Protein AF-0000000068825909 (afdb_homodimer)

pLDDT: mean 89.06, std 13.88, range [26.69, 98.94]

Secondary structure (DSSP, 8-state):
---EEE-HHHHHHTTEEEEEEETTTTEEEEEEEE-TTEEE-SSSEEEE-TTTTSPB-S-EEEEEEE--SSTTEEEEEEEEEEEE-PPP-TTS---SEEEEEESBSS----B-SB-TT-EEEEEB-TTPPEEEEEEE-TT--S-BEEEEEEEEEETT-TTPPPTTEEEEE-SSEEEEE-TT--SSPEEE-TTTSSEEP-SPSS-EEEEEEPPPTTEEEEEEEESSTT-EESSS-TTSPP-BPPGGG--SSEEE-SS-B-TTS-B-S-SEE-BS----EEE--SSEEEEEE--S--TT--S--EEEEEEEEEE---SGGGSS--/---EEE-HHHHHHTTEEEEEEETTTTEEEEEEEE-TTEEE-SSSEEEE-TTTTSPB-S-EEEEEEE--SSTTEEEEEEEEEEEE-PPP-TTS---SSEEEEESBSS----B-SB-TT-EEEEEB-TTPPEEEEEEE-TT--S-BEEEEEEEEEETT-TTPPPTTEEEEE-SSEEEEE-TT--SSPEEE-TTTSSEEP-SPSS-EEEEEEPPPTTEEEEEEEESSTT-EESSS-TTSPP-BPPGGG--SSEEE-SS-B-TTS-B-S-SEE-BS----EEE--SSEEEEEE--S--TT--S--EEEEEEEEEE---SGGGSS--

InterPro domains:
  IPR000859 CUB domain [PF00431] (36-130)
  IPR000859 CUB domain [PS01180] (36-151)
  IPR035914 Spermadhesin, CUB domain superfamily [G3DSA:2.60.120.290] (30-148)
  IPR035914 Spermadhesin, CUB domain superfamily [SSF49854] (36-125)
  IPR058698 CUB domain, metazoa [PF26080] (162-310)

Sequence (644 aa):
MMGTCYRRRQCSSIDGISSGSCAKGIGVCCVVHRTCGQSSSYNNTYFTNTNYPNSDTGGTRCTMTIIRCNPDICQARIDFLSLSLAQPDANGFCTTDALQITGGAGTVPAICGENSGQHIYVDFNGNDNIQMAISTAATALMGRNWNFKVTQIGCDCPTRAPSGCLMYYTALSGTVNSFNYGTTLNAINPQTGEPGTKELVFENYGVCISMAPGYCSIEWSQAGPNSFITTGSPSEEPGTYPPDECLSDFVVIPNPYYPNGTAVGGDRFCGTAFPTVITSSKPFVLTVVTNGNETGDQGNIGFSLNYRQLPCTTGLTQMNIGMMGTCYRRRQCSSIDGISSGSCAKGIGVCCVVHRTCGQSSSYNNTYFTNTNYPNSDTGGTRCTMTIIRCNPDICQARIDFLSLSLAQPDANGFCTTDALQITGGAGTVPAICGENSGQHIYVDFNGNDNIQMAISTAATALMGRNWNFKVTQIGCDCPTRAPSGCLMYYTALSGTVNSFNYGTTLNAINPQTGEPGTKELVFENYGVCISMAPGYCSIEWSQAGPNSFITTGSPSEEPGTYPPDECLSDFVVIPNPYYPNGTAVGGDRFCGTAFPTVITSSKPFVLTVVTNGNETGDQGNIGFSLNYRQLPCTTGLTQMNIG

Foldseek 3Di:
DQADWDAPVVLVVQVWDFDDADPVRRTTRTEAEDEFPEEDQGFFYKYWYPPPVWFDQAWDKGKYKYFHVDQQFWKKKKAWQWWAFDFAAQWQECPAKWKAKDQFPDHDDTAHGGAHGFMFMTTHDRRTIIMIIIGHHNVDRDTTITMMTMGTAGPPHPPHDPPQAGAEEEDQKDKDFDGQFDPDFADANPVVRFTGARHHAFDWGKHFYDDDPQFQKKKKAAPDPQQAAFAAELVDDFDKDQQVPPDAWWKFAPFKFAPVLETSPGGTTHHRGDGIIMDRDPDGIIITHHHRGQVNHGRGRGHMMMMHTHGDDPDPVVVRSD/DQADWDAPVVLVVQVWDFDDADPVRRTGRTEAEDEFPEEDQGFFYKYWYPPPVWFDQAWDKGKYKYFHVDQQFWKKKKAWQWWAFDFAAQWQECPAKWKAKDQFPDHDDTAHGGAHGFMFMTTHDRRTIIMIIIGHHNPDRDTTITMMTMGTAGPPHPPHDPPQAGAEEEDQKDKDFDGQFDDDFADQNPVVRFTGARHHAFDWGKHFYDADPQFQKKKKAAPDPQQAAFAAELVDDFDKDQQVPCDAWWKFAPFKFAPVLETSPGGTTHHRGDGIIMDRDPDGIIITHHHRGQVNHGRGRGHMMMMHTHGDDPDPVVVRSD

Nearest PDB structures (foldseek):
  5ckq-assembly1_A-2  TM=3.601E-01  e=1.126E-09  Rattus norvegicus
  2wno-assembly1_A  TM=7.677E-01  e=2.872E-04  Homo sapiens
  7f56-assembly1_E  TM=6.746E-01  e=1.640E-02  Rattus norvegicus
  7sqc-assembly1_1B  TM=2.242E-01  e=4.448E-02  Chlamydomonas reinhardtii
  3mgu-assembly1_A-2  TM=4.214E-01  e=1.758E+00  Saccharomyces cerevisiae

Organism: Brassicogethes aeneus (NCBI:txid1431903)

Structure (mmCIF, N/CA/C/O backbone):
data_AF-0000000068825909-model_v1
#
loop_
_entity.id
_entity.type
_entity.pdbx_description
1 polymer 'CUB domain-containing protein'
#
loop_
_atom_site.group_PDB
_atom_site.id
_atom_site.type_symbol
_atom_site.label_atom_id
_atom_site.label_alt_id
_atom_site.label_comp_id
_atom_site.label_asym_id
_atom_site.label_entity_id
_atom_site.label_seq_id
_atom_site.pdbx_PDB_ins_code
_atom_site.Cartn_x
_atom_site.Cartn_y
_atom_site.Cartn_z
_atom_site.occupancy
_atom_site.B_iso_or_equiv
_atom_site.auth_seq_id
_atom_site.auth_comp_id
_atom_site.auth_asym_id
_atom_site.auth_atom_id
_atom_site.pdbx_PDB_model_num
ATOM 1 N N . MET A 1 1 ? -22.172 22.625 2.027 1 41.56 1 MET A N 1
ATOM 2 C CA . MET A 1 1 ? -21.75 21.781 3.133 1 41.56 1 MET A CA 1
ATOM 3 C C . MET A 1 1 ? -22.484 20.438 3.104 1 41.56 1 MET A C 1
ATOM 5 O O . MET A 1 1 ? -23.688 20.406 2.85 1 41.56 1 MET A O 1
ATOM 9 N N . MET A 1 2 ? -21.891 19.406 2.877 1 48.25 2 MET A N 1
ATOM 10 C CA . MET A 1 2 ? -22.562 18.109 2.812 1 48.25 2 MET A CA 1
ATOM 11 C C . MET A 1 2 ? -22.953 17.641 4.207 1 48.25 2 MET A C 1
ATOM 13 O O . MET A 1 2 ? -22.156 17.688 5.141 1 48.25 2 MET A O 1
ATOM 17 N N . GLY A 1 3 ? -24.359 17.672 4.523 1 57.44 3 GLY A N 1
ATOM 18 C CA . GLY A 1 3 ? -24.891 17.297 5.828 1 57.44 3 GLY A CA 1
ATOM 19 C C . GLY A 1 3 ? -25.531 15.922 5.844 1 57.44 3 GLY A C 1
ATOM 20 O O . GLY A 1 3 ? -25.406 15.164 4.875 1 57.44 3 GLY A O 1
ATOM 21 N N . THR A 1 4 ? -25.781 15.453 6.988 1 63.22 4 THR A N 1
ATOM 22 C CA . THR A 1 4 ? -26.531 14.219 7.219 1 63.22 4 THR A CA 1
ATOM 23 C C . THR A 1 4 ? -28.016 14.5 7.355 1 63.22 4 THR A C 1
ATOM 25 O O . THR A 1 4 ? -28.422 15.523 7.918 1 63.22 4 THR A O 1
ATOM 28 N N . CYS A 1 5 ? -28.828 13.625 6.688 1 63.09 5 CYS A N 1
ATOM 29 C CA . CYS A 1 5 ? -30.266 13.836 6.719 1 63.09 5 CYS A CA 1
ATOM 30 C C . CYS A 1 5 ? -30.844 13.461 8.078 1 63.09 5 CYS A C 1
ATOM 32 O O . CYS A 1 5 ? -30.703 12.32 8.523 1 63.09 5 CYS A O 1
ATOM 34 N N . TYR A 1 6 ? -31.219 14.398 8.867 1 65.62 6 TYR A N 1
ATOM 35 C CA . TYR A 1 6 ? -31.953 14.258 10.125 1 65.62 6 TYR A CA 1
ATOM 36 C C . TYR A 1 6 ? -33.344 14.906 10.023 1 65.62 6 TYR A C 1
ATOM 38 O O . TYR A 1 6 ? -33.594 15.703 9.117 1 65.62 6 TYR A O 1
ATOM 46 N N . ARG A 1 7 ? -34.312 14.445 10.922 1 69.81 7 ARG A N 1
ATOM 47 C CA . ARG A 1 7 ? -35.5 15.273 11.109 1 69.81 7 ARG A CA 1
ATOM 48 C C . ARG A 1 7 ? -35.125 16.641 11.688 1 69.81 7 ARG A C 1
ATOM 50 O O . ARG A 1 7 ? -34.156 16.766 12.406 1 69.81 7 ARG A O 1
ATOM 57 N N . ARG A 1 8 ? -35.781 17.672 11.305 1 62.03 8 ARG A N 1
ATOM 58 C CA . ARG A 1 8 ? -35.469 19.047 11.695 1 62.03 8 ARG A CA 1
ATOM 59 C C . ARG A 1 8 ? -35.281 19.156 13.203 1 62.03 8 ARG A C 1
ATOM 61 O O . ARG A 1 8 ? -34.344 19.797 13.672 1 62.03 8 ARG A O 1
ATOM 68 N N . ARG A 1 9 ? -36.156 18.594 14.016 1 68.12 9 ARG A N 1
ATOM 69 C CA . ARG A 1 9 ? -36.094 18.641 15.477 1 68.12 9 ARG A CA 1
ATOM 70 C C . ARG A 1 9 ? -34.844 17.938 15.977 1 68.12 9 ARG A C 1
ATOM 72 O O . ARG A 1 9 ? -34.188 18.406 16.906 1 68.12 9 ARG A O 1
ATOM 79 N N . GLN A 1 10 ? -34.562 16.828 15.305 1 69.62 10 GLN A N 1
ATOM 80 C CA . GLN A 1 10 ? -33.375 16.078 15.68 1 69.62 10 GLN A CA 1
ATOM 81 C C . GLN A 1 10 ? -32.094 16.859 15.359 1 69.62 10 GLN A C 1
ATOM 83 O O . GLN A 1 10 ? -31.141 16.844 16.125 1 69.62 10 GLN A O 1
ATOM 88 N N . CYS A 1 11 ? -32.188 17.531 14.25 1 69.44 11 CYS A N 1
ATOM 89 C CA . CYS A 1 11 ? -31.047 18.375 13.859 1 69.44 11 CYS A CA 1
ATOM 90 C C . CYS A 1 11 ? -30.828 19.5 14.875 1 69.44 11 CYS A C 1
ATOM 92 O O . CYS A 1 11 ? -29.688 19.734 15.289 1 69.44 11 CYS A O 1
ATOM 94 N N . SER A 1 12 ? -31.875 20.109 15.297 1 69.69 12 SER A N 1
ATOM 95 C CA . SER A 1 12 ? -31.781 21.188 16.266 1 69.69 12 SER A CA 1
ATOM 96 C C . SER A 1 12 ? -31.297 20.672 17.625 1 69.69 12 SER A C 1
ATOM 98 O O . SER A 1 12 ? -30.547 21.359 18.312 1 69.69 12 SER A O 1
ATOM 100 N N . SER A 1 13 ? -31.656 19.516 17.938 1 69.62 13 SER A N 1
ATOM 101 C CA . SER A 1 13 ? -31.328 18.969 19.25 1 69.62 13 SER A CA 1
ATOM 102 C C . SER A 1 13 ? -29.828 18.688 19.375 1 69.62 13 SER A C 1
ATOM 104 O O . SER A 1 13 ? -29.297 18.625 20.484 1 69.62 13 SER A O 1
ATOM 106 N N . ILE A 1 14 ? -29.297 18.625 18.234 1 67.44 14 ILE A N 1
ATOM 107 C CA . ILE A 1 14 ? -27.875 18.312 18.281 1 67.44 14 ILE A CA 1
ATOM 108 C C . ILE A 1 14 ? -27.062 19.531 17.844 1 67.44 14 ILE A C 1
ATOM 110 O O . ILE A 1 14 ? -25.922 19.406 17.406 1 67.44 14 ILE A O 1
ATOM 114 N N . ASP A 1 15 ? -27.75 20.656 17.875 1 62.81 15 ASP A N 1
ATOM 115 C CA . ASP A 1 15 ? -27.172 21.953 17.531 1 62.81 15 ASP A CA 1
ATOM 116 C C . ASP A 1 15 ? -26.703 21.984 16.078 1 62.81 15 ASP A C 1
ATOM 118 O O . ASP A 1 15 ? -25.672 22.578 15.773 1 62.81 15 ASP A O 1
ATOM 122 N N . GLY A 1 16 ? -27.422 21.141 15.281 1 67.38 16 GLY A N 1
ATOM 123 C CA . GLY A 1 16 ? -27.156 21.156 13.852 1 67.38 16 GLY A CA 1
ATOM 124 C C . GLY A 1 16 ? -27.859 22.281 13.117 1 67.38 16 GLY A C 1
ATOM 125 O O . GLY A 1 16 ? -28.812 22.859 13.633 1 67.38 16 GLY A O 1
ATOM 126 N N . ILE A 1 17 ? -27.156 22.719 12.086 1 64.75 17 ILE A N 1
ATOM 127 C CA . ILE A 1 17 ? -27.797 23.703 11.219 1 64.75 17 ILE A CA 1
ATOM 128 C C . ILE A 1 17 ? -28.453 23 10.039 1 64.75 17 ILE A C 1
ATOM 130 O O . ILE A 1 17 ? -27.828 22.203 9.344 1 64.75 17 ILE A O 1
ATOM 134 N N . SER A 1 18 ? -29.75 23.188 9.953 1 63.72 18 SER A N 1
ATOM 135 C CA . SER A 1 18 ? -30.5 22.594 8.859 1 63.72 18 SER A CA 1
ATOM 136 C C . SER A 1 18 ? -30.156 23.25 7.523 1 63.72 18 SER A C 1
ATOM 138 O O . SER A 1 18 ? -30.109 24.484 7.43 1 63.72 18 SER A O 1
ATOM 140 N N . SER A 1 19 ? -29.438 22.438 6.77 1 59.78 19 SER A N 1
ATOM 141 C CA . SER A 1 19 ? -29.203 22.969 5.434 1 59.78 19 SER A CA 1
ATOM 142 C C . SER A 1 19 ? -29.922 22.141 4.367 1 59.78 19 SER A C 1
ATOM 144 O O . SER A 1 19 ? -29.438 21.078 3.973 1 59.78 19 SER A O 1
ATOM 146 N N . GLY A 1 20 ? -31.031 22.672 3.879 1 61.69 20 GLY A N 1
ATOM 147 C CA . GLY A 1 20 ? -31.766 22.047 2.799 1 61.69 20 GLY A CA 1
ATOM 148 C C . GLY A 1 20 ? -32.562 20.844 3.25 1 61.69 20 GLY A C 1
ATOM 149 O O . GLY A 1 20 ? -32.562 20.5 4.434 1 61.69 20 GLY A O 1
ATOM 150 N N . SER A 1 21 ? -33.594 20.391 2.381 1 63.34 21 SER A N 1
ATOM 151 C CA . SER A 1 21 ? -34.438 19.25 2.66 1 63.34 21 SER A CA 1
ATOM 152 C C . SER A 1 21 ? -33.875 17.953 2.109 1 63.34 21 SER A C 1
ATOM 154 O O . SER A 1 21 ? -33.094 17.984 1.136 1 63.34 21 SER A O 1
ATOM 156 N N . CYS A 1 22 ? -33.75 16.969 2.953 1 64 22 CYS A N 1
ATOM 157 C CA . CYS A 1 22 ? -33.375 15.648 2.473 1 64 22 CYS A CA 1
ATOM 158 C C . CYS A 1 22 ? -34.438 14.625 2.793 1 64 22 CYS A C 1
ATOM 160 O O . CYS A 1 22 ? -35.406 14.938 3.479 1 64 22 CYS A O 1
ATOM 162 N N . ALA A 1 23 ? -34.375 13.352 2.252 1 59.53 23 ALA A N 1
ATOM 163 C CA . ALA A 1 23 ? -35.344 12.266 2.424 1 59.53 23 ALA A CA 1
ATOM 164 C C . ALA A 1 23 ? -36.75 12.695 1.956 1 59.53 23 ALA A C 1
ATOM 166 O O . ALA A 1 23 ? -37.719 12.516 2.676 1 59.53 23 ALA A O 1
ATOM 167 N N . LYS A 1 24 ? -36.812 13.227 0.886 1 65.19 24 LYS A N 1
ATOM 168 C CA . LYS A 1 24 ? -38.062 13.602 0.212 1 65.19 24 LYS A CA 1
ATOM 169 C C . LYS A 1 24 ? -38.812 14.641 1.021 1 65.19 24 LYS A C 1
ATOM 171 O O . LYS A 1 24 ? -40.062 14.547 1.152 1 65.19 24 LYS A O 1
ATOM 176 N N . GLY A 1 25 ? -38 15.414 1.701 1 63.59 25 GLY A N 1
ATOM 177 C CA . GLY A 1 25 ? -38.625 16.547 2.381 1 63.59 25 GLY A CA 1
ATOM 178 C C . GLY A 1 25 ? -38.906 16.281 3.85 1 63.59 25 GLY A C 1
ATOM 179 O O . GLY A 1 25 ? -39.312 17.172 4.582 1 63.59 25 GLY A O 1
ATOM 180 N N . ILE A 1 26 ? -38.719 15 4.199 1 65.81 26 ILE A N 1
ATOM 181 C CA . ILE A 1 26 ? -39.031 14.656 5.582 1 65.81 26 ILE A CA 1
ATOM 182 C C . ILE A 1 26 ? -37.844 15 6.473 1 65.81 26 ILE A C 1
ATOM 184 O O . ILE A 1 26 ? -38 15.281 7.664 1 65.81 26 ILE A O 1
ATOM 188 N N . GLY A 1 27 ? -36.719 14.969 5.793 1 64 27 GLY A N 1
ATOM 189 C CA . GLY A 1 27 ? -35.531 15.273 6.574 1 64 27 GLY A CA 1
ATOM 190 C C . GLY A 1 27 ? -34.781 16.5 6.086 1 64 27 GLY A C 1
ATOM 191 O O . GLY A 1 27 ? -35.219 17.141 5.117 1 64 27 GLY A O 1
ATOM 192 N N . VAL A 1 28 ? -34 17.141 7.027 1 64.25 28 VAL A N 1
ATOM 193 C CA . VAL A 1 28 ? -33.125 18.234 6.66 1 64.25 28 VAL A CA 1
ATOM 194 C C . VAL A 1 28 ? -31.672 17.75 6.676 1 64.25 28 VAL A C 1
ATOM 196 O O . VAL A 1 28 ? -31.312 16.844 7.43 1 64.25 28 VAL A O 1
ATOM 199 N N . CYS A 1 29 ? -30.891 18.328 5.715 1 64.19 29 CYS A N 1
ATOM 200 C CA . CYS A 1 29 ? -29.438 18.125 5.77 1 64.19 29 CYS A CA 1
ATOM 201 C C . CYS A 1 29 ? -28.844 18.828 6.977 1 64.19 29 CYS A C 1
ATOM 203 O O . CYS A 1 29 ? -28.906 20.062 7.078 1 64.19 29 CYS A O 1
ATOM 205 N N . CYS A 1 30 ? -28.531 18.156 8.055 1 71.38 30 CYS A N 1
ATOM 206 C CA . CYS A 1 30 ? -28.047 18.688 9.32 1 71.38 30 CYS A CA 1
ATOM 207 C C . CYS A 1 30 ? -26.516 18.75 9.344 1 71.38 30 CYS A C 1
ATOM 209 O O . CYS A 1 30 ? -25.859 17.734 9.109 1 71.38 30 CYS A O 1
ATOM 211 N N . VAL A 1 31 ? -26.047 20.062 9.453 1 75.62 31 VAL A N 1
ATOM 212 C CA . VAL A 1 31 ? -24.609 20.297 9.57 1 75.62 31 VAL A CA 1
ATOM 213 C C . VAL A 1 31 ? -24.234 20.516 11.039 1 75.62 31 VAL A C 1
ATOM 215 O O . VAL A 1 31 ? -24.828 21.391 11.703 1 75.62 31 VAL A O 1
ATOM 218 N N . VAL A 1 32 ? -23.359 19.734 11.664 1 85.44 32 VAL A N 1
ATOM 219 C CA . VAL A 1 32 ? -22.922 19.859 13.047 1 85.44 32 VAL A CA 1
ATOM 220 C C . VAL A 1 32 ? -21.625 20.672 13.117 1 85.44 32 VAL A C 1
ATOM 222 O O . VAL A 1 32 ? -20.672 20.391 12.391 1 85.44 32 VAL A O 1
ATOM 225 N N . HIS A 1 33 ? -21.625 21.703 13.969 1 88.94 33 HIS A N 1
ATOM 226 C CA . HIS A 1 33 ? -20.453 22.562 14.172 1 88.94 33 HIS A CA 1
ATOM 227 C C . HIS A 1 33 ? -19.938 22.453 15.602 1 88.94 33 HIS A C 1
ATOM 229 O O . HIS A 1 33 ? -20.719 22.391 16.547 1 88.94 33 HIS A O 1
ATOM 235 N N . ARG A 1 34 ? -18.609 22.266 15.68 1 92.81 34 ARG A N 1
ATOM 236 C CA . ARG A 1 34 ? -17.953 22.266 16.984 1 92.81 34 ARG A CA 1
ATOM 237 C C . ARG A 1 34 ? -16.766 23.219 17 1 92.81 34 ARG A C 1
ATOM 239 O O . ARG A 1 34 ? -16.203 23.531 15.953 1 92.81 34 ARG A O 1
ATOM 246 N N . THR A 1 35 ? -16.438 23.641 18.156 1 92.38 35 THR A N 1
ATOM 247 C CA . THR A 1 35 ? -15.266 24.5 18.375 1 92.38 35 THR A CA 1
ATOM 248 C C . THR A 1 35 ? -14.477 24.016 19.594 1 92.38 35 THR A C 1
ATOM 250 O O . THR A 1 35 ? -14.625 22.875 20.031 1 92.38 35 THR A O 1
ATOM 253 N N . CYS A 1 36 ? -13.648 24.906 20.156 1 93.31 36 CYS A N 1
ATOM 254 C CA . CYS A 1 36 ? -12.648 24.516 21.141 1 93.31 36 CYS A CA 1
ATOM 255 C C . CYS A 1 36 ? -13.305 23.891 22.375 1 93.31 36 CYS A C 1
ATOM 257 O O . CYS A 1 36 ? -14.242 24.469 22.938 1 93.31 36 CYS A O 1
ATOM 259 N N . GLY A 1 37 ? -12.75 22.688 22.688 1 95.12 37 GLY A N 1
ATOM 260 C CA . GLY A 1 37 ? -13.148 22.047 23.938 1 95.12 37 GLY A CA 1
ATOM 261 C C . GLY A 1 37 ? -14.344 21.125 23.766 1 95.12 37 GLY A C 1
ATOM 262 O O . GLY A 1 37 ? -14.758 20.469 24.719 1 95.12 37 GLY A O 1
ATOM 263 N N . GLN A 1 38 ? -14.836 21 22.562 1 94.62 38 GLN A N 1
ATOM 264 C CA . GLN A 1 38 ? -16.078 20.25 22.359 1 94.62 38 GLN A CA 1
ATOM 265 C C . GLN A 1 38 ? -15.789 18.859 21.797 1 94.62 38 GLN A C 1
ATOM 267 O O . GLN A 1 38 ? -14.641 18.531 21.5 1 94.62 38 GLN A O 1
ATOM 272 N N . SER A 1 39 ? -16.797 18.031 21.844 1 96.25 39 SER A N 1
ATOM 273 C CA . SER A 1 39 ? -16.766 16.688 21.266 1 96.25 39 SER A CA 1
ATOM 274 C C . SER A 1 39 ? -17.906 16.469 20.281 1 96.25 39 SER A C 1
ATOM 276 O O . SER A 1 39 ? -18.906 17.203 20.312 1 96.25 39 SER A O 1
ATOM 278 N N . SER A 1 40 ? -17.734 15.562 19.391 1 94 40 SER A N 1
ATOM 279 C CA . SER A 1 40 ? -18.797 15.25 18.453 1 94 40 SER A CA 1
ATOM 280 C C . SER A 1 40 ? -18.875 13.75 18.172 1 94 40 SER A C 1
ATOM 282 O O . SER A 1 40 ? -17.844 13.109 17.922 1 94 40 SER A O 1
ATOM 284 N N . SER A 1 41 ? -20.047 13.156 18.203 1 92 41 SER A N 1
ATOM 285 C CA . SER A 1 41 ? -20.312 11.781 17.781 1 92 41 SER A CA 1
ATOM 286 C C . SER A 1 41 ? -21.172 11.758 16.516 1 92 41 SER A C 1
ATOM 288 O O . SER A 1 41 ? -21.844 10.766 16.25 1 92 41 SER A O 1
ATOM 290 N N . TYR A 1 42 ? -21.188 12.875 15.867 1 85.81 42 TYR A N 1
ATOM 291 C CA . TYR A 1 42 ? -22.016 12.992 14.672 1 85.81 42 TYR A CA 1
ATOM 292 C C . TYR A 1 42 ? -21.156 13.047 13.414 1 85.81 42 TYR A C 1
ATOM 294 O O . TYR A 1 42 ? -20.078 13.656 13.422 1 85.81 42 TYR A O 1
ATOM 302 N N . ASN A 1 43 ? -21.688 12.422 12.344 1 85.06 43 ASN A N 1
ATOM 303 C CA . ASN A 1 43 ? -20.969 12.461 11.07 1 85.06 43 ASN A CA 1
ATOM 304 C C . ASN A 1 43 ? -21.031 13.844 10.438 1 85.06 43 ASN A C 1
ATOM 306 O O . ASN A 1 43 ? -21.938 14.625 10.719 1 85.06 43 ASN A O 1
ATOM 310 N N . ASN A 1 44 ? -20.016 14.172 9.656 1 87.31 44 ASN A N 1
ATOM 311 C CA . ASN A 1 44 ? -19.906 15.43 8.938 1 87.31 44 ASN A CA 1
ATOM 312 C C . ASN A 1 44 ? -19.875 16.625 9.883 1 87.31 44 ASN A C 1
ATOM 314 O O . ASN A 1 44 ? -20.672 17.562 9.734 1 87.31 44 ASN A O 1
ATOM 318 N N . THR A 1 45 ? -19.141 16.547 10.898 1 92.5 45 THR A N 1
ATOM 319 C CA . THR A 1 45 ? -18.953 17.609 11.883 1 92.5 45 THR A CA 1
ATOM 320 C C . THR A 1 45 ? -17.891 18.609 11.414 1 92.5 45 THR A C 1
ATOM 322 O O . THR A 1 45 ? -16.812 18.203 10.961 1 92.5 45 THR A O 1
ATOM 325 N N . TYR A 1 46 ? -18.234 19.891 11.508 1 93.5 46 TYR A N 1
ATOM 326 C CA . TYR A 1 46 ? -17.25 20.938 11.227 1 93.5 46 TYR A CA 1
ATOM 327 C C . TYR A 1 46 ? -16.578 21.406 12.5 1 93.5 46 TYR A C 1
ATOM 329 O O . TYR A 1 46 ? -17.234 21.656 13.508 1 93.5 46 TYR A O 1
ATOM 337 N N . PHE A 1 47 ? -15.258 21.453 12.555 1 96.69 47 PHE A N 1
ATOM 338 C CA . PHE A 1 47 ? -14.453 21.938 13.672 1 96.69 47 PHE A CA 1
ATOM 339 C C . PHE A 1 47 ? -13.711 23.219 13.281 1 96.69 47 PHE A C 1
ATOM 341 O O . PHE A 1 47 ? -12.844 23.188 12.406 1 96.69 47 PHE A O 1
ATOM 348 N N . THR A 1 48 ? -14.016 24.297 13.938 1 95 48 THR A N 1
ATOM 349 C CA . THR A 1 48 ? -13.445 25.594 13.578 1 95 48 THR A CA 1
ATOM 350 C C . THR A 1 48 ? -12.828 26.266 14.797 1 95 48 THR A C 1
ATOM 352 O O . THR A 1 48 ? -13.078 25.859 15.938 1 95 48 THR A O 1
ATOM 355 N N . ASN A 1 49 ? -11.969 27.25 14.453 1 93.38 49 ASN A N 1
ATOM 356 C CA . ASN A 1 49 ? -11.578 28.125 15.555 1 93.38 49 ASN A CA 1
ATOM 357 C C . ASN A 1 49 ? -12.773 28.891 16.109 1 93.38 49 ASN A C 1
ATOM 359 O O . ASN A 1 49 ? -13.789 29.047 15.438 1 93.38 49 ASN A O 1
ATOM 363 N N . THR A 1 50 ? -12.656 29.422 17.297 1 87.25 50 THR A N 1
ATOM 364 C CA . THR A 1 50 ? -13.766 29.984 18.062 1 87.25 50 THR A CA 1
ATOM 365 C C . THR A 1 50 ? -14.398 31.141 17.312 1 87.25 50 THR A C 1
ATOM 367 O O . THR A 1 50 ? -15.625 31.266 17.25 1 87.25 50 THR A O 1
ATOM 370 N N . ASN A 1 51 ? -13.711 32 16.641 1 84.44 51 ASN A N 1
ATOM 371 C CA . ASN A 1 51 ? -14.234 33.219 15.984 1 84.44 51 ASN A CA 1
ATOM 372 C C . ASN A 1 51 ? -14.32 33.031 14.477 1 84.44 51 ASN A C 1
ATOM 374 O O . ASN A 1 51 ? -14.32 34 13.727 1 84.44 51 ASN A O 1
ATOM 378 N N . TYR A 1 52 ? -14.359 31.906 14.062 1 86.81 52 TYR A N 1
ATOM 379 C CA . TYR A 1 52 ? -14.406 31.656 12.625 1 86.81 52 TYR A CA 1
ATOM 380 C C . TYR A 1 52 ? -15.609 32.344 11.992 1 86.81 52 TYR A C 1
ATOM 382 O O . TYR A 1 52 ? -16.703 32.344 12.555 1 86.81 52 TYR A O 1
ATOM 390 N N . PRO A 1 53 ? -15.484 32.938 10.914 1 89.12 53 PRO A N 1
ATOM 391 C CA . PRO A 1 53 ? -14.375 32.875 9.961 1 89.12 53 PRO A CA 1
ATOM 392 C C . PRO A 1 53 ? -13.266 33.875 10.289 1 89.12 53 PRO A C 1
ATOM 394 O O . PRO A 1 53 ? -12.258 33.938 9.586 1 89.12 53 PRO A O 1
ATOM 397 N N . ASN A 1 54 ? -13.461 34.594 11.414 1 87.94 54 ASN A N 1
ATOM 398 C CA . ASN A 1 54 ? -12.391 35.469 11.812 1 87.94 54 ASN A CA 1
ATOM 399 C C . ASN A 1 54 ? -11.18 34.719 12.336 1 87.94 54 ASN A C 1
ATOM 401 O O . ASN A 1 54 ? -11.32 33.625 12.914 1 87.94 54 ASN A O 1
ATOM 405 N N . SER A 1 55 ? -10.062 35.312 12.172 1 88 55 SER A N 1
ATOM 406 C CA . SER A 1 55 ? -8.828 34.656 12.594 1 88 55 SER A CA 1
ATOM 407 C C . SER A 1 55 ? -8.672 34.688 14.109 1 88 55 SER A C 1
ATOM 409 O O . SER A 1 55 ? -9.273 35.531 14.789 1 88 55 SER A O 1
ATOM 411 N N . ASP A 1 56 ? -7.98 33.719 14.578 1 84.94 56 ASP A N 1
ATOM 412 C CA . ASP A 1 56 ? -7.594 33.656 15.984 1 84.94 56 ASP A CA 1
ATOM 413 C C . ASP A 1 56 ? -6.168 34.188 16.188 1 84.94 56 ASP A C 1
ATOM 415 O O . ASP A 1 56 ? -5.266 33.844 15.422 1 84.94 56 ASP A O 1
ATOM 419 N N . THR A 1 57 ? -5.977 35.062 17.109 1 78.19 57 THR A N 1
ATOM 420 C CA . THR A 1 57 ? -4.656 35.656 17.328 1 78.19 57 THR A CA 1
ATOM 421 C C . THR A 1 57 ? -4.09 35.219 18.688 1 78.19 57 THR A C 1
ATOM 423 O O . THR A 1 57 ? -2.941 35.531 19 1 78.19 57 THR A O 1
ATOM 426 N N . GLY A 1 58 ? -4.777 34.562 19.469 1 77.62 58 GLY A N 1
ATOM 427 C CA . GLY A 1 58 ? -4.324 34.25 20.812 1 77.62 58 GLY A CA 1
ATOM 428 C C . GLY A 1 58 ? -3.637 32.906 20.938 1 77.62 58 GLY A C 1
ATOM 429 O O . GLY A 1 58 ? -3.555 32.156 19.969 1 77.62 58 GLY A O 1
ATOM 430 N N . GLY A 1 59 ? -2.842 32.812 22 1 75.19 59 GLY A N 1
ATOM 431 C CA . GLY A 1 59 ? -2.301 31.516 22.406 1 75.19 59 GLY A CA 1
ATOM 432 C C . GLY A 1 59 ? -3.336 30.609 23.031 1 75.19 59 GLY A C 1
ATOM 433 O O . GLY A 1 59 ? -4.012 30.984 23.984 1 75.19 59 GLY A O 1
ATOM 434 N N . THR A 1 60 ? -3.602 29.5 22.375 1 82.69 60 THR A N 1
ATOM 435 C CA . THR A 1 60 ? -4.645 28.625 22.891 1 82.69 60 THR A CA 1
ATOM 436 C C . THR A 1 60 ? -4.352 27.172 22.531 1 82.69 60 THR A C 1
ATOM 438 O O . THR A 1 60 ? -3.457 26.891 21.719 1 82.69 60 THR A O 1
ATOM 441 N N . ARG A 1 61 ? -4.867 26.312 23.312 1 91.88 61 ARG A N 1
ATOM 442 C CA . ARG A 1 61 ? -5 24.906 22.922 1 91.88 61 ARG A CA 1
ATOM 443 C C . ARG A 1 61 ? -6.457 24.562 22.625 1 91.88 61 ARG A C 1
ATOM 445 O O . ARG A 1 61 ? -7.27 24.453 23.547 1 91.88 61 ARG A O 1
ATOM 452 N N . CYS A 1 62 ? -6.758 24.516 21.422 1 94.69 62 CYS A N 1
ATOM 453 C CA . CYS A 1 62 ? -8.102 24.234 20.953 1 94.69 62 CYS A CA 1
ATOM 454 C C . CYS A 1 62 ? -8.258 22.766 20.594 1 94.69 62 CYS A C 1
ATOM 456 O O . CYS A 1 62 ? -7.602 22.266 19.688 1 94.69 62 CYS A O 1
ATOM 458 N N . THR A 1 63 ? -9.117 22.062 21.328 1 97.06 63 THR A N 1
ATOM 459 C CA . THR A 1 63 ? -9.234 20.625 21.141 1 97.06 63 THR A CA 1
ATOM 460 C C . THR A 1 63 ? -10.656 20.25 20.719 1 97.06 63 THR A C 1
ATOM 462 O O . THR A 1 63 ? -11.617 20.938 21.078 1 97.06 63 THR A O 1
ATOM 465 N N . MET A 1 64 ? -10.797 19.297 19.984 1 97.38 64 MET A N 1
ATOM 466 C CA . MET A 1 64 ? -12.062 18.641 19.656 1 97.38 64 MET A CA 1
ATOM 467 C C . MET A 1 64 ? -11.914 17.125 19.672 1 97.38 64 MET A C 1
ATOM 469 O O . MET A 1 64 ? -10.953 16.578 19.141 1 97.38 64 MET A O 1
ATOM 473 N N . THR A 1 65 ? -12.836 16.453 20.328 1 98.31 65 THR A N 1
ATOM 474 C CA . THR A 1 65 ? -12.812 14.992 20.438 1 98.31 65 THR A CA 1
ATOM 475 C C . THR A 1 65 ? -13.805 14.367 19.453 1 98.31 65 THR A C 1
ATOM 477 O O . THR A 1 65 ? -14.977 14.734 19.422 1 98.31 65 THR A O 1
ATOM 480 N N . ILE A 1 66 ? -13.375 13.484 18.625 1 97.62 66 ILE A N 1
ATOM 481 C CA . ILE A 1 66 ? -14.203 12.727 17.703 1 97.62 66 ILE A CA 1
ATOM 482 C C . ILE A 1 66 ? -14.609 11.406 18.344 1 97.62 66 ILE A C 1
ATOM 484 O O . ILE A 1 66 ? -13.766 10.539 18.594 1 97.62 66 ILE A O 1
ATOM 488 N N . ILE A 1 67 ? -15.836 11.281 18.562 1 96.62 67 ILE A N 1
ATOM 489 C CA . ILE A 1 67 ? -16.422 10.062 19.109 1 96.62 67 ILE A CA 1
ATOM 490 C C . ILE A 1 67 ? -17.141 9.297 17.984 1 96.62 67 ILE A C 1
ATOM 492 O O . ILE A 1 67 ? -17.906 9.883 17.219 1 96.62 67 ILE A O 1
ATOM 496 N N . ARG A 1 68 ? -16.906 7.996 17.906 1 93.44 68 ARG A N 1
ATOM 497 C CA . ARG A 1 68 ? -17.578 7.199 16.891 1 93.44 68 ARG A CA 1
ATOM 498 C C . ARG A 1 68 ? -19.094 7.383 16.969 1 93.44 68 ARG A C 1
ATOM 500 O O . ARG A 1 68 ? -19.672 7.309 18.047 1 93.44 68 ARG A O 1
ATOM 507 N N . CYS A 1 69 ? -19.719 7.492 15.836 1 87.44 69 CYS A N 1
ATOM 508 C CA . CYS A 1 69 ? -21.172 7.641 15.812 1 87.44 69 CYS A CA 1
ATOM 509 C C . CYS A 1 69 ? -21.859 6.324 16.141 1 87.44 69 CYS A C 1
ATOM 511 O O . CYS A 1 69 ? -22.938 6.32 16.734 1 87.44 69 CYS A O 1
ATOM 513 N N . ASN A 1 70 ? -21.25 5.273 15.742 1 87.31 70 ASN A N 1
ATOM 514 C CA . ASN A 1 70 ? -21.734 3.924 16.031 1 87.31 70 ASN A CA 1
ATOM 515 C C . ASN A 1 70 ? -20.625 2.891 15.875 1 87.31 70 ASN A C 1
ATOM 517 O O . ASN A 1 70 ? -19.531 3.211 15.383 1 87.31 70 ASN A O 1
ATOM 521 N N . PRO A 1 71 ? -20.875 1.707 16.266 1 89.12 71 PRO A N 1
ATOM 522 C CA . PRO A 1 71 ? -19.812 0.697 16.297 1 89.12 71 PRO A CA 1
ATOM 523 C C . PRO A 1 71 ? -19.359 0.271 14.906 1 89.12 71 PRO A C 1
ATOM 525 O O . PRO A 1 71 ? -18.312 -0.382 14.766 1 89.12 71 PRO A O 1
ATOM 528 N N . ASP A 1 72 ? -20.062 0.617 13.805 1 89.38 72 ASP A N 1
ATOM 529 C CA . ASP A 1 72 ? -19.734 0.178 12.453 1 89.38 72 ASP A CA 1
ATOM 530 C C . ASP A 1 72 ? -18.797 1.171 11.773 1 89.38 72 ASP A C 1
ATOM 532 O O . ASP A 1 72 ? -18.391 0.966 10.625 1 89.38 72 ASP A O 1
ATOM 536 N N . ILE A 1 73 ? -18.469 2.242 12.516 1 92.06 73 ILE A N 1
ATOM 537 C CA . ILE A 1 73 ? -17.516 3.23 12.008 1 92.06 73 ILE A CA 1
ATOM 538 C C . ILE A 1 73 ? -16.094 2.746 12.234 1 92.06 73 ILE A C 1
ATOM 540 O O . ILE A 1 73 ? -15.75 2.299 13.336 1 92.06 73 ILE A O 1
ATOM 544 N N . CYS A 1 74 ? -15.25 2.875 11.242 1 94.06 74 CYS A N 1
ATOM 545 C CA . CYS A 1 74 ? -13.891 2.354 11.391 1 94.06 74 CYS A CA 1
ATOM 546 C C . CYS A 1 74 ? -12.859 3.438 11.109 1 94.06 74 CYS A C 1
ATOM 548 O O . CYS A 1 74 ? -11.68 3.281 11.445 1 94.06 74 CYS A O 1
ATOM 550 N N . GLN A 1 75 ? -13.289 4.594 10.508 1 96.5 75 GLN A N 1
ATOM 551 C CA . GLN A 1 75 ? -12.297 5.555 10.031 1 96.5 75 GLN A CA 1
ATOM 552 C C . GLN A 1 75 ? -12.859 6.973 10.039 1 96.5 75 GLN A C 1
ATOM 554 O O . GLN A 1 75 ? -14.07 7.168 9.883 1 96.5 75 GLN A O 1
ATOM 559 N N . ALA A 1 76 ? -12.055 7.957 10.297 1 97.12 76 ALA A N 1
ATOM 560 C CA . ALA A 1 76 ? -12.391 9.367 10.141 1 97.12 76 ALA A CA 1
ATOM 561 C C . ALA A 1 76 ? -11.594 10 9 1 97.12 76 ALA A C 1
ATOM 563 O O . ALA A 1 76 ? -10.367 9.836 8.93 1 97.12 76 ALA A O 1
ATOM 564 N N . ARG A 1 77 ? -12.273 10.594 8.094 1 97.62 77 ARG A N 1
ATOM 565 C CA . ARG A 1 77 ? -11.625 11.492 7.141 1 97.62 77 ARG A CA 1
ATOM 566 C C . ARG A 1 77 ? -11.68 12.938 7.621 1 97.62 77 ARG A C 1
ATOM 568 O O . ARG A 1 77 ? -12.742 13.414 8.023 1 97.62 77 ARG A O 1
ATOM 575 N N . ILE A 1 78 ? -10.625 13.578 7.664 1 98.56 78 ILE A N 1
ATOM 576 C CA . ILE A 1 78 ? -10.547 14.977 8.07 1 98.56 78 ILE A CA 1
ATOM 577 C C . ILE A 1 78 ? -10.094 15.828 6.891 1 98.56 78 ILE A C 1
ATOM 579 O O . ILE A 1 78 ? -8.953 15.727 6.441 1 98.56 78 ILE A O 1
ATOM 583 N N . ASP A 1 79 ? -10.992 16.625 6.398 1 98.44 79 ASP A N 1
ATOM 584 C CA . ASP A 1 79 ? -10.68 17.578 5.332 1 98.44 79 ASP A CA 1
ATOM 585 C C . ASP A 1 79 ? -10.258 18.922 5.902 1 98.44 79 ASP A C 1
ATOM 587 O O . ASP A 1 79 ? -10.977 19.516 6.707 1 98.44 79 ASP A O 1
ATOM 591 N N . PHE A 1 80 ? -9.102 19.359 5.508 1 98.69 80 PHE A N 1
ATOM 592 C CA . PHE A 1 80 ? -8.633 20.688 5.883 1 98.69 80 PHE A CA 1
ATOM 593 C C . PHE A 1 80 ? -9.219 21.75 4.953 1 98.69 80 PHE A C 1
ATOM 595 O O . PHE A 1 80 ? -8.523 22.25 4.066 1 98.69 80 PHE A O 1
ATOM 602 N N . LEU A 1 81 ? -10.43 22.141 5.211 1 97.69 81 LEU A N 1
ATOM 603 C CA . LEU A 1 81 ? -11.047 23.141 4.359 1 97.69 81 LEU A CA 1
ATOM 604 C C . LEU A 1 81 ? -10.266 24.453 4.414 1 97.69 81 LEU A C 1
ATOM 606 O O . LEU A 1 81 ? -10.055 25.094 3.387 1 97.69 81 LEU A O 1
ATOM 610 N N . SER A 1 82 ? -9.914 24.812 5.617 1 96.94 82 SER A N 1
ATOM 611 C CA . SER A 1 82 ? -8.969 25.891 5.895 1 96.94 82 SER A CA 1
ATOM 612 C C . SER A 1 82 ? -8.016 25.516 7.016 1 96.94 82 SER A C 1
ATOM 614 O O . SER A 1 82 ? -8.43 24.953 8.031 1 96.94 82 SER A O 1
ATOM 616 N N . LEU A 1 83 ? -6.781 25.75 6.777 1 97.25 83 LEU A N 1
ATOM 617 C CA . LEU A 1 83 ? -5.793 25.547 7.828 1 97.25 83 LEU A CA 1
ATOM 618 C C . LEU A 1 83 ? -4.574 26.438 7.613 1 97.25 83 LEU A C 1
ATOM 620 O O . LEU A 1 83 ? -3.738 26.156 6.75 1 97.25 83 LEU A O 1
ATOM 624 N N . SER A 1 84 ? -4.531 27.438 8.328 1 95 84 SER A N 1
ATOM 625 C CA . SER A 1 84 ? -3.424 28.391 8.32 1 95 84 SER A CA 1
ATOM 626 C C . SER A 1 84 ? -2.863 28.594 9.727 1 95 84 SER A C 1
ATOM 628 O O . SER A 1 84 ? -3.521 29.203 10.578 1 95 84 SER A O 1
ATOM 630 N N . LEU A 1 85 ? -1.733 28.062 9.977 1 95.12 85 LEU A N 1
ATOM 631 C CA . LEU A 1 85 ? -1.006 28.156 11.234 1 95.12 85 LEU A CA 1
ATOM 632 C C . LEU A 1 85 ? 0.372 28.781 11.016 1 95.12 85 LEU A C 1
ATOM 634 O O . LEU A 1 85 ? 0.777 29.016 9.875 1 95.12 85 LEU A O 1
ATOM 638 N N . ALA A 1 86 ? 1.026 29.047 12.117 1 93.25 86 ALA A N 1
ATOM 639 C CA . ALA A 1 86 ? 2.395 29.531 12.008 1 93.25 86 ALA A CA 1
ATOM 640 C C . ALA A 1 86 ? 3.293 28.531 11.305 1 93.25 86 ALA A C 1
ATOM 642 O O . ALA A 1 86 ? 3.137 27.312 11.484 1 93.25 86 ALA A O 1
ATOM 643 N N . GLN A 1 87 ? 4.223 29.078 10.539 1 93.31 87 GLN A N 1
ATOM 644 C CA . GLN A 1 87 ? 5.203 28.25 9.844 1 93.31 87 GLN A CA 1
ATOM 645 C C . GLN A 1 87 ? 6.113 27.516 10.828 1 93.31 87 GLN A C 1
ATOM 647 O O . GLN A 1 87 ? 6.246 27.938 11.984 1 93.31 87 GLN A O 1
ATOM 652 N N . PRO A 1 88 ? 6.664 26.359 10.406 1 93.56 88 PRO A N 1
ATOM 653 C CA . PRO A 1 88 ? 7.637 25.688 11.281 1 93.56 88 PRO A CA 1
ATOM 654 C C . PRO A 1 88 ? 8.875 26.547 11.531 1 93.56 88 PRO A C 1
ATOM 656 O O . PRO A 1 88 ? 9.094 27.547 10.844 1 93.56 88 PRO A O 1
ATOM 659 N N . ASP A 1 89 ? 9.617 26.156 12.562 1 89.88 89 ASP A N 1
ATOM 660 C CA . ASP A 1 89 ? 10.883 26.844 12.789 1 89.88 89 ASP A CA 1
ATOM 661 C C . ASP A 1 89 ? 11.898 26.484 11.703 1 89.88 89 ASP A C 1
ATOM 663 O O . ASP A 1 89 ? 11.578 25.797 10.742 1 89.88 89 ASP A O 1
ATOM 667 N N . ALA A 1 90 ? 13.102 26.906 11.812 1 84.56 90 ALA A N 1
ATOM 668 C CA . ALA A 1 90 ? 14.117 26.781 10.766 1 84.56 90 ALA A CA 1
ATOM 669 C C . ALA A 1 90 ? 14.469 25.328 10.508 1 84.56 90 ALA A C 1
ATOM 671 O O . ALA A 1 90 ? 14.961 24.984 9.438 1 84.56 90 ALA A O 1
ATOM 672 N N . ASN A 1 91 ? 14.188 24.453 11.422 1 85 91 ASN A N 1
ATOM 673 C CA . ASN A 1 91 ? 14.508 23.031 11.281 1 85 91 ASN A CA 1
ATOM 674 C C . ASN A 1 91 ? 13.289 22.219 10.859 1 85 91 ASN A C 1
ATOM 676 O O . ASN A 1 91 ? 13.375 21 10.711 1 85 91 ASN A O 1
ATOM 680 N N . GLY A 1 92 ? 12.164 22.891 10.711 1 92.31 92 GLY A N 1
ATOM 681 C CA . GLY A 1 92 ? 10.977 22.203 10.219 1 92.31 92 GLY A CA 1
ATOM 682 C C . GLY A 1 92 ? 10.047 21.75 11.328 1 92.31 92 GLY A C 1
ATOM 683 O O . GLY A 1 92 ? 9.055 21.062 11.078 1 92.31 92 GLY A O 1
ATOM 684 N N . PHE A 1 93 ? 10.344 22.172 12.648 1 93.19 93 PHE A N 1
ATOM 685 C CA . PHE A 1 93 ? 9.523 21.781 13.789 1 93.19 93 PHE A CA 1
ATOM 686 C C . PHE A 1 93 ? 8.328 22.719 13.945 1 93.19 93 PHE A C 1
ATOM 688 O O . PHE A 1 93 ? 8.461 23.922 13.805 1 93.19 93 PHE A O 1
ATOM 695 N N . CYS A 1 94 ? 7.203 22.125 14.219 1 94.56 94 CYS A N 1
ATOM 696 C CA . CYS A 1 94 ? 6.012 22.906 14.539 1 94.56 94 CYS A CA 1
ATOM 697 C C . CYS A 1 94 ? 6.051 23.391 15.977 1 94.56 94 CYS A C 1
ATOM 699 O O . CYS A 1 94 ? 5.258 22.953 16.812 1 94.56 94 CYS A O 1
ATOM 701 N N . THR A 1 95 ? 6.852 24.406 16.25 1 92 95 THR A N 1
ATOM 702 C CA . THR A 1 95 ? 7.125 24.828 17.625 1 92 95 THR A CA 1
ATOM 703 C C . THR A 1 95 ? 6.141 25.906 18.062 1 92 95 THR A C 1
ATOM 705 O O . THR A 1 95 ? 5.832 26.031 19.25 1 92 95 THR A O 1
ATOM 708 N N . THR A 1 96 ? 5.699 26.734 17.141 1 92.81 96 THR A N 1
ATOM 709 C CA . THR A 1 96 ? 4.812 27.859 17.453 1 92.81 96 THR A CA 1
ATOM 710 C C . THR A 1 96 ? 3.352 27.406 17.406 1 92.81 96 THR A C 1
ATOM 712 O O . THR A 1 96 ? 2.598 27.641 18.359 1 92.81 96 THR A O 1
ATOM 715 N N . ASP A 1 97 ? 2.971 26.891 16.297 1 95.69 97 ASP A N 1
ATOM 716 C CA . ASP A 1 97 ? 1.641 26.328 16.109 1 95.69 97 ASP A CA 1
ATOM 717 C C . ASP A 1 97 ? 1.729 24.859 15.656 1 95.69 97 ASP A C 1
ATOM 719 O O . ASP A 1 97 ? 2.668 24.484 14.961 1 95.69 97 ASP A O 1
ATOM 723 N N . ALA A 1 98 ? 0.757 24.078 16.094 1 97.44 98 ALA A N 1
ATOM 724 C CA . ALA A 1 98 ? 0.775 22.672 15.68 1 97.44 98 ALA A CA 1
ATOM 725 C C . ALA A 1 98 ? -0.625 22.062 15.727 1 97.44 98 ALA A C 1
ATOM 727 O O . ALA A 1 98 ? -1.382 22.312 16.672 1 97.44 98 ALA A O 1
ATOM 728 N N . LEU A 1 99 ? -0.965 21.406 14.711 1 98.25 99 LEU A N 1
ATOM 729 C CA . LEU A 1 99 ? -2.074 20.453 14.742 1 98.25 99 LEU A CA 1
ATOM 730 C C . LEU A 1 99 ? -1.587 19.047 15.102 1 98.25 99 LEU A C 1
ATOM 732 O O . LEU A 1 99 ? -0.698 18.516 14.445 1 98.25 99 LEU A O 1
ATOM 736 N N . GLN A 1 100 ? -2.131 18.5 16.172 1 98 100 GLN A N 1
ATOM 737 C CA . GLN A 1 100 ? -1.854 17.125 16.594 1 98 100 GLN A CA 1
ATOM 738 C C . GLN A 1 100 ? -3.125 16.281 16.594 1 98 100 GLN A C 1
ATOM 740 O O . GLN A 1 100 ? -4.156 16.703 17.125 1 98 100 GLN A O 1
ATOM 745 N N . ILE A 1 101 ? -3.066 15.195 15.992 1 98.12 101 ILE A N 1
ATOM 746 C CA . ILE A 1 101 ? -4.16 14.227 16 1 98.12 101 ILE A CA 1
ATOM 747 C C . ILE A 1 101 ? -3.703 12.938 16.672 1 98.12 101 ILE A C 1
ATOM 749 O O . ILE A 1 101 ? -2.719 12.328 16.25 1 98.12 101 ILE A O 1
ATOM 753 N N . THR A 1 102 ? -4.383 12.539 17.719 1 96.88 102 THR A N 1
ATOM 754 C CA . THR A 1 102 ? -3.988 11.383 18.516 1 96.88 102 THR A CA 1
ATOM 755 C C . THR A 1 102 ? -5.184 10.469 18.781 1 96.88 102 THR A C 1
ATOM 757 O O . THR A 1 102 ? -6.324 10.828 18.469 1 96.88 102 THR A O 1
ATOM 760 N N . GLY A 1 103 ? -4.871 9.297 19.281 1 96.56 103 GLY A N 1
ATOM 761 C CA . GLY A 1 103 ? -5.91 8.367 19.688 1 96.56 103 GLY A CA 1
ATOM 762 C C . GLY A 1 103 ? -6.293 7.395 18.578 1 96.56 103 GLY A C 1
ATOM 763 O O . GLY A 1 103 ? -6.961 6.391 18.844 1 96.56 103 GLY A O 1
ATOM 764 N N . GLY A 1 104 ? -5.953 7.719 17.344 1 96.94 104 GLY A N 1
ATOM 765 C CA . GLY A 1 104 ? -6.238 6.828 16.234 1 96.94 104 GLY A CA 1
ATOM 766 C C . GLY A 1 104 ? -5.371 5.582 16.219 1 96.94 104 GLY A C 1
ATOM 767 O O . GLY A 1 104 ? -4.539 5.398 17.109 1 96.94 104 GLY A O 1
ATOM 768 N N . ALA A 1 105 ? -5.633 4.723 15.219 1 95.75 105 ALA A N 1
ATOM 769 C CA . ALA A 1 105 ? -4.953 3.436 15.094 1 95.75 105 ALA A CA 1
ATOM 770 C C . ALA A 1 105 ? -3.477 3.623 14.758 1 95.75 105 ALA A C 1
ATOM 772 O O . ALA A 1 105 ? -2.643 2.785 15.109 1 95.75 105 ALA A O 1
ATOM 773 N N . GLY A 1 106 ? -3.184 4.672 14.055 1 93.44 106 GLY A N 1
ATOM 774 C CA . GLY A 1 106 ? -1.816 4.961 13.648 1 93.44 106 GLY A CA 1
ATOM 775 C C . GLY A 1 106 ? -1.349 6.34 14.07 1 93.44 106 GLY A C 1
ATOM 776 O O . GLY A 1 106 ? -2.082 7.074 14.742 1 93.44 106 GLY A O 1
ATOM 777 N N . THR A 1 107 ? -0.121 6.629 13.695 1 92.62 107 THR A N 1
ATOM 778 C CA . THR A 1 107 ? 0.464 7.918 14.047 1 92.62 107 THR A CA 1
ATOM 779 C C . THR A 1 107 ? 0.217 8.945 12.953 1 92.62 107 THR A C 1
ATOM 781 O O . THR A 1 107 ? 0.293 8.625 11.766 1 92.62 107 THR A O 1
ATOM 784 N N . VAL A 1 108 ? -0.135 10.109 13.32 1 96.44 108 VAL A N 1
ATOM 785 C CA . VAL A 1 108 ? -0.239 11.266 12.438 1 96.44 108 VAL A CA 1
ATOM 786 C C . VAL A 1 108 ? 0.843 12.281 12.781 1 96.44 108 VAL A C 1
ATOM 788 O O . VAL A 1 108 ? 0.984 12.68 13.938 1 96.44 108 VAL A O 1
ATOM 791 N N . PRO A 1 109 ? 1.646 12.656 11.836 1 97 109 PRO A N 1
ATOM 792 C CA . PRO A 1 109 ? 2.682 13.641 12.164 1 97 109 PRO A CA 1
ATOM 793 C C . PRO A 1 109 ? 2.105 14.992 12.57 1 97 109 PRO A C 1
ATOM 795 O O . PRO A 1 109 ? 0.959 15.305 12.242 1 97 109 PRO A O 1
ATOM 798 N N . ALA A 1 110 ? 2.941 15.727 13.32 1 97.81 110 ALA A N 1
ATOM 799 C CA . ALA A 1 110 ? 2.562 17.109 13.625 1 97.81 110 ALA A CA 1
ATOM 800 C C . ALA A 1 110 ? 2.51 17.953 12.352 1 97.81 110 ALA A C 1
ATOM 802 O O . ALA A 1 110 ? 3.389 17.844 11.492 1 97.81 110 ALA A O 1
ATOM 803 N N . ILE A 1 111 ? 1.471 18.734 12.219 1 98.5 111 ILE A N 1
ATOM 804 C CA . ILE A 1 111 ? 1.278 19.547 11.016 1 98.5 111 ILE A CA 1
ATOM 805 C C . ILE A 1 111 ? 1.19 21.016 11.398 1 98.5 111 ILE A C 1
ATOM 807 O O . ILE A 1 111 ? 0.541 21.375 12.383 1 98.5 111 ILE A O 1
ATOM 811 N N . CYS A 1 112 ? 1.847 21.875 10.742 1 96.94 112 CYS A N 1
ATOM 812 C CA . CYS A 1 112 ? 1.729 23.312 10.906 1 96.94 112 CYS A CA 1
ATOM 813 C C . CYS A 1 112 ? 1.86 24.031 9.562 1 96.94 112 CYS A C 1
ATOM 815 O O . CYS A 1 112 ? 1.957 23.375 8.516 1 96.94 112 CYS A O 1
ATOM 817 N N . GLY A 1 113 ? 1.691 25.25 9.562 1 95.75 113 GLY A N 1
ATOM 818 C CA . GLY A 1 113 ? 1.795 26.031 8.344 1 95.75 113 GLY A CA 1
ATOM 819 C C . GLY A 1 113 ? 0.509 26.062 7.539 1 95.75 113 GLY A C 1
ATOM 820 O O . GLY A 1 113 ? -0.584 26.109 8.109 1 95.75 113 GLY A O 1
ATOM 821 N N . GLU A 1 114 ? 0.679 26.172 6.199 1 96.5 114 GLU A N 1
ATOM 822 C CA . GLU A 1 114 ? -0.457 26.281 5.289 1 96.5 114 GLU A CA 1
ATOM 823 C C . GLU A 1 114 ? -0.837 24.922 4.707 1 96.5 114 GLU A C 1
ATOM 825 O O . GLU A 1 114 ? -0.037 24.297 4.008 1 96.5 114 GLU A O 1
ATOM 830 N N . ASN A 1 115 ? -2.08 24.484 4.945 1 98.19 115 ASN A N 1
ATOM 831 C CA . ASN A 1 115 ? -2.467 23.156 4.512 1 98.19 115 ASN A CA 1
ATOM 832 C C . ASN A 1 115 ? -3.908 23.125 4.012 1 98.19 115 ASN A C 1
ATOM 834 O O . ASN A 1 115 ? -4.516 22.047 3.932 1 98.19 115 ASN A O 1
ATOM 838 N N . SER A 1 116 ? -4.453 24.344 3.756 1 97.69 116 SER A N 1
ATOM 839 C CA . SER A 1 116 ? -5.82 24.391 3.246 1 97.69 116 SER A CA 1
ATOM 840 C C . SER A 1 116 ? -5.984 23.516 2.01 1 97.69 116 SER A C 1
ATOM 842 O O . SER A 1 116 ? -5.152 23.562 1.099 1 97.69 116 SER A O 1
ATOM 844 N N . GLY A 1 117 ? -7.016 22.688 2.023 1 97.69 117 GLY A N 1
ATOM 845 C CA . GLY A 1 117 ? -7.316 21.844 0.879 1 97.69 117 GLY A CA 1
ATOM 846 C C . GLY A 1 117 ? -6.777 20.438 1.027 1 97.69 117 GLY A C 1
ATOM 847 O O . GLY A 1 117 ? -7.102 19.547 0.228 1 97.69 117 GLY A O 1
ATOM 848 N N . GLN A 1 118 ? -5.996 20.172 2.016 1 98.44 118 GLN A N 1
ATOM 849 C CA . GLN A 1 118 ? -5.469 18.828 2.248 1 98.44 118 GLN A CA 1
ATOM 850 C C . GLN A 1 118 ? -6.469 17.969 3.016 1 98.44 118 GLN A C 1
ATOM 852 O O . GLN A 1 118 ? -7.523 18.453 3.424 1 98.44 118 GLN A O 1
ATOM 857 N N . HIS A 1 119 ? -6.188 16.688 3.182 1 98.62 119 HIS A N 1
ATOM 858 C CA . HIS A 1 119 ? -7.004 15.766 3.973 1 98.62 119 HIS A CA 1
ATOM 859 C C . HIS A 1 119 ? -6.148 14.68 4.613 1 98.62 119 HIS A C 1
ATOM 861 O O . HIS A 1 119 ? -4.996 14.477 4.223 1 98.62 119 HIS A O 1
ATOM 867 N N . ILE A 1 120 ? -6.664 14.023 5.586 1 98.69 120 ILE A N 1
ATOM 868 C CA . ILE A 1 120 ? -6.055 12.82 6.133 1 98.69 120 ILE A CA 1
ATOM 869 C C . ILE A 1 120 ? -7.141 11.805 6.48 1 98.69 120 ILE A C 1
ATOM 871 O O . ILE A 1 120 ? -8.305 12.164 6.641 1 98.69 120 ILE A O 1
ATOM 875 N N . TYR A 1 121 ? -6.754 10.578 6.477 1 98.5 121 TYR A N 1
ATOM 876 C CA . TYR A 1 121 ? -7.555 9.461 6.965 1 98.5 121 TYR A CA 1
ATOM 877 C C . TYR A 1 121 ? -6.961 8.883 8.242 1 98.5 121 TYR A C 1
ATOM 879 O O . TYR A 1 121 ? -5.754 8.648 8.32 1 98.5 121 TYR A O 1
ATOM 887 N N . VAL A 1 122 ? -7.809 8.672 9.258 1 98.31 122 VAL A N 1
ATOM 888 C CA . VAL A 1 122 ? -7.363 8.141 10.539 1 98.31 122 VAL A CA 1
ATOM 889 C C . VAL A 1 122 ? -8.297 7.016 10.984 1 98.31 122 VAL A C 1
ATOM 891 O O . VAL A 1 122 ? -9.477 7.25 11.258 1 98.31 122 VAL A O 1
ATOM 894 N N . ASP A 1 123 ? -7.781 5.781 11.07 1 97.56 123 ASP A N 1
ATOM 895 C CA . ASP A 1 123 ? -8.562 4.668 11.602 1 97.56 123 ASP A CA 1
ATOM 896 C C . ASP A 1 123 ? -8.766 4.812 13.109 1 97.56 123 ASP A C 1
ATOM 898 O O . ASP A 1 123 ? -7.859 5.23 13.828 1 97.56 123 ASP A O 1
ATOM 902 N N . PHE A 1 124 ? -9.977 4.457 13.531 1 97.12 124 PHE A N 1
ATOM 903 C CA . PHE A 1 124 ? -10.195 4.352 14.969 1 97.12 124 PHE A CA 1
ATOM 904 C C . PHE A 1 124 ? -9.422 3.174 15.547 1 97.12 124 PHE A C 1
ATOM 906 O O . PHE A 1 124 ? -9.211 2.166 14.867 1 97.12 124 PHE A O 1
ATOM 913 N N . ASN A 1 125 ? -8.969 3.305 16.734 1 96.62 125 ASN A N 1
ATOM 914 C CA . ASN A 1 125 ? -8.336 2.23 17.484 1 96.62 125 ASN A CA 1
ATOM 915 C C . ASN A 1 125 ? -9.32 1.58 18.453 1 96.62 125 ASN A C 1
ATOM 917 O O . ASN A 1 125 ? -9.367 1.939 19.641 1 96.62 125 ASN A O 1
ATOM 921 N N . GLY A 1 126 ? -9.992 0.554 17.922 1 92.62 126 GLY A N 1
ATOM 922 C CA . GLY A 1 126 ? -11.086 0.038 18.734 1 92.62 126 GLY A CA 1
ATOM 923 C C . GLY A 1 126 ? -12.117 1.093 19.094 1 92.62 126 GLY A C 1
ATOM 924 O O . GLY A 1 126 ? -12.633 1.777 18.203 1 92.62 126 GLY A O 1
ATOM 925 N N . ASN A 1 127 ? -12.312 1.278 20.422 1 92.38 127 ASN A N 1
ATOM 926 C CA . ASN A 1 127 ? -13.328 2.223 20.875 1 92.38 127 ASN A CA 1
ATOM 927 C C . ASN A 1 127 ? -12.703 3.527 21.359 1 92.38 127 ASN A C 1
ATOM 929 O O . ASN A 1 127 ? -13.391 4.375 21.938 1 92.38 127 ASN A O 1
ATOM 933 N N . ASP A 1 128 ? -11.422 3.703 21.156 1 95.88 128 ASP A N 1
ATOM 934 C CA . ASP A 1 128 ? -10.766 4.945 21.562 1 95.88 128 ASP A CA 1
ATOM 935 C C . ASP A 1 128 ? -11.266 6.125 20.734 1 95.88 128 ASP A C 1
ATOM 937 O O . ASP A 1 128 ? -11.602 5.965 19.562 1 95.88 128 ASP A O 1
ATOM 941 N N . ASN A 1 129 ? -11.336 7.254 21.344 1 97.94 129 ASN A N 1
ATOM 942 C CA . ASN A 1 129 ? -11.664 8.484 20.625 1 97.94 129 ASN A CA 1
ATOM 943 C C . ASN A 1 129 ? -10.453 9.047 19.891 1 97.94 129 ASN A C 1
ATOM 945 O O . ASN A 1 129 ? -9.312 8.789 20.281 1 97.94 129 ASN A O 1
ATOM 949 N N . ILE A 1 130 ? -10.703 9.711 18.844 1 98.19 130 ILE A N 1
ATOM 950 C CA . ILE A 1 130 ? -9.672 10.484 18.172 1 98.19 130 ILE A CA 1
ATOM 951 C C . ILE A 1 130 ? -9.719 11.938 18.656 1 98.19 130 ILE A C 1
ATOM 953 O O . ILE A 1 130 ? -10.797 12.523 18.781 1 98.19 130 ILE A O 1
ATOM 957 N N . GLN A 1 131 ? -8.555 12.477 18.969 1 98.25 131 GLN A N 1
ATOM 958 C CA . GLN A 1 131 ? -8.453 13.852 19.469 1 98.25 131 GLN A CA 1
ATOM 959 C C . GLN A 1 131 ? -7.707 14.734 18.469 1 98.25 131 GLN A C 1
ATOM 961 O O . GLN A 1 131 ? -6.605 14.391 18.031 1 98.25 131 GLN A O 1
ATOM 966 N N . MET A 1 132 ? -8.305 15.789 18.109 1 98.31 132 MET A N 1
ATOM 967 C CA . MET A 1 132 ? -7.637 16.859 17.375 1 98.31 132 MET A CA 1
ATOM 968 C C . MET A 1 132 ? -7.254 18 18.297 1 98.31 132 MET A C 1
ATOM 970 O O . MET A 1 132 ? -8.086 18.5 19.047 1 98.31 132 MET A O 1
ATOM 974 N N . ALA A 1 133 ? -6.055 18.391 18.297 1 98 133 ALA A N 1
ATOM 975 C CA . ALA A 1 133 ? -5.578 19.484 19.141 1 98 133 ALA A CA 1
ATOM 976 C C . ALA A 1 133 ? -4.777 20.5 18.328 1 98 133 ALA A C 1
ATOM 978 O O . ALA A 1 133 ? -3.809 20.125 17.656 1 98 133 ALA A O 1
ATOM 979 N N . ILE A 1 134 ? -5.203 21.703 18.344 1 96.75 134 ILE A N 1
ATOM 980 C CA . ILE A 1 134 ? -4.438 22.797 17.75 1 96.75 134 ILE A CA 1
ATOM 981 C C . ILE A 1 134 ? -3.838 23.656 18.859 1 96.75 134 ILE A C 1
ATOM 983 O O . ILE A 1 134 ? -4.566 24.234 19.672 1 96.75 134 ILE A O 1
ATOM 987 N N . SER A 1 135 ? -2.566 23.688 18.906 1 95.94 135 SER A N 1
ATOM 988 C CA . SER A 1 135 ? -1.849 24.547 19.828 1 95.94 135 SER A CA 1
ATOM 989 C C . SER A 1 135 ? -1.285 25.781 19.125 1 95.94 135 SER A C 1
ATOM 991 O O . SER A 1 135 ? -0.655 25.656 18.078 1 95.94 135 SER A O 1
ATOM 993 N N . THR A 1 136 ? -1.562 26.922 19.672 1 93.69 136 THR A N 1
ATOM 994 C CA . THR A 1 136 ? -1.043 28.172 19.125 1 93.69 136 THR A CA 1
ATOM 995 C C . THR A 1 136 ? -0.307 28.953 20.203 1 93.69 136 THR A C 1
ATOM 997 O O . THR A 1 136 ? -0.694 28.938 21.375 1 93.69 136 THR A O 1
ATOM 1000 N N . ALA A 1 137 ? 0.724 29.609 19.797 1 89.88 137 ALA A N 1
ATOM 1001 C CA . ALA A 1 137 ? 1.465 30.453 20.734 1 89.88 137 ALA A CA 1
ATOM 1002 C C . ALA A 1 137 ? 0.982 31.891 20.672 1 89.88 137 ALA A C 1
ATOM 1004 O O . ALA A 1 137 ? 0.745 32.438 19.594 1 89.88 137 ALA A O 1
ATOM 1005 N N . ALA A 1 138 ? 0.893 32.594 21.797 1 79.38 138 ALA A N 1
ATOM 1006 C CA . ALA A 1 138 ? 0.418 33.969 21.906 1 79.38 138 ALA A CA 1
ATOM 1007 C C . ALA A 1 138 ? 1.426 34.938 21.312 1 79.38 138 ALA A C 1
ATOM 1009 O O . ALA A 1 138 ? 1.063 36.031 20.906 1 79.38 138 ALA A O 1
ATOM 1010 N N . THR A 1 139 ? 2.562 34.531 21.266 1 74.44 139 THR A N 1
ATOM 1011 C CA . THR A 1 139 ? 3.627 35.438 20.875 1 74.44 139 THR A CA 1
ATOM 1012 C C . THR A 1 139 ? 3.611 35.656 19.359 1 74.44 139 THR A C 1
ATOM 1014 O O . THR A 1 139 ? 4.207 36.625 18.859 1 74.44 139 THR A O 1
ATOM 1017 N N . ALA A 1 140 ? 2.918 34.781 18.688 1 71.88 140 ALA A N 1
ATOM 1018 C CA . ALA A 1 140 ? 2.908 34.938 17.234 1 71.88 140 ALA A CA 1
ATOM 1019 C C . ALA A 1 140 ? 1.86 35.969 16.781 1 71.88 140 ALA A C 1
ATOM 1021 O O . ALA A 1 140 ? 0.719 35.938 17.25 1 71.88 140 ALA A O 1
ATOM 1022 N N . LEU A 1 141 ? 2.324 36.969 16.141 1 74.38 141 LEU A N 1
ATOM 1023 C CA . LEU A 1 141 ? 1.448 38.031 15.68 1 74.38 141 LEU A CA 1
ATOM 1024 C C . LEU A 1 141 ? 0.831 37.688 14.328 1 74.38 141 LEU A C 1
ATOM 1026 O O . LEU A 1 141 ? 1.083 38.375 13.336 1 74.38 141 LEU A O 1
ATOM 1030 N N . MET A 1 142 ? 0.209 36.656 14.242 1 82.38 142 MET A N 1
ATOM 1031 C CA . MET A 1 142 ? -0.457 36.281 12.992 1 82.38 142 MET A CA 1
ATOM 1032 C C . MET A 1 142 ? -1.864 35.781 13.25 1 82.38 142 MET A C 1
ATOM 1034 O O . MET A 1 142 ? -2.146 35.25 14.328 1 82.38 142 MET A O 1
ATOM 1038 N N . GLY A 1 143 ? -2.693 36.031 12.344 1 87.88 143 GLY A N 1
ATOM 1039 C CA . GLY A 1 143 ? -4.02 35.438 12.383 1 87.88 143 GLY A CA 1
ATOM 1040 C C . GLY A 1 143 ? -4.039 34 11.945 1 87.88 143 GLY A C 1
ATOM 1041 O O . GLY A 1 143 ? -3.447 33.625 10.922 1 87.88 143 GLY A O 1
ATOM 1042 N N . ARG A 1 144 ? -4.504 33.188 12.836 1 92 144 ARG A N 1
ATOM 1043 C CA . ARG A 1 144 ? -4.672 31.781 12.531 1 92 144 ARG A CA 1
ATOM 1044 C C . ARG A 1 144 ? -6.113 31.469 12.125 1 92 144 ARG A C 1
ATOM 1046 O O . ARG A 1 144 ? -7.047 32.125 12.609 1 92 144 ARG A O 1
ATOM 1053 N N . ASN A 1 145 ? -6.23 30.531 11.281 1 93.62 145 ASN A N 1
ATOM 1054 C CA . ASN A 1 145 ? -7.547 30.094 10.828 1 93.62 145 ASN A CA 1
ATOM 1055 C C . ASN A 1 145 ? -7.578 28.594 10.539 1 93.62 145 ASN A C 1
ATOM 1057 O O . ASN A 1 145 ? -6.66 28.062 9.914 1 93.62 145 ASN A O 1
ATOM 1061 N N . TRP A 1 146 ? -8.672 27.953 11.102 1 96.38 146 TRP A N 1
ATOM 1062 C CA . TRP A 1 146 ? -8.852 26.562 10.703 1 96.38 146 TRP A CA 1
ATOM 1063 C C . TRP A 1 146 ? -10.336 26.219 10.602 1 96.38 146 TRP A C 1
ATOM 1065 O O . TRP A 1 146 ? -11.164 26.781 11.32 1 96.38 146 TRP A O 1
ATOM 1075 N N . ASN A 1 147 ? -10.641 25.484 9.719 1 96.75 147 ASN A N 1
ATOM 1076 C CA . ASN A 1 147 ? -11.938 24.875 9.422 1 96.75 147 ASN A CA 1
ATOM 1077 C C . ASN A 1 147 ? -11.781 23.453 8.875 1 96.75 147 ASN A C 1
ATOM 1079 O O . ASN A 1 147 ? -11.312 23.266 7.754 1 96.75 147 ASN A O 1
ATOM 1083 N N . PHE A 1 148 ? -12.133 22.469 9.719 1 98 148 PHE A N 1
ATOM 1084 C CA . PHE A 1 148 ? -12.039 21.062 9.344 1 98 148 PHE A CA 1
ATOM 1085 C C . PHE A 1 148 ? -13.43 20.484 9.125 1 98 148 PHE A C 1
ATOM 1087 O O . PHE A 1 148 ? -14.383 20.844 9.82 1 98 148 PHE A O 1
ATOM 1094 N N . LYS A 1 149 ? -13.547 19.656 8.242 1 96.25 149 LYS A N 1
ATOM 1095 C CA . LYS A 1 149 ? -14.711 18.781 8.125 1 96.25 149 LYS A CA 1
ATOM 1096 C C . LYS A 1 149 ? -14.359 17.344 8.469 1 96.25 149 LYS A C 1
ATOM 1098 O O . LYS A 1 149 ? -13.5 16.734 7.82 1 96.25 149 LYS A O 1
ATOM 1103 N N . VAL A 1 150 ? -15 16.766 9.477 1 96.62 150 VAL A N 1
ATOM 1104 C CA . VAL A 1 150 ? -14.766 15.398 9.922 1 96.62 150 VAL A CA 1
ATOM 1105 C C . VAL A 1 150 ? -15.883 14.484 9.422 1 96.62 150 VAL A C 1
ATOM 1107 O O . VAL A 1 150 ? -17.047 14.664 9.789 1 96.62 150 VAL A O 1
ATOM 1110 N N . THR A 1 151 ? -15.516 13.586 8.602 1 93.06 151 THR A N 1
ATOM 1111 C CA . THR A 1 151 ? -16.438 12.562 8.102 1 93.06 151 THR A CA 1
ATOM 1112 C C . THR A 1 151 ? -16.094 11.195 8.688 1 93.06 151 THR A C 1
ATOM 1114 O O . THR A 1 151 ? -14.93 10.781 8.68 1 93.06 151 THR A O 1
ATOM 1117 N N . GLN A 1 152 ? -17.078 10.531 9.25 1 92.88 152 GLN A N 1
ATOM 1118 C CA . GLN A 1 152 ? -16.875 9.195 9.789 1 92.88 152 GLN A CA 1
ATOM 1119 C C . GLN A 1 152 ? -17.266 8.125 8.773 1 92.88 152 GLN A C 1
ATOM 1121 O O . GLN A 1 152 ? -18.359 8.18 8.203 1 92.88 152 GLN A O 1
ATOM 1126 N N . ILE A 1 153 ? -16.391 7.184 8.539 1 92.69 153 ILE A N 1
ATOM 1127 C CA . ILE A 1 153 ? -16.516 6.215 7.457 1 92.69 153 ILE A CA 1
ATOM 1128 C C . ILE A 1 153 ? -16.734 4.82 8.039 1 92.69 153 ILE A C 1
ATOM 1130 O O . ILE A 1 153 ? -15.969 4.371 8.898 1 92.69 153 ILE A O 1
ATOM 1134 N N . GLY A 1 154 ? -17.781 4.164 7.551 1 90.56 154 GLY A N 1
ATOM 1135 C CA . GLY A 1 154 ? -18.078 2.809 7.992 1 90.56 154 GLY A CA 1
ATOM 1136 C C . GLY A 1 154 ? -17.031 1.797 7.559 1 90.56 154 GLY A C 1
ATOM 1137 O O . GLY A 1 154 ? -16.328 2.012 6.57 1 90.56 154 GLY A O 1
ATOM 1138 N N . CYS A 1 155 ? -17 0.64 8.25 1 88.31 155 CYS A N 1
ATOM 1139 C CA . CYS A 1 155 ? -16.062 -0.426 7.961 1 88.31 155 CYS A CA 1
ATOM 1140 C C . CYS A 1 155 ? -16.297 -1.018 6.578 1 88.31 155 CYS A C 1
ATOM 1142 O O . CYS A 1 155 ? -15.375 -1.499 5.926 1 88.31 155 CYS A O 1
ATOM 1144 N N . ASP A 1 156 ? -17.484 -0.942 6.137 1 85.5 156 ASP A N 1
ATOM 1145 C CA . ASP A 1 156 ? -17.859 -1.57 4.875 1 85.5 156 ASP A CA 1
ATOM 1146 C C . ASP A 1 156 ? -18.047 -0.526 3.773 1 85.5 156 ASP A C 1
ATOM 1148 O O . ASP A 1 156 ? -18.578 -0.831 2.701 1 85.5 156 ASP A O 1
ATOM 1152 N N . CYS A 1 157 ? -17.594 0.682 4.078 1 86.44 157 CYS A N 1
ATOM 1153 C CA . CYS A 1 157 ? -17.75 1.748 3.094 1 86.44 157 CYS A CA 1
ATOM 1154 C C . CYS A 1 157 ? -16.703 1.628 1.987 1 86.44 157 CYS A C 1
ATOM 1156 O O . CYS A 1 157 ? -15.516 1.536 2.264 1 86.44 157 CYS A O 1
ATOM 1158 N N . PRO A 1 158 ? -17.094 1.654 0.717 1 79.88 158 PRO A N 1
ATOM 1159 C CA . PRO A 1 158 ? -16.156 1.502 -0.397 1 79.88 158 PRO A CA 1
ATOM 1160 C C . PRO A 1 158 ? -15.164 2.666 -0.502 1 79.88 158 PRO A C 1
ATOM 1162 O O . PRO A 1 158 ? -14.141 2.549 -1.172 1 79.88 158 PRO A O 1
ATOM 1165 N N . THR A 1 159 ? -15.477 3.76 0.162 1 83.62 159 THR A N 1
ATOM 1166 C CA . THR A 1 159 ? -14.602 4.926 0.055 1 83.62 159 THR A CA 1
ATOM 1167 C C . THR A 1 159 ? -13.602 4.957 1.202 1 83.62 159 THR A C 1
ATOM 1169 O O . THR A 1 159 ? -12.836 5.914 1.338 1 83.62 159 THR A O 1
ATOM 1172 N N . ARG A 1 160 ? -13.695 3.955 2.062 1 92.75 160 ARG A N 1
ATOM 1173 C CA . ARG A 1 160 ? -12.703 3.852 3.131 1 92.75 160 ARG A CA 1
ATOM 1174 C C . ARG A 1 160 ? -11.297 3.697 2.561 1 92.75 160 ARG A C 1
ATOM 1176 O O . ARG A 1 160 ? -11.086 2.934 1.616 1 92.75 160 ARG A O 1
ATOM 1183 N N . ALA A 1 161 ? -10.359 4.488 3.033 1 97 161 ALA A N 1
ATOM 1184 C CA . ALA A 1 161 ? -8.969 4.312 2.645 1 97 161 ALA A CA 1
ATOM 1185 C C . ALA A 1 161 ? -8.383 3.033 3.244 1 97 161 ALA A C 1
ATOM 1187 O O . ALA A 1 161 ? -8.727 2.656 4.367 1 97 161 ALA A O 1
ATOM 1188 N N . PRO A 1 162 ? -7.504 2.355 2.484 1 96.38 162 PRO A N 1
ATOM 1189 C CA . PRO A 1 162 ? -6.809 1.237 3.123 1 96.38 162 PRO A CA 1
ATOM 1190 C C . PRO A 1 162 ? -6.074 1.65 4.398 1 96.38 162 PRO A C 1
ATOM 1192 O O . PRO A 1 162 ? -5.5 2.74 4.457 1 96.38 162 PRO A O 1
ATOM 1195 N N . SER A 1 163 ? -6.145 0.778 5.41 1 96.12 163 SER A N 1
ATOM 1196 C CA . SER A 1 163 ? -5.453 1.071 6.66 1 96.12 163 SER A CA 1
ATOM 1197 C C . SER A 1 163 ? -3.982 1.395 6.422 1 96.12 163 SER A C 1
ATOM 1199 O O . SER A 1 163 ? -3.303 0.694 5.668 1 96.12 163 SER A O 1
ATOM 1201 N N . GLY A 1 164 ? -3.551 2.445 7.023 1 96.81 164 GLY A N 1
ATOM 1202 C CA . GLY A 1 164 ? -2.162 2.852 6.887 1 96.81 164 GLY A CA 1
ATOM 1203 C C . GLY A 1 164 ? -1.971 4 5.91 1 96.81 164 GLY A C 1
ATOM 1204 O O . GLY A 1 164 ? -0.924 4.652 5.91 1 96.81 164 GLY A O 1
ATOM 1205 N N . CYS A 1 165 ? -2.939 4.223 5.023 1 98.12 165 CYS A N 1
ATOM 1206 C CA . CYS A 1 165 ? -2.869 5.352 4.102 1 98.12 165 CYS A CA 1
ATOM 1207 C C . CYS A 1 165 ? -3.289 6.645 4.797 1 98.12 165 CYS A C 1
ATOM 1209 O O . CYS A 1 165 ? -4.457 6.812 5.148 1 98.12 165 CYS A O 1
ATOM 1211 N N . LEU A 1 166 ? -2.367 7.543 4.977 1 98.62 166 LEU A N 1
ATOM 1212 C CA . LEU A 1 166 ? -2.721 8.812 5.602 1 98.62 166 LEU A CA 1
ATOM 1213 C C . LEU A 1 166 ? -3.482 9.703 4.625 1 98.62 166 LEU A C 1
ATOM 1215 O O . LEU A 1 166 ? -4.418 10.406 5.023 1 98.62 166 LEU A O 1
ATOM 1219 N N . MET A 1 167 ? -3.016 9.773 3.41 1 98.62 167 MET A N 1
ATOM 1220 C CA . MET A 1 167 ? -3.734 10.406 2.309 1 98.62 167 MET A CA 1
ATOM 1221 C C . MET A 1 167 ? -4.176 9.375 1.281 1 98.62 167 MET A C 1
ATOM 1223 O O . MET A 1 167 ? -3.486 8.375 1.062 1 98.62 167 MET A O 1
ATOM 1227 N N . TYR A 1 168 ? -5.336 9.609 0.733 1 98.62 168 TYR A N 1
ATOM 1228 C CA . TYR A 1 168 ? -5.895 8.641 -0.206 1 98.62 168 TYR A CA 1
ATOM 1229 C C . TYR A 1 168 ? -6.664 9.344 -1.319 1 98.62 168 TYR A C 1
ATOM 1231 O O . TYR A 1 168 ? -7.512 10.195 -1.054 1 98.62 168 TYR A O 1
ATOM 1239 N N . TYR A 1 169 ? -6.277 8.992 -2.564 1 98.44 169 TYR A N 1
ATOM 1240 C CA . TYR A 1 169 ? -6.895 9.555 -3.762 1 98.44 169 TYR A CA 1
ATOM 1241 C C . TYR A 1 169 ? -7.496 8.461 -4.633 1 98.44 169 TYR A C 1
ATOM 1243 O O . TYR A 1 169 ? -6.961 7.352 -4.707 1 98.44 169 TYR A O 1
ATOM 1251 N N . THR A 1 170 ? -8.594 8.742 -5.328 1 97 170 THR A N 1
ATOM 1252 C CA . THR A 1 170 ? -9.273 7.695 -6.086 1 97 170 THR A CA 1
ATOM 1253 C C . THR A 1 170 ? -9.438 8.109 -7.547 1 97 170 THR A C 1
ATOM 1255 O O . THR A 1 170 ? -9.891 7.316 -8.375 1 97 170 THR A O 1
ATOM 1258 N N . ALA A 1 171 ? -9.023 9.406 -7.859 1 97.56 171 ALA A N 1
ATOM 1259 C CA . ALA A 1 171 ? -9.148 9.875 -9.234 1 97.56 171 ALA A CA 1
ATOM 1260 C C . ALA A 1 171 ? -8.062 9.273 -10.125 1 97.56 171 ALA A C 1
ATOM 1262 O O . ALA A 1 171 ? -7.039 8.805 -9.625 1 97.56 171 ALA A O 1
ATOM 1263 N N . LEU A 1 172 ? -8.219 9.305 -11.43 1 98.19 172 LEU A N 1
ATOM 1264 C CA . LEU A 1 172 ? -7.262 8.781 -12.398 1 98.19 172 LEU A CA 1
ATOM 1265 C C . LEU A 1 172 ? -6.012 9.656 -12.445 1 98.19 172 LEU A C 1
ATOM 1267 O O . LEU A 1 172 ? -4.926 9.18 -12.781 1 98.19 172 LEU A O 1
ATOM 1271 N N . SER A 1 173 ? -6.219 10.922 -12.195 1 98.75 173 SER A N 1
ATOM 1272 C CA . SER A 1 173 ? -5.109 11.867 -12.125 1 98.75 173 SER A CA 1
ATOM 1273 C C . SER A 1 173 ? -5.371 12.953 -11.086 1 98.75 173 SER A C 1
ATOM 1275 O O . SER A 1 173 ? -6.512 13.141 -10.656 1 98.75 173 SER A O 1
ATOM 1277 N N . GLY A 1 174 ? -4.363 13.57 -10.633 1 98.56 174 GLY A N 1
ATOM 1278 C CA . GLY A 1 174 ? -4.473 14.633 -9.648 1 98.56 174 GLY A CA 1
ATOM 1279 C C . GLY A 1 174 ? -3.127 15.172 -9.195 1 98.56 174 GLY A C 1
ATOM 1280 O O . GLY A 1 174 ? -2.098 14.867 -9.805 1 98.56 174 GLY A O 1
ATOM 1281 N N . THR A 1 175 ? -3.145 16.062 -8.258 1 98.69 175 THR A N 1
ATOM 1282 C CA . THR A 1 175 ? -1.952 16.688 -7.68 1 98.69 175 THR A CA 1
ATOM 1283 C C . THR A 1 175 ? -1.885 16.422 -6.18 1 98.69 175 THR A C 1
ATOM 1285 O O . THR A 1 175 ? -2.893 16.531 -5.477 1 98.69 175 THR A O 1
ATOM 1288 N N . VAL A 1 176 ? -0.764 15.984 -5.727 1 98.62 176 VAL A N 1
ATOM 1289 C CA . VAL A 1 176 ? -0.521 15.719 -4.312 1 98.62 176 VAL A CA 1
ATOM 1290 C C . VAL A 1 176 ? 0.535 16.688 -3.775 1 98.62 176 VAL A C 1
ATOM 1292 O O . VAL A 1 176 ? 1.557 16.922 -4.426 1 98.62 176 VAL A O 1
ATOM 1295 N N . ASN A 1 177 ? 0.291 17.25 -2.637 1 98.56 177 ASN A N 1
ATOM 1296 C CA . ASN A 1 177 ? 1.237 18.141 -1.977 1 98.56 177 ASN A CA 1
ATOM 1297 C C . ASN A 1 177 ? 1.698 17.578 -0.635 1 98.56 177 ASN A C 1
ATOM 1299 O O . ASN A 1 177 ? 0.907 16.984 0.097 1 98.56 177 ASN A O 1
ATOM 1303 N N . SER A 1 178 ? 2.955 17.766 -0.373 1 98.62 178 SER A N 1
ATOM 1304 C CA . SER A 1 178 ? 3.379 17.531 1.004 1 98.62 178 SER A CA 1
ATOM 1305 C C . SER A 1 178 ? 2.709 18.516 1.964 1 98.62 178 SER A C 1
ATOM 1307 O O . SER A 1 178 ? 2.193 19.547 1.543 1 98.62 178 SER A O 1
ATOM 1309 N N . PHE A 1 179 ? 2.613 18.188 3.215 1 98.56 179 PHE A N 1
ATOM 1310 C CA . PHE A 1 179 ? 2.102 19.141 4.191 1 98.56 179 PHE A CA 1
ATOM 1311 C C . PHE A 1 179 ? 2.939 20.406 4.199 1 98.56 179 PHE A C 1
ATOM 1313 O O . PHE A 1 179 ? 4.172 20.344 4.16 1 98.56 179 PHE A O 1
ATOM 1320 N N . ASN A 1 180 ? 2.27 21.531 4.16 1 97.69 180 ASN A N 1
ATOM 1321 C CA . ASN A 1 180 ? 2.826 22.875 4.234 1 97.69 180 ASN A CA 1
ATOM 1322 C C . ASN A 1 180 ? 3.623 23.219 2.98 1 97.69 180 ASN A C 1
ATOM 1324 O O . ASN A 1 180 ? 4.504 24.094 3.02 1 97.69 180 ASN A O 1
ATOM 1328 N N . TYR A 1 181 ? 3.391 22.484 1.956 1 97.31 181 TYR A N 1
ATOM 1329 C CA . TYR A 1 181 ? 3.986 22.891 0.687 1 97.31 181 TYR A CA 1
ATOM 1330 C C . TYR A 1 181 ? 3.584 24.312 0.316 1 97.31 181 TYR A C 1
ATOM 1332 O O . TYR A 1 181 ? 2.434 24.703 0.519 1 97.31 181 TYR A O 1
ATOM 1340 N N . GLY A 1 182 ? 4.543 25.031 -0.231 1 91.38 182 GLY A N 1
ATOM 1341 C CA . GLY A 1 182 ? 4.305 26.359 -0.771 1 91.38 182 GLY A CA 1
ATOM 1342 C C . GLY A 1 182 ? 5.5 26.922 -1.507 1 91.38 182 GLY A C 1
ATOM 1343 O O . GLY A 1 182 ? 6.645 26.594 -1.194 1 91.38 182 GLY A O 1
ATOM 1344 N N . THR A 1 183 ? 5.238 27.781 -2.424 1 80.56 183 THR A N 1
ATOM 1345 C CA . THR A 1 183 ? 6.309 28.266 -3.291 1 80.56 183 THR A CA 1
ATOM 1346 C C . THR A 1 183 ? 6.965 29.516 -2.697 1 80.56 183 THR A C 1
ATOM 1348 O O . THR A 1 183 ? 7.992 29.969 -3.193 1 80.56 183 THR A O 1
ATOM 1351 N N . THR A 1 184 ? 6.363 30.047 -1.617 1 77.38 184 THR A N 1
ATOM 1352 C CA . THR A 1 184 ? 6.984 31.203 -0.982 1 77.38 184 THR A CA 1
ATOM 1353 C C . THR A 1 184 ? 7.953 30.766 0.11 1 77.38 184 THR A C 1
ATOM 1355 O O . THR A 1 184 ? 7.684 29.812 0.845 1 77.38 184 THR A O 1
ATOM 1358 N N . LEU A 1 185 ? 9.078 31.375 0.141 1 73.94 185 LEU A N 1
ATOM 1359 C CA . LEU A 1 185 ? 10.086 31.047 1.141 1 73.94 185 LEU A CA 1
ATOM 1360 C C . LEU A 1 185 ? 9.602 31.391 2.543 1 73.94 185 LEU A C 1
ATOM 1362 O O . LEU A 1 185 ? 8.891 32.375 2.727 1 73.94 185 LEU A O 1
ATOM 1366 N N . ASN A 1 186 ? 9.945 30.531 3.447 1 81.38 186 ASN A N 1
ATOM 1367 C CA . ASN A 1 186 ? 9.672 30.828 4.852 1 81.38 186 ASN A CA 1
ATOM 1368 C C . ASN A 1 186 ? 10.586 31.922 5.387 1 81.38 186 ASN A C 1
ATOM 1370 O O . ASN A 1 186 ? 11.539 32.312 4.715 1 81.38 186 ASN A O 1
ATOM 1374 N N . ALA A 1 187 ? 10.195 32.438 6.543 1 74.31 187 ALA A N 1
ATOM 1375 C CA . ALA A 1 187 ? 10.969 33.531 7.16 1 74.31 187 ALA A CA 1
ATOM 1376 C C . ALA A 1 187 ? 12.422 33.094 7.352 1 74.31 187 ALA A C 1
ATOM 1378 O O . ALA A 1 187 ? 12.719 31.922 7.543 1 74.31 187 ALA A O 1
ATOM 1379 N N . ILE A 1 188 ? 13.25 34.094 7.312 1 76.06 188 ILE A N 1
ATOM 1380 C CA . ILE A 1 188 ? 14.695 33.906 7.43 1 76.06 188 ILE A CA 1
ATOM 1381 C C . ILE A 1 188 ? 15.031 33.375 8.82 1 76.06 188 ILE A C 1
ATOM 1383 O O . ILE A 1 188 ? 14.484 33.844 9.82 1 76.06 188 ILE A O 1
ATOM 1387 N N . ASN A 1 189 ? 15.836 32.281 8.844 1 73.69 189 ASN A N 1
ATOM 1388 C CA . ASN A 1 189 ? 16.406 31.812 10.102 1 73.69 189 ASN A CA 1
ATOM 1389 C C . ASN A 1 189 ? 17.375 32.812 10.695 1 73.69 189 ASN A C 1
ATOM 1391 O O . ASN A 1 189 ? 18.438 33.094 10.117 1 73.69 189 ASN A O 1
ATOM 1395 N N . PRO A 1 190 ? 17 33.375 11.773 1 73.88 190 PRO A N 1
ATOM 1396 C CA . PRO A 1 190 ? 17.875 34.438 12.312 1 73.88 190 PRO A CA 1
ATOM 1397 C C . PRO A 1 190 ? 19.25 33.906 12.695 1 73.88 190 PRO A C 1
ATOM 1399 O O . PRO A 1 190 ? 20.203 34.688 12.758 1 73.88 190 PRO A O 1
ATOM 1402 N N . GLN A 1 191 ? 19.328 32.594 12.977 1 72.5 191 GLN A N 1
ATOM 1403 C CA . GLN A 1 191 ? 20.594 32.031 13.375 1 72.5 191 GLN A CA 1
ATOM 1404 C C . GLN A 1 191 ? 21.531 31.875 12.188 1 72.5 191 GLN A C 1
ATOM 1406 O O . GLN A 1 191 ? 22.75 32.094 12.312 1 72.5 191 GLN A O 1
ATOM 1411 N N . THR A 1 192 ? 21.047 31.531 11.078 1 73.38 192 THR A N 1
ATOM 1412 C CA . THR A 1 192 ? 21.891 31.234 9.93 1 73.38 192 THR A CA 1
ATOM 1413 C C . THR A 1 192 ? 21.797 32.344 8.875 1 73.38 192 THR A C 1
ATOM 1415 O O . THR A 1 192 ? 22.656 32.438 7.996 1 73.38 192 THR A O 1
ATOM 1418 N N . GLY A 1 193 ? 20.797 33.188 8.969 1 77.69 193 GLY A N 1
ATOM 1419 C CA . GLY A 1 193 ? 20.547 34.219 7.953 1 77.69 193 GLY A CA 1
ATOM 1420 C C . GLY A 1 193 ? 19.984 33.625 6.672 1 77.69 193 GLY A C 1
ATOM 1421 O O . GLY A 1 193 ? 19.844 34.344 5.672 1 77.69 193 GLY A O 1
ATOM 1422 N N . GLU A 1 194 ? 19.672 32.375 6.707 1 76 194 GLU A N 1
ATOM 1423 C CA . GLU A 1 194 ? 19.156 31.688 5.527 1 76 194 GLU A CA 1
ATOM 1424 C C . GLU A 1 194 ? 17.656 31.484 5.625 1 76 194 GLU A C 1
ATOM 1426 O O . GLU A 1 194 ? 17.094 31.5 6.719 1 76 194 GLU A O 1
ATOM 1431 N N . PRO A 1 195 ? 17.031 31.406 4.34 1 80.5 195 PRO A N 1
ATOM 1432 C CA . PRO A 1 195 ? 15.594 31.141 4.391 1 80.5 195 PRO A CA 1
ATOM 1433 C C . PRO A 1 195 ? 15.25 29.906 5.219 1 80.5 195 PRO A C 1
ATOM 1435 O O . PRO A 1 195 ? 15.969 28.906 5.172 1 80.5 195 PRO A O 1
ATOM 1438 N N . GLY A 1 196 ? 14.203 30.016 5.945 1 86 196 GLY A N 1
ATOM 1439 C CA . GLY A 1 196 ? 13.711 28.875 6.699 1 86 196 GLY A CA 1
ATOM 1440 C C . GLY A 1 196 ? 13.039 27.828 5.828 1 86 196 GLY A C 1
ATOM 1441 O O . GLY A 1 196 ? 12.719 28.094 4.668 1 86 196 GLY A O 1
ATOM 1442 N N . THR A 1 197 ? 12.906 26.719 6.348 1 92 197 THR A N 1
ATOM 1443 C CA . THR A 1 197 ? 12.305 25.609 5.602 1 92 197 THR A CA 1
ATOM 1444 C C . THR A 1 197 ? 10.797 25.578 5.793 1 92 197 THR A C 1
ATOM 1446 O O . THR A 1 197 ? 10.289 26.031 6.824 1 92 197 THR A O 1
ATOM 1449 N N . LYS A 1 198 ? 10.055 25.172 4.742 1 94 198 LYS A N 1
ATOM 1450 C CA . LYS A 1 198 ? 8.633 24.844 4.852 1 94 198 LYS A CA 1
ATOM 1451 C C . LYS A 1 198 ? 8.422 23.359 5.102 1 94 198 LYS A C 1
ATOM 1453 O O . LYS A 1 198 ? 7.352 22.938 5.559 1 94 198 LYS A O 1
ATOM 1458 N N . GLU A 1 199 ? 9.375 22.562 4.773 1 94.94 199 GLU A N 1
ATOM 1459 C CA . GLU A 1 199 ? 9.297 21.109 4.945 1 94.94 199 GLU A CA 1
ATOM 1460 C C . GLU A 1 199 ? 9.219 20.734 6.422 1 94.94 199 GLU A C 1
ATOM 1462 O O . GLU A 1 199 ? 10 21.234 7.238 1 94.94 199 GLU A O 1
ATOM 1467 N N . LEU A 1 200 ? 8.227 19.938 6.746 1 96.44 200 LEU A N 1
ATOM 1468 C CA . LEU A 1 200 ? 8.055 19.5 8.133 1 96.44 200 LEU A CA 1
ATOM 1469 C C . LEU A 1 200 ? 8.953 18.297 8.438 1 96.44 200 LEU A C 1
ATOM 1471 O O . LEU A 1 200 ? 9.273 17.516 7.551 1 96.44 200 LEU A O 1
ATOM 1475 N N . VAL A 1 201 ? 9.367 18.188 9.688 1 95.25 201 VAL A N 1
ATOM 1476 C CA . VAL A 1 201 ? 10.266 17.109 10.102 1 95.25 201 VAL A CA 1
ATOM 1477 C C . VAL A 1 201 ? 9.453 15.914 10.594 1 95.25 201 VAL A C 1
ATOM 1479 O O . VAL A 1 201 ? 8.266 16.047 10.906 1 95.25 201 VAL A O 1
ATOM 1482 N N . PHE A 1 202 ? 10.062 14.719 10.609 1 95.56 202 PHE A N 1
ATOM 1483 C CA . PHE A 1 202 ? 9.555 13.461 11.148 1 95.56 202 PHE A CA 1
ATOM 1484 C C . PHE A 1 202 ? 8.289 13.023 10.414 1 95.56 202 PHE A C 1
ATOM 1486 O O . PHE A 1 202 ? 7.352 12.523 11.031 1 95.56 202 PHE A O 1
ATOM 1493 N N . GLU A 1 203 ? 8.32 13.352 9.148 1 97.12 203 GLU A N 1
ATOM 1494 C CA . GLU A 1 203 ? 7.246 12.805 8.32 1 97.12 203 GLU A CA 1
ATOM 1495 C C . GLU A 1 203 ? 7.555 11.375 7.898 1 97.12 203 GLU A C 1
ATOM 1497 O O . GLU A 1 203 ? 8.703 11.039 7.605 1 97.12 203 GLU A O 1
ATOM 1502 N N . ASN A 1 204 ? 6.668 10.516 7.949 1 97.81 204 ASN A N 1
ATOM 1503 C CA . ASN A 1 204 ? 6.664 9.156 7.422 1 97.81 204 ASN A CA 1
ATOM 1504 C C . ASN A 1 204 ? 5.242 8.656 7.172 1 97.81 204 ASN A C 1
ATOM 1506 O O . ASN A 1 204 ? 4.609 8.086 8.062 1 97.81 204 ASN A O 1
ATOM 1510 N N . TYR A 1 205 ? 4.77 8.914 6.008 1 98.31 205 TYR A N 1
ATOM 1511 C CA . TYR A 1 205 ? 3.383 8.578 5.703 1 98.31 205 TYR A CA 1
ATOM 1512 C C . TYR A 1 205 ? 3.223 8.203 4.238 1 98.31 205 TYR A C 1
ATOM 1514 O O . TYR A 1 205 ? 4.07 8.539 3.406 1 98.31 205 TYR A O 1
ATOM 1522 N N . GLY A 1 206 ? 2.148 7.473 3.998 1 98.5 206 GLY A N 1
ATOM 1523 C CA . GLY A 1 206 ? 1.857 7.062 2.633 1 98.5 206 GLY A CA 1
ATOM 1524 C C . GLY A 1 206 ? 0.756 7.879 1.986 1 98.5 206 GLY A C 1
ATOM 1525 O O . GLY A 1 206 ? -0.273 8.148 2.609 1 98.5 206 GLY A O 1
ATOM 1526 N N . VAL A 1 207 ? 1.013 8.344 0.801 1 98.88 207 VAL A N 1
ATOM 1527 C CA . VAL A 1 207 ? 0.008 8.859 -0.121 1 98.88 207 VAL A CA 1
ATOM 1528 C C . VAL A 1 207 ? -0.435 7.758 -1.078 1 98.88 207 VAL A C 1
ATOM 1530 O O . VAL A 1 207 ? 0.299 7.398 -2.002 1 98.88 207 VAL A O 1
ATOM 1533 N N . CYS A 1 208 ? -1.611 7.273 -0.844 1 98.88 208 CYS A N 1
ATOM 1534 C CA . CYS A 1 208 ? -2.092 6.121 -1.6 1 98.88 208 CYS A CA 1
ATOM 1535 C C . CYS A 1 208 ? -3.035 6.555 -2.715 1 98.88 208 CYS A C 1
ATOM 1537 O O . CYS A 1 208 ? -3.875 7.434 -2.516 1 98.88 208 CYS A O 1
ATOM 1539 N N . ILE A 1 209 ? -2.844 5.992 -3.871 1 98.75 209 ILE A N 1
ATOM 1540 C CA . ILE A 1 209 ? -3.762 6.176 -4.988 1 98.75 209 ILE A CA 1
ATOM 1541 C C . ILE A 1 209 ? -4.48 4.863 -5.289 1 98.75 209 ILE A C 1
ATOM 1543 O O . ILE A 1 209 ? -3.842 3.84 -5.539 1 98.75 209 ILE A O 1
ATOM 1547 N N . SER A 1 210 ? -5.781 4.918 -5.203 1 97.5 210 SER A N 1
ATOM 1548 C CA . SER A 1 210 ? -6.566 3.73 -5.527 1 97.5 210 SER A CA 1
ATOM 1549 C C . SER A 1 210 ? -6.363 3.307 -6.977 1 97.5 210 SER A C 1
ATOM 1551 O O . SER A 1 210 ? -6.586 4.098 -7.898 1 97.5 210 SER A O 1
ATOM 1553 N N . MET A 1 211 ? -5.961 2.113 -7.137 1 97.31 211 MET A N 1
ATOM 1554 C CA . MET A 1 211 ? -5.805 1.606 -8.5 1 97.31 211 MET A CA 1
ATOM 1555 C C . MET A 1 211 ? -7.16 1.455 -9.18 1 97.31 211 MET A C 1
ATOM 1557 O O . MET A 1 211 ? -8 0.673 -8.734 1 97.31 211 MET A O 1
ATOM 1561 N N . ALA A 1 212 ? -7.344 2.17 -10.227 1 96 212 ALA A N 1
ATOM 1562 C CA . ALA A 1 212 ? -8.57 2.035 -11.008 1 96 212 ALA A CA 1
ATOM 1563 C C . ALA A 1 212 ? -8.547 0.758 -11.844 1 96 212 ALA A C 1
ATOM 1565 O O . ALA A 1 212 ? -7.5 0.373 -12.375 1 96 212 ALA A O 1
ATOM 1566 N N . PRO A 1 213 ? -9.766 0.079 -11.945 1 94.62 213 PRO A N 1
ATOM 1567 C CA . PRO A 1 213 ? -9.789 -1.118 -12.789 1 94.62 213 PRO A CA 1
ATOM 1568 C C . PRO A 1 213 ? -9.281 -0.852 -14.211 1 94.62 213 PRO A C 1
ATOM 1570 O O . PRO A 1 213 ? -9.727 0.094 -14.859 1 94.62 213 PRO A O 1
ATOM 1573 N N . GLY A 1 214 ? -8.367 -1.661 -14.633 1 94.69 214 GLY A N 1
ATOM 1574 C CA . GLY A 1 214 ? -7.84 -1.532 -15.984 1 94.69 214 GLY A CA 1
ATOM 1575 C C . GLY A 1 214 ? -6.641 -0.61 -16.078 1 94.69 214 GLY A C 1
ATOM 1576 O O . GLY A 1 214 ? -6.129 -0.355 -17.172 1 94.69 214 GLY A O 1
ATOM 1577 N N . TYR A 1 215 ? -6.246 -0.052 -15.008 1 96.31 215 TYR A N 1
ATOM 1578 C CA . TYR A 1 215 ? -5.047 0.776 -14.953 1 96.31 215 TYR A CA 1
ATOM 1579 C C . TYR A 1 215 ? -3.939 0.079 -14.172 1 96.31 215 TYR A C 1
ATOM 1581 O O . TYR A 1 215 ? -4.129 -0.288 -13.008 1 96.31 215 TYR A O 1
ATOM 1589 N N . CYS A 1 216 ? -2.727 -0.123 -14.766 1 96.44 216 CYS A N 1
ATOM 1590 C CA . CYS A 1 216 ? -1.759 -1.053 -14.195 1 96.44 216 CYS A CA 1
ATOM 1591 C C . CYS A 1 216 ? -0.444 -0.348 -13.883 1 96.44 216 CYS A C 1
ATOM 1593 O O . CYS A 1 216 ? 0.52 -0.984 -13.453 1 96.44 216 CYS A O 1
ATOM 1595 N N . SER A 1 217 ? -0.326 0.933 -14.133 1 98.06 217 SER A N 1
ATOM 1596 C CA . SER A 1 217 ? 0.843 1.727 -13.773 1 98.06 217 SER A CA 1
ATOM 1597 C C . SER A 1 217 ? 0.451 3.156 -13.414 1 98.06 217 SER A C 1
ATOM 1599 O O . SER A 1 217 ? -0.692 3.564 -13.633 1 98.06 217 SER A O 1
ATOM 1601 N N . ILE A 1 218 ? 1.36 3.906 -12.828 1 98.69 218 ILE A N 1
ATOM 1602 C CA . ILE A 1 218 ? 1.117 5.293 -12.438 1 98.69 218 ILE A CA 1
ATOM 1603 C C . ILE A 1 218 ? 2.352 6.137 -12.742 1 98.69 218 ILE A C 1
ATOM 1605 O O . ILE A 1 218 ? 3.484 5.691 -12.539 1 98.69 218 ILE A O 1
ATOM 1609 N N . GLU A 1 219 ? 2.146 7.262 -13.328 1 98.88 219 GLU A N 1
ATOM 1610 C CA . GLU A 1 219 ? 3.184 8.25 -13.609 1 98.88 219 GLU A CA 1
ATOM 1611 C C . GLU A 1 219 ? 3.184 9.359 -12.562 1 98.88 219 GLU A C 1
ATOM 1613 O O . GLU A 1 219 ? 2.127 9.891 -12.211 1 98.88 219 GLU A O 1
ATOM 1618 N N . TRP A 1 220 ? 4.293 9.656 -12 1 98.94 220 TRP A N 1
ATOM 1619 C CA . TRP A 1 220 ? 4.516 10.805 -11.125 1 98.94 220 TRP A CA 1
ATOM 1620 C C . TRP A 1 220 ? 5.363 11.867 -11.828 1 98.94 220 TRP A C 1
ATOM 1622 O O . TRP A 1 220 ? 6.336 11.539 -12.508 1 98.94 220 TRP A O 1
ATOM 1632 N N . SER A 1 221 ? 5.035 13.07 -11.688 1 98.81 221 SER A N 1
ATOM 1633 C CA . SER A 1 221 ? 5.789 14.18 -12.266 1 98.81 221 SER A CA 1
ATOM 1634 C C . SER A 1 221 ? 5.645 15.445 -11.43 1 98.81 221 SER A C 1
ATOM 1636 O O . SER A 1 221 ? 4.734 15.555 -10.609 1 98.81 221 SER A O 1
ATOM 1638 N N . GLN A 1 222 ? 6.562 16.375 -11.625 1 97.31 222 GLN A N 1
ATOM 1639 C CA . GLN A 1 222 ? 6.457 17.656 -10.953 1 97.31 222 GLN A CA 1
ATOM 1640 C C . GLN A 1 222 ? 5.223 18.422 -11.414 1 97.31 222 GLN A C 1
ATOM 1642 O O . GLN A 1 222 ? 4.887 18.406 -12.602 1 97.31 222 GLN A O 1
ATOM 1647 N N . ALA A 1 223 ? 4.523 19.047 -10.453 1 97.06 223 ALA A N 1
ATOM 1648 C CA . ALA A 1 223 ? 3.33 19.812 -10.797 1 97.06 223 ALA A CA 1
ATOM 1649 C C . ALA A 1 223 ? 3.701 21.125 -11.508 1 97.06 223 ALA A C 1
ATOM 1651 O O . ALA A 1 223 ? 2.898 21.672 -12.258 1 97.06 223 ALA A O 1
ATOM 1652 N N . GLY A 1 224 ? 4.797 21.719 -11.273 1 93.19 224 GLY A N 1
ATOM 1653 C CA . GLY A 1 224 ? 5.336 22.922 -11.883 1 93.19 224 GLY A CA 1
ATOM 1654 C C . GLY A 1 224 ? 6.836 23.062 -11.719 1 93.19 224 GLY A C 1
ATOM 1655 O O . GLY A 1 224 ? 7.473 22.219 -11.086 1 93.19 224 GLY A O 1
ATOM 1656 N N . PRO A 1 225 ? 7.297 24.125 -12.328 1 88.81 225 PRO A N 1
ATOM 1657 C CA . PRO A 1 225 ? 8.727 24.359 -12.117 1 88.81 225 PRO A CA 1
ATOM 1658 C C . PRO A 1 225 ? 9.07 24.594 -10.648 1 88.81 225 PRO A C 1
ATOM 1660 O O . PRO A 1 225 ? 8.297 25.234 -9.922 1 88.81 225 PRO A O 1
ATOM 1663 N N . ASN A 1 226 ? 10.031 24.078 -10.055 1 88.69 226 ASN A N 1
ATOM 1664 C CA . ASN A 1 226 ? 10.523 24.266 -8.695 1 88.69 226 ASN A CA 1
ATOM 1665 C C . ASN A 1 226 ? 9.531 23.766 -7.656 1 88.69 226 ASN A C 1
ATOM 1667 O O . ASN A 1 226 ? 9.344 24.391 -6.609 1 88.69 226 ASN A O 1
ATOM 1671 N N . SER A 1 227 ? 8.766 22.797 -8.016 1 95 227 SER A N 1
ATOM 1672 C CA . SER A 1 227 ? 7.746 22.312 -7.09 1 95 227 SER A CA 1
ATOM 1673 C C . SER A 1 227 ? 8.242 21.109 -6.301 1 95 227 SER A C 1
ATOM 1675 O O . SER A 1 227 ? 7.441 20.359 -5.73 1 95 227 SER A O 1
ATOM 1677 N N . PHE A 1 228 ? 9.531 20.906 -6.367 1 96.56 228 PHE A N 1
ATOM 1678 C CA . PHE A 1 228 ? 10.133 19.812 -5.609 1 96.56 228 PHE A CA 1
ATOM 1679 C C . PHE A 1 228 ? 11.484 20.234 -5.043 1 96.56 228 PHE A C 1
ATOM 1681 O O . PHE A 1 228 ? 12.469 20.328 -5.781 1 96.56 228 PHE A O 1
ATOM 1688 N N . ILE A 1 229 ? 11.547 20.469 -3.768 1 94.81 229 ILE A N 1
ATOM 1689 C CA . ILE A 1 229 ? 12.781 20.719 -3.043 1 94.81 229 ILE A CA 1
ATOM 1690 C C . ILE A 1 229 ? 12.742 20.031 -1.682 1 94.81 229 ILE A C 1
ATOM 1692 O O . ILE A 1 229 ? 12.141 20.547 -0.736 1 94.81 229 ILE A O 1
ATOM 1696 N N . THR A 1 230 ? 13.312 18.891 -1.598 1 95.44 230 THR A N 1
ATOM 1697 C CA . THR A 1 230 ? 13.281 18.094 -0.368 1 95.44 230 THR A CA 1
ATOM 1698 C C . THR A 1 230 ? 14.664 18.047 0.273 1 95.44 230 THR A C 1
ATOM 1700 O O . THR A 1 230 ? 14.781 17.906 1.493 1 95.44 230 THR A O 1
ATOM 1703 N N . THR A 1 231 ? 15.641 18.062 -0.514 1 93.62 231 THR A N 1
ATOM 1704 C CA . THR A 1 231 ? 17.031 18.062 -0.076 1 93.62 231 THR A CA 1
ATOM 1705 C C . THR A 1 231 ? 17.844 19.078 -0.871 1 93.62 231 THR A C 1
ATOM 1707 O O . THR A 1 231 ? 17.625 19.25 -2.072 1 93.62 231 THR A O 1
ATOM 1710 N N . GLY A 1 232 ? 18.797 19.719 -0.207 1 90.62 232 GLY A N 1
ATOM 1711 C CA . GLY A 1 232 ? 19.578 20.766 -0.84 1 90.62 232 GLY A CA 1
ATOM 1712 C C . GLY A 1 232 ? 19.016 22.156 -0.606 1 90.62 232 GLY A C 1
ATOM 1713 O O . GLY A 1 232 ? 18.656 22.5 0.519 1 90.62 232 GLY A O 1
ATOM 1714 N N . SER A 1 233 ? 19.141 22.969 -1.667 1 87.5 233 SER A N 1
ATOM 1715 C CA . SER A 1 233 ? 18.719 24.359 -1.538 1 87.5 233 SER A CA 1
ATOM 1716 C C . SER A 1 233 ? 18.109 24.875 -2.838 1 87.5 233 SER A C 1
ATOM 1718 O O . SER A 1 233 ? 18.531 24.5 -3.926 1 87.5 233 SER A O 1
ATOM 1720 N N . PRO A 1 234 ? 17.109 25.781 -2.625 1 85.12 234 PRO A N 1
ATOM 1721 C CA . PRO A 1 234 ? 16.5 26.359 -3.824 1 85.12 234 PRO A CA 1
ATOM 1722 C C . PRO A 1 234 ? 17.516 27.109 -4.688 1 85.12 234 PRO A C 1
ATOM 1724 O O . PRO A 1 234 ? 17.25 27.375 -5.867 1 85.12 234 PRO A O 1
ATOM 1727 N N . SER A 1 235 ? 18.594 27.469 -4.129 1 83.81 235 SER A N 1
ATOM 1728 C CA . SER A 1 235 ? 19.594 28.25 -4.859 1 83.81 235 SER A CA 1
ATOM 1729 C C . SER A 1 235 ? 20.438 27.359 -5.77 1 83.81 235 SER A C 1
ATOM 1731 O O . SER A 1 235 ? 21.141 27.859 -6.648 1 83.81 235 SER A O 1
ATOM 1733 N N . GLU A 1 236 ? 20.344 26.094 -5.574 1 87.94 236 GLU A N 1
ATOM 1734 C CA . GLU A 1 236 ? 21.094 25.156 -6.414 1 87.94 236 GLU A CA 1
ATOM 1735 C C . GLU A 1 236 ? 20.422 24.984 -7.777 1 87.94 236 GLU A C 1
ATOM 1737 O O . GLU A 1 236 ? 19.219 25.25 -7.926 1 87.94 236 GLU A O 1
ATOM 1742 N N . GLU A 1 237 ? 21.25 24.609 -8.766 1 91.81 237 GLU A N 1
ATOM 1743 C CA . GLU A 1 237 ? 20.656 24.203 -10.031 1 91.81 237 GLU A CA 1
ATOM 1744 C C . GLU A 1 237 ? 19.672 23.047 -9.82 1 91.81 237 GLU A C 1
ATOM 1746 O O . GLU A 1 237 ? 19.953 22.109 -9.07 1 91.81 237 GLU A O 1
ATOM 1751 N N . PRO A 1 238 ? 18.547 23.219 -10.414 1 93.56 238 PRO A N 1
ATOM 1752 C CA . PRO A 1 238 ? 17.562 22.156 -10.25 1 93.56 238 PRO A CA 1
ATOM 1753 C C . PRO A 1 238 ? 18.094 20.797 -10.672 1 93.56 238 PRO A C 1
ATOM 1755 O O . PRO A 1 238 ? 18.75 20.672 -11.711 1 93.56 238 PRO A O 1
ATOM 1758 N N . GLY A 1 239 ? 17.891 19.734 -9.828 1 95.25 239 GLY A N 1
ATOM 1759 C CA . GLY A 1 239 ? 18.359 18.406 -10.141 1 95.25 239 GLY A CA 1
ATOM 1760 C C . GLY A 1 239 ? 17.891 17.359 -9.141 1 95.25 239 GLY A C 1
ATOM 1761 O O . GLY A 1 239 ? 17.672 17.672 -7.965 1 95.25 239 GLY A O 1
ATOM 1762 N N . THR A 1 240 ? 17.75 16.141 -9.641 1 96 240 THR A N 1
ATOM 1763 C CA . THR A 1 240 ? 17.453 14.969 -8.805 1 96 240 THR A CA 1
ATOM 1764 C C . THR A 1 240 ? 18.734 14.312 -8.328 1 96 240 THR A C 1
ATOM 1766 O O . THR A 1 240 ? 19.656 14.078 -9.109 1 96 240 THR A O 1
ATOM 1769 N N . TYR A 1 241 ? 18.828 14.109 -7.027 1 96.5 241 TYR A N 1
ATOM 1770 C CA . TYR A 1 241 ? 20 13.414 -6.496 1 96.5 241 TYR A CA 1
ATOM 1771 C C . TYR A 1 241 ? 19.922 11.922 -6.77 1 96.5 241 TYR A C 1
ATOM 1773 O O . TYR A 1 241 ? 18.828 11.367 -6.938 1 96.5 241 TYR A O 1
ATOM 1781 N N . PRO A 1 242 ? 21.156 11.289 -6.824 1 96.38 242 PRO A N 1
ATOM 1782 C CA . PRO A 1 242 ? 21.125 9.828 -6.918 1 96.38 242 PRO A CA 1
ATOM 1783 C C . PRO A 1 242 ? 20.375 9.172 -5.766 1 96.38 242 PRO A C 1
ATOM 1785 O O . PRO A 1 242 ? 20.453 9.641 -4.625 1 96.38 242 PRO A O 1
ATOM 1788 N N . PRO A 1 243 ? 19.656 8.117 -6.059 1 96.62 243 PRO A N 1
ATOM 1789 C CA . PRO A 1 243 ? 18.828 7.484 -5.035 1 96.62 243 PRO A CA 1
ATOM 1790 C C . PRO A 1 243 ? 19.594 7.133 -3.77 1 96.62 243 PRO A C 1
ATOM 1792 O O . PRO A 1 243 ? 19.062 7.23 -2.662 1 96.62 243 PRO A O 1
ATOM 1795 N N . ASP A 1 244 ? 20.859 6.719 -3.871 1 95.44 244 ASP A N 1
ATOM 1796 C CA . ASP A 1 244 ? 21.641 6.27 -2.723 1 95.44 244 ASP A CA 1
ATOM 1797 C C . ASP A 1 244 ? 22.125 7.453 -1.88 1 95.44 244 ASP A C 1
ATOM 1799 O O . ASP A 1 244 ? 22.672 7.266 -0.791 1 95.44 244 ASP A O 1
ATOM 1803 N N . GLU A 1 245 ? 21.844 8.68 -2.354 1 96 245 GLU A N 1
ATOM 1804 C CA . GLU A 1 245 ? 22.188 9.883 -1.597 1 96 245 GLU A CA 1
ATOM 1805 C C . GLU A 1 245 ? 20.969 10.438 -0.861 1 96 245 GLU A C 1
ATOM 1807 O O . GLU A 1 245 ? 21.094 11.406 -0.101 1 96 245 GLU A O 1
ATOM 1812 N N . CYS A 1 246 ? 19.828 9.867 -1.116 1 96.94 246 CYS A N 1
ATOM 1813 C CA . CYS A 1 246 ? 18.609 10.305 -0.462 1 96.94 246 CYS A CA 1
ATOM 1814 C C . CYS A 1 246 ? 18.453 9.656 0.908 1 96.94 246 CYS A C 1
ATOM 1816 O O . CYS A 1 246 ? 17.688 8.711 1.071 1 96.94 246 CYS A O 1
ATOM 1818 N N . LEU A 1 247 ? 19.078 10.25 1.905 1 95.62 247 LEU A N 1
ATOM 1819 C CA . LEU A 1 247 ? 19.188 9.586 3.201 1 95.62 247 LEU A CA 1
ATOM 1820 C C . LEU A 1 247 ? 18.391 10.336 4.262 1 95.62 247 LEU A C 1
ATOM 1822 O O . LEU A 1 247 ? 18.141 9.805 5.344 1 95.62 247 LEU A O 1
ATOM 1826 N N . SER A 1 248 ? 17.938 11.578 4 1 94.44 248 SER A N 1
ATOM 1827 C CA . SER A 1 248 ? 17.297 12.398 5.027 1 94.44 248 SER A CA 1
ATOM 1828 C C . SER A 1 248 ? 15.844 12.695 4.676 1 94.44 248 SER A C 1
ATOM 1830 O O . SER A 1 248 ? 14.93 12.133 5.285 1 94.44 248 SER A O 1
ATOM 1832 N N . ASP A 1 249 ? 15.648 13.477 3.611 1 96.94 249 ASP A N 1
ATOM 1833 C CA . ASP A 1 249 ? 14.312 13.859 3.152 1 96.94 249 ASP A CA 1
ATOM 1834 C C . ASP A 1 249 ? 14.078 13.391 1.717 1 96.94 249 ASP A C 1
ATOM 1836 O O . ASP A 1 249 ? 14.781 13.82 0.797 1 96.94 249 ASP A O 1
ATOM 1840 N N . PHE A 1 250 ? 13.133 12.477 1.542 1 98.19 250 PHE A N 1
ATOM 1841 C CA . PHE A 1 250 ? 12.93 11.867 0.232 1 98.19 250 PHE A CA 1
ATOM 1842 C C . PHE A 1 250 ? 11.531 11.273 0.118 1 98.19 250 PHE A C 1
ATOM 1844 O O . PHE A 1 250 ? 10.805 11.203 1.109 1 98.19 250 PHE A O 1
ATOM 1851 N N . VAL A 1 251 ? 11.133 10.977 -1.082 1 98.81 251 VAL A N 1
ATOM 1852 C CA . VAL A 1 251 ? 9.953 10.164 -1.323 1 98.81 251 VAL A CA 1
ATOM 1853 C C . VAL A 1 251 ? 10.367 8.805 -1.896 1 98.81 251 VAL A C 1
ATOM 1855 O O . VAL A 1 251 ? 11.43 8.688 -2.504 1 98.81 251 VAL A O 1
ATOM 1858 N N . VAL A 1 252 ? 9.594 7.797 -1.624 1 98.94 252 VAL A N 1
ATOM 1859 C CA . VAL A 1 252 ? 9.883 6.449 -2.098 1 98.94 252 VAL A CA 1
ATOM 1860 C C . VAL A 1 252 ? 8.805 6.008 -3.084 1 98.94 252 VAL A C 1
ATOM 1862 O O . VAL A 1 252 ? 7.609 6.094 -2.789 1 98.94 252 VAL A O 1
ATOM 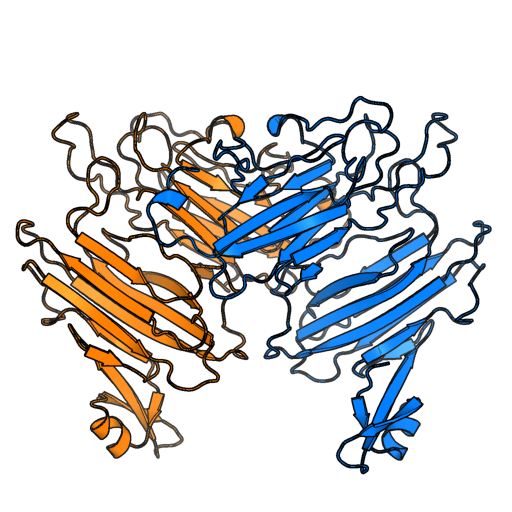1865 N N . ILE A 1 253 ? 9.148 5.578 -4.25 1 98.88 253 ILE A N 1
ATOM 1866 C CA . ILE A 1 253 ? 8.328 4.934 -5.273 1 98.88 253 ILE A CA 1
ATOM 1867 C C . ILE A 1 253 ? 8.953 3.596 -5.664 1 98.88 253 ILE A C 1
ATOM 1869 O O . ILE A 1 253 ? 10.062 3.553 -6.195 1 98.88 253 ILE A O 1
ATOM 1873 N N . PRO A 1 254 ? 8.25 2.508 -5.434 1 98.75 254 PRO A N 1
ATOM 1874 C CA . PRO A 1 254 ? 8.875 1.204 -5.688 1 98.75 254 PRO A CA 1
ATOM 1875 C C . PRO A 1 254 ? 9.086 0.929 -7.172 1 98.75 254 PRO A C 1
ATOM 1877 O O . PRO A 1 254 ? 8.156 1.081 -7.973 1 98.75 254 PRO A O 1
ATOM 1880 N N . ASN A 1 255 ? 10.281 0.59 -7.523 1 98.56 255 ASN A N 1
ATOM 1881 C CA . ASN A 1 255 ? 10.68 0.082 -8.828 1 98.56 255 ASN A CA 1
ATOM 1882 C C . ASN A 1 255 ? 10.258 1.025 -9.953 1 98.56 255 ASN A C 1
ATOM 1884 O O . ASN A 1 255 ? 9.586 0.609 -10.898 1 98.56 255 ASN A O 1
ATOM 1888 N N . PRO A 1 256 ? 10.672 2.248 -9.906 1 98.62 256 PRO A N 1
ATOM 1889 C CA . PRO A 1 256 ? 10.305 3.24 -10.914 1 98.62 256 PRO A CA 1
ATOM 1890 C C . PRO A 1 256 ? 11.133 3.115 -12.195 1 98.62 256 PRO A C 1
ATOM 1892 O O . PRO A 1 256 ? 12.289 2.688 -12.148 1 98.62 256 PRO A O 1
ATOM 1895 N N . TYR A 1 257 ? 10.594 3.535 -13.273 1 98.31 257 TYR A N 1
ATOM 1896 C CA . TYR A 1 257 ? 11.219 3.643 -14.586 1 98.31 257 TYR A CA 1
ATOM 1897 C C . TYR A 1 257 ? 11.039 5.043 -15.164 1 98.31 257 TYR A C 1
ATOM 1899 O O . TYR A 1 257 ? 10.047 5.715 -14.883 1 98.31 257 TYR A O 1
ATOM 1907 N N . TYR A 1 258 ? 12.031 5.445 -15.883 1 98.19 258 TYR A N 1
ATOM 1908 C CA . TYR A 1 258 ? 11.828 6.652 -16.688 1 98.19 258 TYR A CA 1
ATOM 1909 C C . TYR A 1 258 ? 10.891 6.383 -17.844 1 98.19 258 TYR A C 1
ATOM 1911 O O . TYR A 1 258 ? 10.727 5.238 -18.281 1 98.19 258 TYR A O 1
ATOM 1919 N N . PRO A 1 259 ? 10.273 7.438 -18.359 1 97.12 259 PRO A N 1
ATOM 1920 C CA . PRO A 1 259 ? 9.312 7.25 -19.453 1 97.12 259 PRO A CA 1
ATOM 1921 C C . PRO A 1 259 ? 9.93 6.547 -20.672 1 97.12 259 PRO A C 1
ATOM 1923 O O . PRO A 1 259 ? 9.211 5.879 -21.422 1 97.12 259 PRO A O 1
ATOM 1926 N N . ASN A 1 260 ? 11.25 6.648 -20.828 1 96.81 260 ASN A N 1
ATOM 1927 C CA . ASN A 1 260 ? 11.906 6.027 -21.969 1 96.81 260 ASN A CA 1
ATOM 1928 C C . ASN A 1 260 ? 12.141 4.535 -21.734 1 96.81 260 ASN A C 1
ATOM 1930 O O . ASN A 1 260 ? 12.734 3.859 -22.578 1 96.81 260 ASN A O 1
ATOM 1934 N N . GLY A 1 261 ? 11.781 4.027 -20.594 1 95.19 261 GLY A N 1
ATOM 1935 C CA . GLY A 1 261 ? 11.836 2.598 -20.328 1 95.19 261 GLY A CA 1
ATOM 1936 C C . GLY A 1 261 ? 13.062 2.186 -19.531 1 95.19 261 GLY A C 1
ATOM 1937 O O . GLY A 1 261 ? 13.211 1.013 -19.188 1 95.19 261 GLY A O 1
ATOM 1938 N N . THR A 1 262 ? 13.906 3.137 -19.25 1 96.88 262 THR A N 1
ATOM 1939 C CA . THR A 1 262 ? 15.094 2.83 -18.469 1 96.88 262 THR A CA 1
ATOM 1940 C C . THR A 1 262 ? 14.766 2.795 -16.984 1 96.88 262 THR A C 1
ATOM 1942 O O . THR A 1 262 ? 14.078 3.678 -16.469 1 96.88 262 THR A O 1
ATOM 1945 N N . ALA A 1 263 ? 15.234 1.746 -16.312 1 97.19 263 ALA A N 1
ATOM 1946 C CA . ALA A 1 263 ? 15.039 1.654 -14.867 1 97.19 263 ALA A CA 1
ATOM 1947 C C . ALA A 1 263 ? 15.773 2.773 -14.141 1 97.19 263 ALA A C 1
ATOM 1949 O O . ALA A 1 263 ? 16.906 3.113 -14.492 1 97.19 263 ALA A O 1
ATOM 1950 N N . VAL A 1 264 ? 15.203 3.297 -13.094 1 97.56 264 VAL A N 1
ATOM 1951 C CA . VAL A 1 264 ? 15.852 4.332 -12.297 1 97.56 264 VAL A CA 1
ATOM 1952 C C . VAL A 1 264 ? 17.016 3.727 -11.5 1 97.56 264 VAL A C 1
ATOM 1954 O O . VAL A 1 264 ? 18.047 4.367 -11.312 1 97.56 264 VAL A O 1
ATOM 1957 N N . GLY A 1 265 ? 16.828 2.523 -11.039 1 96.69 265 GLY A N 1
ATOM 1958 C CA . GLY A 1 265 ? 17.875 1.841 -10.305 1 96.69 265 GLY A CA 1
ATOM 1959 C C . GLY A 1 265 ? 17.797 2.051 -8.805 1 96.69 265 GLY A C 1
ATOM 1960 O O . GLY A 1 265 ? 18.594 1.494 -8.047 1 96.69 265 GLY A O 1
ATOM 1961 N N . GLY A 1 266 ? 16.906 2.777 -8.344 1 97.62 266 GLY A N 1
ATOM 1962 C CA . GLY A 1 266 ? 16.578 3.051 -6.949 1 97.62 266 GLY A CA 1
ATOM 1963 C C . GLY A 1 266 ? 15.148 3.516 -6.75 1 97.62 266 GLY A C 1
ATOM 1964 O O . GLY A 1 266 ? 14.445 3.805 -7.723 1 97.62 266 GLY A O 1
ATOM 1965 N N . ASP A 1 267 ? 14.789 3.588 -5.504 1 98.75 267 ASP A N 1
ATOM 1966 C CA . ASP A 1 267 ? 13.367 3.828 -5.25 1 98.75 267 ASP A CA 1
ATOM 1967 C C . ASP A 1 267 ? 13.156 5.18 -4.574 1 98.75 267 ASP A C 1
ATOM 1969 O O . ASP A 1 267 ? 12.016 5.621 -4.406 1 98.75 267 ASP A O 1
ATOM 1973 N N . ARG A 1 268 ? 14.266 5.836 -4.191 1 98.81 268 ARG A N 1
ATOM 1974 C CA . ARG A 1 268 ? 14.156 7.102 -3.473 1 98.81 268 ARG A CA 1
ATOM 1975 C C . ARG A 1 268 ? 14.398 8.281 -4.402 1 98.81 268 ARG A C 1
ATOM 1977 O O . ARG A 1 268 ? 15.266 8.219 -5.277 1 98.81 268 ARG A O 1
ATOM 1984 N N . PHE A 1 269 ? 13.672 9.344 -4.184 1 98.75 269 PHE A N 1
ATOM 1985 C CA . PHE A 1 269 ? 13.875 10.594 -4.906 1 98.75 269 PHE A CA 1
ATOM 1986 C C . PHE A 1 269 ? 14.031 11.758 -3.934 1 98.75 269 PHE A C 1
ATOM 1988 O O . PHE A 1 269 ? 13.242 11.906 -2.998 1 98.75 269 PHE A O 1
ATOM 1995 N N . CYS A 1 270 ? 15.031 12.531 -4.113 1 97.94 270 CYS A N 1
ATOM 1996 C CA . CYS A 1 270 ? 15.281 13.75 -3.361 1 97.94 270 CYS A CA 1
ATOM 1997 C C . CYS A 1 270 ? 16.031 14.773 -4.215 1 97.94 270 CYS A C 1
ATOM 1999 O O . CYS A 1 270 ? 16.312 14.516 -5.387 1 97.94 270 CYS A O 1
ATOM 2001 N N . GLY A 1 271 ? 16.25 15.961 -3.695 1 96.94 271 GLY A N 1
ATOM 2002 C CA . GLY A 1 271 ? 16.938 17.031 -4.41 1 96.94 271 GLY A CA 1
ATOM 2003 C C . GLY A 1 271 ? 16.047 18.219 -4.688 1 96.94 271 GLY A C 1
ATOM 2004 O O . GLY A 1 271 ? 15.156 18.547 -3.893 1 96.94 271 GLY A O 1
ATOM 2005 N N . THR A 1 272 ? 16.375 18.953 -5.746 1 95.88 272 THR A N 1
ATOM 2006 C CA . THR A 1 272 ? 15.688 20.203 -6.023 1 95.88 272 THR A CA 1
ATOM 2007 C C . THR A 1 272 ? 14.828 20.078 -7.277 1 95.88 272 THR A C 1
ATOM 2009 O O . THR A 1 272 ? 14.328 21.078 -7.793 1 95.88 272 THR A O 1
ATOM 2012 N N . ALA A 1 273 ? 14.727 18.938 -7.754 1 97.12 273 ALA A N 1
ATOM 2013 C CA . ALA A 1 273 ? 13.82 18.609 -8.852 1 97.12 273 ALA A CA 1
ATOM 2014 C C . ALA A 1 273 ? 13.391 17.156 -8.789 1 97.12 273 ALA A C 1
ATOM 2016 O O . ALA A 1 273 ? 14.055 16.328 -8.164 1 97.12 273 ALA A O 1
ATOM 2017 N N . PHE A 1 274 ? 12.344 16.875 -9.359 1 98.19 274 PHE A N 1
ATOM 2018 C CA . PHE A 1 274 ? 11.797 15.523 -9.453 1 98.19 274 PHE A CA 1
ATOM 2019 C C . PHE A 1 274 ? 11.625 15.102 -10.906 1 98.19 274 PHE A C 1
ATOM 2021 O O . PHE A 1 274 ? 11.008 15.812 -11.695 1 98.19 274 PHE A O 1
ATOM 2028 N N . PRO A 1 275 ? 12.188 13.969 -11.273 1 98.38 275 PRO A N 1
ATOM 2029 C CA . PRO A 1 275 ? 11.992 13.492 -12.648 1 98.38 275 PRO A CA 1
ATOM 2030 C C . PRO A 1 275 ? 10.625 12.828 -12.852 1 98.38 275 PRO A C 1
ATOM 2032 O O . PRO A 1 275 ? 10.023 12.352 -11.891 1 98.38 275 PRO A O 1
ATOM 2035 N N . THR A 1 276 ? 10.188 12.883 -14.109 1 98.56 276 THR A N 1
ATOM 2036 C CA . THR A 1 276 ? 9.016 12.078 -14.422 1 98.56 276 THR A CA 1
ATOM 2037 C C . THR A 1 276 ? 9.344 10.594 -14.375 1 98.56 276 THR A C 1
ATOM 2039 O O . THR A 1 276 ? 10.305 10.141 -15 1 98.56 276 THR A O 1
ATOM 2042 N N . VAL A 1 277 ? 8.578 9.805 -13.602 1 98.81 277 VAL A N 1
ATOM 2043 C CA . VAL A 1 277 ? 8.844 8.375 -13.492 1 98.81 277 VAL A CA 1
ATOM 2044 C C . VAL A 1 277 ? 7.523 7.602 -13.523 1 98.81 277 VAL A C 1
ATOM 2046 O O . VAL A 1 277 ? 6.461 8.164 -13.242 1 98.81 277 VAL A O 1
ATOM 2049 N N . ILE A 1 278 ? 7.605 6.375 -13.914 1 98.75 278 ILE A N 1
ATOM 2050 C CA . ILE A 1 278 ? 6.473 5.461 -14 1 98.75 278 ILE A CA 1
ATOM 2051 C C . ILE A 1 278 ? 6.77 4.191 -13.203 1 98.75 278 ILE A C 1
ATOM 2053 O O . ILE A 1 278 ? 7.883 3.662 -13.266 1 98.75 278 ILE A O 1
ATOM 2057 N N . THR A 1 279 ? 5.824 3.764 -12.406 1 98.69 279 THR A N 1
ATOM 2058 C CA . THR A 1 279 ? 5.969 2.455 -11.773 1 98.69 279 THR A CA 1
ATOM 2059 C C . THR A 1 279 ? 4.742 1.587 -12.047 1 98.69 279 THR A C 1
ATOM 2061 O O . THR A 1 279 ? 3.623 2.094 -12.125 1 98.69 279 THR A O 1
ATOM 2064 N N . SER A 1 280 ? 4.969 0.289 -12.203 1 97.5 280 SER A N 1
ATOM 2065 C CA . SER A 1 280 ? 3.9 -0.701 -12.305 1 97.5 280 SER A CA 1
ATOM 2066 C C . SER A 1 280 ? 3.736 -1.479 -11.008 1 97.5 280 SER A C 1
ATOM 2068 O O . SER A 1 280 ? 2.977 -2.447 -10.945 1 97.5 280 SER A O 1
ATOM 2070 N N . SER A 1 281 ? 4.539 -1.107 -9.992 1 98.06 281 SER A N 1
ATOM 2071 C CA . SER A 1 281 ? 4.398 -1.752 -8.695 1 98.06 281 SER A CA 1
ATOM 2072 C C . SER A 1 281 ? 3.111 -1.317 -8 1 98.06 281 SER A C 1
ATOM 2074 O O . SER A 1 281 ? 2.764 -0.135 -8.008 1 98.06 281 SER A O 1
ATOM 2076 N N . LYS A 1 282 ? 2.426 -2.303 -7.465 1 97.81 282 LYS A N 1
ATOM 2077 C CA . LYS A 1 282 ? 1.169 -2.051 -6.77 1 97.81 282 LYS A CA 1
ATOM 2078 C C . LYS A 1 282 ? 1.229 -2.555 -5.328 1 97.81 282 LYS A C 1
ATOM 2080 O O . LYS A 1 282 ? 1.965 -3.496 -5.023 1 97.81 282 LYS A O 1
ATOM 2085 N N . PRO A 1 283 ? 0.389 -1.92 -4.445 1 98.31 283 PRO A N 1
ATOM 2086 C CA . PRO A 1 283 ? -0.503 -0.781 -4.672 1 98.31 283 PRO A CA 1
ATOM 2087 C C . PRO A 1 283 ? 0.253 0.514 -4.957 1 98.31 283 PRO A C 1
ATOM 2089 O O . PRO A 1 283 ? 1.455 0.602 -4.695 1 98.31 283 PRO A O 1
ATOM 2092 N N . PHE A 1 284 ? -0.431 1.47 -5.562 1 98.81 284 PHE A N 1
ATOM 2093 C CA . PHE A 1 284 ? 0.174 2.766 -5.848 1 98.81 284 PHE A CA 1
ATOM 2094 C C . PHE A 1 284 ? 0.348 3.576 -4.57 1 98.81 284 PHE A C 1
ATOM 2096 O O . PHE A 1 284 ? -0.634 4.027 -3.977 1 98.81 284 PHE A O 1
ATOM 2103 N N . VAL A 1 285 ? 1.636 3.74 -4.152 1 98.81 285 VAL A N 1
ATOM 2104 C CA . VAL A 1 285 ? 1.912 4.469 -2.92 1 98.81 285 VAL A CA 1
ATOM 2105 C C . VAL A 1 285 ? 3.141 5.355 -3.109 1 98.81 285 VAL A C 1
ATOM 2107 O O . VAL A 1 285 ? 4.172 4.902 -3.615 1 98.81 285 VAL A O 1
ATOM 2110 N N . LEU A 1 286 ? 3.021 6.605 -2.834 1 98.88 286 LEU A N 1
ATOM 2111 C CA . LEU A 1 286 ? 4.137 7.516 -2.607 1 98.88 286 LEU A CA 1
ATOM 2112 C C . LEU A 1 286 ? 4.43 7.66 -1.116 1 98.88 286 LEU A C 1
ATOM 2114 O O . LEU A 1 286 ? 3.609 8.195 -0.366 1 98.88 286 LEU A O 1
ATOM 2118 N N . THR A 1 287 ? 5.57 7.129 -0.668 1 98.88 287 THR A N 1
ATOM 2119 C CA . THR A 1 287 ? 5.941 7.25 0.737 1 98.88 287 THR A CA 1
ATOM 2120 C C . THR A 1 287 ? 6.762 8.516 0.976 1 98.88 287 THR A C 1
ATOM 2122 O O . THR A 1 287 ? 7.746 8.758 0.28 1 98.88 287 THR A O 1
ATOM 2125 N N . VAL A 1 288 ? 6.371 9.32 1.918 1 98.81 288 VAL A N 1
ATOM 2126 C CA . VAL A 1 288 ? 7.043 10.578 2.242 1 98.81 288 VAL A CA 1
ATOM 2127 C C . VAL A 1 288 ? 7.852 10.414 3.525 1 98.81 288 VAL A C 1
ATOM 2129 O O . VAL A 1 288 ? 7.32 9.992 4.555 1 98.81 288 VAL A O 1
ATOM 2132 N N . VAL A 1 289 ? 9.125 10.742 3.461 1 98.31 289 VAL A N 1
ATOM 2133 C CA . VAL A 1 289 ? 10 10.578 4.617 1 98.31 289 VAL A CA 1
ATOM 2134 C C . VAL A 1 289 ? 10.82 11.852 4.828 1 98.31 289 VAL A C 1
ATOM 2136 O O . VAL A 1 289 ? 11.469 12.344 3.9 1 98.31 289 VAL A O 1
ATOM 2139 N N . THR A 1 290 ? 10.766 12.43 5.965 1 97.25 290 THR A N 1
ATOM 2140 C CA . THR A 1 290 ? 11.68 13.492 6.375 1 97.25 290 THR A CA 1
ATOM 2141 C C . THR A 1 290 ? 12.305 13.172 7.73 1 97.25 290 THR A C 1
ATOM 2143 O O . THR A 1 290 ? 11.648 12.617 8.609 1 97.25 290 THR A O 1
ATOM 2146 N N . ASN A 1 291 ? 13.523 13.422 7.879 1 94.25 291 ASN A N 1
ATOM 2147 C CA . ASN A 1 291 ? 14.164 13.164 9.164 1 94.25 291 ASN A CA 1
ATOM 2148 C C . ASN A 1 291 ? 13.961 14.328 10.133 1 94.25 291 ASN A C 1
ATOM 2150 O O . ASN A 1 291 ? 13.102 15.188 9.906 1 94.25 291 ASN A O 1
ATOM 2154 N N . GLY A 1 292 ? 14.75 14.406 11.25 1 91.31 292 GLY A N 1
ATOM 2155 C CA . GLY A 1 292 ? 14.469 15.305 12.359 1 91.31 292 GLY A CA 1
ATOM 2156 C C . GLY A 1 292 ? 15.234 16.609 12.289 1 91.31 292 GLY A C 1
ATOM 2157 O O . GLY A 1 292 ? 15.422 17.281 13.305 1 91.31 292 GLY A O 1
ATOM 2158 N N . ASN A 1 293 ? 15.812 16.844 11.102 1 84.69 293 ASN A N 1
ATOM 2159 C CA . ASN A 1 293 ? 16.547 18.094 11.016 1 84.69 293 ASN A CA 1
ATOM 2160 C C . ASN A 1 293 ? 16.703 18.562 9.57 1 84.69 293 ASN A C 1
ATOM 2162 O O . ASN A 1 293 ? 16.328 17.844 8.641 1 84.69 293 ASN A O 1
ATOM 2166 N N . GLU A 1 294 ? 17.219 19.812 9.398 1 84.62 294 GLU A N 1
ATOM 2167 C CA . GLU A 1 294 ? 17.531 20.406 8.102 1 84.62 294 GLU A CA 1
ATOM 2168 C C . GLU A 1 294 ? 19.031 20.656 7.949 1 84.62 294 GLU A C 1
ATOM 2170 O O . GLU A 1 294 ? 19.438 21.641 7.324 1 84.62 294 GLU A O 1
ATOM 2175 N N . THR A 1 295 ? 19.734 19.719 8.672 1 82.75 295 THR A N 1
ATOM 2176 C CA . THR A 1 295 ? 21.172 19.875 8.547 1 82.75 295 THR A CA 1
ATOM 2177 C C . THR A 1 295 ? 21.609 19.641 7.098 1 82.75 295 THR A C 1
ATOM 2179 O O . THR A 1 295 ? 21.297 18.609 6.5 1 82.75 295 THR A O 1
ATOM 2182 N N . GLY A 1 296 ? 22.266 20.5 6.531 1 80.56 296 GLY A N 1
ATOM 2183 C CA . GLY A 1 296 ? 22.734 20.406 5.156 1 80.56 296 GLY A CA 1
ATOM 2184 C C . GLY A 1 296 ? 21.688 20.859 4.145 1 80.56 296 GLY A C 1
ATOM 2185 O O . GLY A 1 296 ? 21.953 20.891 2.943 1 80.56 296 GLY A O 1
ATOM 2186 N N . ASP A 1 297 ? 20.5 21.156 4.602 1 87.75 297 ASP A N 1
ATOM 2187 C CA . ASP A 1 297 ? 19.406 21.609 3.756 1 87.75 297 ASP A CA 1
ATOM 2188 C C . ASP A 1 297 ? 19.031 23.062 4.07 1 87.75 297 ASP A C 1
ATOM 2190 O O . ASP A 1 297 ? 19.266 23.531 5.184 1 87.75 297 ASP A O 1
ATOM 2194 N N . GLN A 1 298 ? 18.578 23.734 3.061 1 84.38 298 GLN A N 1
ATOM 2195 C CA . GLN A 1 298 ? 18.109 25.109 3.244 1 84.38 298 GLN A CA 1
ATOM 2196 C C . GLN A 1 298 ? 16.859 25.391 2.426 1 84.38 298 GLN A C 1
ATOM 2198 O O . GLN A 1 298 ? 16.812 25.094 1.231 1 84.38 298 GLN A O 1
ATOM 2203 N N . GLY A 1 299 ? 15.883 25.953 3.154 1 89.06 299 GLY A N 1
ATOM 2204 C CA . GLY A 1 299 ? 14.734 26.5 2.447 1 89.06 299 GLY A CA 1
ATOM 2205 C C . GLY A 1 299 ? 13.93 25.453 1.715 1 89.06 299 GLY A C 1
ATOM 2206 O O . GLY A 1 299 ? 13.398 25.703 0.632 1 89.06 299 GLY A O 1
ATOM 2207 N N . ASN A 1 300 ? 13.93 24.266 2.172 1 92.19 300 ASN A N 1
ATOM 2208 C CA . ASN A 1 300 ? 13.141 23.219 1.527 1 92.19 300 ASN A CA 1
ATOM 2209 C C . ASN A 1 300 ? 11.648 23.531 1.601 1 92.19 300 ASN A C 1
ATOM 2211 O O . ASN A 1 300 ? 11.148 23.953 2.643 1 92.19 300 ASN A O 1
ATOM 2215 N N . ILE A 1 301 ? 10.969 23.328 0.482 1 93.81 301 ILE A N 1
ATOM 2216 C CA . ILE A 1 301 ? 9.57 23.75 0.407 1 93.81 301 ILE A CA 1
ATOM 2217 C C . ILE A 1 301 ? 8.664 22.516 0.342 1 93.81 301 ILE A C 1
ATOM 2219 O O . ILE A 1 301 ? 7.441 22.641 0.299 1 93.81 301 ILE A O 1
ATOM 2223 N N . GLY A 1 302 ? 9.195 21.266 0.305 1 95.56 302 GLY A N 1
ATOM 2224 C CA . GLY A 1 302 ? 8.414 20.062 0.083 1 95.56 302 GLY A CA 1
ATOM 2225 C C . GLY A 1 302 ? 8.172 19.766 -1.386 1 95.56 302 GLY A C 1
ATOM 2226 O O . GLY A 1 302 ? 9.078 19.906 -2.209 1 95.56 302 GLY A O 1
ATOM 2227 N N . PHE A 1 303 ? 6.969 19.281 -1.65 1 98 303 PHE A N 1
ATOM 2228 C CA . PHE A 1 303 ? 6.758 18.922 -3.047 1 98 303 PHE A CA 1
ATOM 2229 C C . PHE A 1 303 ? 5.297 19.094 -3.439 1 98 303 PHE A C 1
ATOM 2231 O O . PHE A 1 303 ? 4.41 19.062 -2.582 1 98 303 PHE A O 1
ATOM 2238 N N . SER A 1 304 ? 5.105 19.375 -4.66 1 98.44 304 SER A N 1
ATOM 2239 C CA . SER A 1 304 ? 3.859 19.219 -5.402 1 98.44 304 SER A CA 1
ATOM 2240 C C . SER A 1 304 ? 4.047 18.312 -6.609 1 98.44 304 SER A C 1
ATOM 2242 O O . SER A 1 304 ? 4.836 18.609 -7.508 1 98.44 304 SER A O 1
ATOM 2244 N N . LEU A 1 305 ? 3.389 17.141 -6.613 1 98.81 305 LEU A N 1
ATOM 2245 C CA . LEU A 1 305 ? 3.549 16.156 -7.672 1 98.81 305 LEU A CA 1
ATOM 2246 C C . LEU A 1 305 ? 2.207 15.828 -8.32 1 98.81 305 LEU A C 1
ATOM 2248 O O . LEU A 1 305 ? 1.188 15.727 -7.633 1 98.81 305 LEU A O 1
ATOM 2252 N N . ASN A 1 306 ? 2.283 15.664 -9.602 1 98.88 306 ASN A N 1
ATOM 2253 C CA . ASN A 1 306 ? 1.148 15.102 -10.328 1 98.88 306 ASN A CA 1
ATOM 2254 C C . ASN A 1 306 ? 1.229 13.586 -10.398 1 98.88 306 ASN A C 1
ATOM 2256 O O . ASN A 1 306 ? 2.316 13.023 -10.547 1 98.88 306 ASN A O 1
ATOM 2260 N N . TYR A 1 307 ? 0.117 12.93 -10.297 1 98.88 307 TYR A N 1
ATOM 2261 C CA . TYR A 1 307 ? 0.033 11.516 -10.656 1 98.88 307 TYR A CA 1
ATOM 2262 C C . TYR A 1 307 ? -0.962 11.305 -11.797 1 98.88 307 TYR A C 1
ATOM 2264 O O . TYR A 1 307 ? -1.916 12.07 -11.945 1 98.88 307 TYR A O 1
ATOM 2272 N N . ARG A 1 308 ? -0.717 10.344 -12.57 1 98.81 308 ARG A N 1
ATOM 2273 C CA . ARG A 1 308 ? -1.602 9.898 -13.641 1 98.81 308 ARG A CA 1
ATOM 2274 C C . ARG A 1 308 ? -1.552 8.383 -13.797 1 98.81 308 ARG A C 1
ATOM 2276 O O . ARG A 1 308 ? -0.485 7.816 -14.039 1 98.81 308 ARG A O 1
ATOM 2283 N N . GLN A 1 309 ? -2.684 7.719 -13.641 1 98.44 309 GLN A N 1
ATOM 2284 C CA . GLN A 1 309 ? -2.74 6.277 -13.852 1 98.44 309 GLN A CA 1
ATOM 2285 C C . GLN A 1 309 ? -2.732 5.934 -15.336 1 98.44 309 GLN A C 1
ATOM 2287 O O . GLN A 1 309 ? -3.354 6.633 -16.141 1 98.44 309 GLN A O 1
ATOM 2292 N N . LEU A 1 310 ? -2.012 4.941 -15.656 1 98.19 310 LEU A N 1
ATOM 2293 C CA . LEU A 1 310 ? -1.872 4.52 -17.047 1 98.19 310 LEU A CA 1
ATOM 2294 C C . LEU A 1 310 ? -2.541 3.168 -17.266 1 98.19 310 LEU A C 1
ATOM 2296 O O . LEU A 1 310 ? -2.443 2.273 -16.422 1 98.19 310 LEU A O 1
ATOM 2300 N N . PRO A 1 311 ? -3.283 2.975 -18.359 1 96 311 PRO A N 1
ATOM 2301 C CA . PRO A 1 311 ? -3.986 1.721 -18.625 1 96 311 PRO A CA 1
ATOM 2302 C C . PRO A 1 311 ? -3.041 0.525 -18.734 1 96 311 PRO A C 1
ATOM 2304 O O . PRO A 1 311 ? -1.857 0.694 -19.031 1 96 311 PRO A O 1
ATOM 2307 N N . CYS A 1 312 ? -3.635 -0.634 -18.453 1 93.31 312 CYS A N 1
ATOM 2308 C CA . CYS A 1 312 ? -2.883 -1.87 -18.641 1 93.31 312 CYS A CA 1
ATOM 2309 C C . CYS A 1 312 ? -2.482 -2.051 -20.094 1 93.31 312 CYS A C 1
ATOM 2311 O O . CYS A 1 312 ? -3.25 -1.72 -21 1 93.31 312 CYS A O 1
ATOM 2313 N N . THR A 1 313 ? -1.295 -2.303 -20.359 1 78.75 313 THR A N 1
ATOM 2314 C CA . THR A 1 313 ? -0.887 -2.545 -21.75 1 78.75 313 THR A CA 1
ATOM 2315 C C . THR A 1 313 ? -0.944 -4.035 -22.078 1 78.75 313 THR A C 1
ATOM 2317 O O . THR A 1 313 ? -0.766 -4.875 -21.188 1 78.75 313 THR A O 1
ATOM 2320 N N . THR A 1 314 ? -1.895 -4.586 -22.844 1 57.59 314 THR A N 1
ATOM 2321 C CA . THR A 1 314 ? -1.99 -5.984 -23.234 1 57.59 314 THR A CA 1
ATOM 2322 C C . THR A 1 314 ? -0.604 -6.578 -23.469 1 57.59 314 THR A C 1
ATOM 2324 O O . THR A 1 314 ? -0.373 -7.758 -23.188 1 57.59 314 THR A O 1
ATOM 2327 N N . GLY A 1 315 ? 0.168 -6.148 -24.531 1 44.44 315 GLY A N 1
ATOM 2328 C CA . GLY A 1 315 ? 1.338 -6.809 -25.094 1 44.44 315 GLY A CA 1
ATOM 2329 C C . GLY A 1 315 ? 2.521 -6.824 -24.141 1 44.44 315 GLY A C 1
ATOM 2330 O O . GLY A 1 315 ? 2.514 -6.137 -23.125 1 44.44 315 GLY A O 1
ATOM 2331 N N . LEU A 1 316 ? 3.566 -7.805 -24.469 1 37.06 316 LEU A N 1
ATOM 2332 C CA . LEU A 1 316 ? 4.902 -8.086 -23.953 1 37.06 316 LEU A CA 1
ATOM 2333 C C . LEU A 1 316 ? 5.578 -6.801 -23.484 1 37.06 316 LEU A C 1
ATOM 2335 O O . LEU A 1 316 ? 6.734 -6.828 -23.047 1 37.06 316 LEU A O 1
ATOM 2339 N N . THR A 1 317 ? 4.996 -5.691 -23.781 1 35.56 317 THR A N 1
ATOM 2340 C CA . THR A 1 317 ? 5.785 -4.469 -23.641 1 35.56 317 THR A CA 1
ATOM 2341 C C . THR A 1 317 ? 5.906 -4.07 -22.172 1 35.56 317 THR A C 1
ATOM 2343 O O . THR A 1 317 ? 6.527 -3.053 -21.844 1 35.56 317 THR A O 1
ATOM 2346 N N . GLN A 1 318 ? 5.07 -4.34 -21.406 1 38.78 318 GLN A N 1
ATOM 2347 C CA . GLN A 1 318 ? 5.348 -4.027 -20 1 38.78 318 GLN A CA 1
ATOM 2348 C C . GLN A 1 318 ? 6.703 -4.574 -19.578 1 38.78 318 GLN A C 1
ATOM 2350 O O . GLN A 1 318 ? 7.172 -4.297 -18.469 1 38.78 318 GLN A O 1
ATOM 2355 N N . MET A 1 319 ? 7.129 -5.766 -20.219 1 36.03 319 MET A N 1
ATOM 2356 C CA . MET A 1 319 ? 8.391 -6.461 -19.953 1 36.03 319 MET A CA 1
ATOM 2357 C C . MET A 1 319 ? 9.578 -5.539 -20.203 1 36.03 319 MET A C 1
ATOM 2359 O O . MET A 1 319 ? 10.664 -5.77 -19.672 1 36.03 319 MET A O 1
ATOM 2363 N N . ASN A 1 320 ? 9.484 -4.695 -21.281 1 31.92 320 ASN A N 1
ATOM 2364 C CA . ASN A 1 320 ? 10.68 -3.996 -21.734 1 31.92 320 ASN A CA 1
ATOM 2365 C C . ASN A 1 320 ? 11.016 -2.814 -20.828 1 31.92 320 ASN A C 1
ATOM 2367 O O . ASN A 1 320 ? 11.906 -2.021 -21.141 1 31.92 320 ASN A O 1
ATOM 2371 N N . ILE A 1 321 ? 10.07 -2.363 -20.109 1 31.09 321 ILE A N 1
ATOM 2372 C CA . ILE A 1 321 ? 10.695 -1.314 -19.312 1 31.09 321 ILE A CA 1
ATOM 2373 C C . ILE A 1 321 ? 11.422 -1.936 -18.125 1 31.09 321 ILE A C 1
ATOM 2375 O O . ILE A 1 321 ? 12.039 -1.227 -17.312 1 31.09 321 ILE A O 1
ATOM 2379 N N . GLY A 1 322 ? 11.102 -3.111 -17.578 1 26.69 322 GLY A N 1
ATOM 2380 C CA . GLY A 1 322 ? 12.047 -3.65 -16.609 1 26.69 322 GLY A CA 1
ATOM 2381 C C . GLY A 1 322 ? 13.273 -4.266 -17.25 1 26.69 322 GLY A C 1
ATOM 2382 O O . GLY A 1 322 ? 13.219 -4.707 -18.406 1 26.69 322 GLY A O 1
ATOM 2383 N N . MET B 1 1 ? -14.812 -27.609 4.09 1 41.66 1 MET B N 1
ATOM 2384 C CA . MET B 1 1 ? -14.977 -26.719 2.945 1 41.66 1 MET B CA 1
ATOM 2385 C C . MET B 1 1 ? -15.977 -25.609 3.258 1 41.66 1 MET B C 1
ATOM 2387 O O . MET B 1 1 ? -17 -25.859 3.908 1 41.66 1 MET B O 1
ATOM 2391 N N . MET B 1 2 ? -15.625 -24.469 3.281 1 48.56 2 MET B N 1
ATOM 2392 C CA . MET B 1 2 ? -16.547 -23.375 3.594 1 48.56 2 MET B CA 1
ATOM 2393 C C . MET B 1 2 ? -17.5 -23.109 2.43 1 48.56 2 MET B C 1
ATOM 2395 O O . MET B 1 2 ? -17.062 -23.031 1.277 1 48.56 2 MET B O 1
ATOM 2399 N N . GLY B 1 3 ? -18.859 -23.516 2.604 1 57.81 3 GLY B N 1
ATOM 2400 C CA . GLY B 1 3 ? -19.875 -23.391 1.562 1 57.81 3 GLY B CA 1
ATOM 2401 C C . GLY B 1 3 ? -20.828 -22.234 1.806 1 57.81 3 GLY B C 1
ATOM 2402 O O . GLY B 1 3 ? -20.625 -21.422 2.709 1 57.81 3 GLY B O 1
ATOM 2403 N N . THR B 1 4 ? -21.578 -21.938 0.832 1 63.06 4 THR B N 1
ATOM 2404 C CA . THR B 1 4 ? -22.656 -20.953 0.899 1 63.06 4 THR B CA 1
ATOM 2405 C C . THR B 1 4 ? -23.984 -21.641 1.256 1 63.06 4 THR B C 1
ATOM 2407 O O . THR B 1 4 ? -24.234 -22.766 0.829 1 63.06 4 THR B O 1
ATOM 2410 N N . CYS B 1 5 ? -24.734 -20.969 2.178 1 63.56 5 CYS B N 1
ATOM 2411 C CA . CYS B 1 5 ? -25.984 -21.578 2.619 1 63.56 5 CYS B CA 1
ATOM 2412 C C . CYS B 1 5 ? -27.062 -21.453 1.547 1 63.56 5 CYS B C 1
ATOM 2414 O O . CYS B 1 5 ? -27.391 -20.344 1.129 1 63.56 5 CYS B O 1
ATOM 2416 N N . TYR B 1 6 ? -27.391 -22.484 0.884 1 66.25 6 TYR B N 1
ATOM 2417 C CA . TYR B 1 6 ? -28.516 -22.625 -0.049 1 66.25 6 TYR B CA 1
ATOM 2418 C C . TYR B 1 6 ? -29.547 -23.625 0.47 1 66.25 6 TYR B C 1
ATOM 2420 O O . TYR B 1 6 ? -29.25 -24.406 1.38 1 66.25 6 TYR B O 1
ATOM 2428 N N . ARG B 1 7 ? -30.859 -23.469 -0.02 1 70.19 7 ARG B N 1
ATOM 2429 C CA . ARG B 1 7 ? -31.75 -24.609 0.161 1 70.19 7 ARG B CA 1
ATOM 2430 C C . ARG B 1 7 ? -31.234 -25.844 -0.559 1 70.19 7 ARG B C 1
ATOM 2432 O O . ARG B 1 7 ? -30.531 -25.734 -1.572 1 70.19 7 ARG B O 1
ATOM 2439 N N . ARG B 1 8 ? -31.406 -26.984 -0.008 1 63 8 ARG B N 1
ATOM 2440 C CA . ARG B 1 8 ? -30.859 -28.234 -0.532 1 63 8 ARG B CA 1
ATOM 2441 C C . ARG B 1 8 ? -31.156 -28.375 -2.021 1 63 8 ARG B C 1
ATOM 2443 O O . ARG B 1 8 ? -30.281 -28.766 -2.801 1 63 8 ARG B O 1
ATOM 2450 N N . ARG B 1 9 ? -32.406 -28.125 -2.461 1 69 9 ARG B N 1
ATOM 2451 C CA . ARG B 1 9 ? -32.781 -28.234 -3.863 1 69 9 ARG B CA 1
ATOM 2452 C C . ARG B 1 9 ? -32.031 -27.25 -4.73 1 69 9 ARG B C 1
ATOM 2454 O O . ARG B 1 9 ? -31.609 -27.578 -5.84 1 69 9 ARG B O 1
ATOM 2461 N N . GLN B 1 10 ? -31.844 -26.062 -4.148 1 70.06 10 GLN B N 1
ATOM 2462 C CA . GLN B 1 10 ? -31.094 -25.047 -4.875 1 70.06 10 GLN B CA 1
ATOM 2463 C C . GLN B 1 10 ? -29.625 -25.422 -5.023 1 70.06 10 GLN B C 1
ATOM 2465 O O . GLN B 1 10 ? -29.031 -25.203 -6.07 1 70.06 10 GLN B O 1
ATOM 2470 N N . CYS B 1 11 ? -29.156 -26.047 -3.982 1 70.06 11 CYS B N 1
ATOM 2471 C CA . CYS B 1 11 ? -27.781 -26.531 -4.016 1 70.06 11 CYS B CA 1
ATOM 2472 C C . CYS B 1 11 ? -27.609 -27.594 -5.09 1 70.06 11 CYS B C 1
ATOM 2474 O O . CYS B 1 11 ? -26.656 -27.547 -5.871 1 70.06 11 CYS B O 1
ATOM 2476 N N . SER B 1 12 ? -28.531 -28.484 -5.164 1 70.12 12 SER B N 1
ATOM 2477 C CA . SER B 1 12 ? -28.469 -29.562 -6.152 1 70.12 12 SER B CA 1
ATOM 2478 C C . SER B 1 12 ? -28.625 -29.016 -7.566 1 70.12 12 SER B C 1
ATOM 2480 O O . SER B 1 12 ? -27.969 -29.484 -8.5 1 70.12 12 SER B O 1
ATOM 2482 N N . SER B 1 13 ? -29.359 -28 -7.695 1 70.06 13 SER B N 1
ATOM 2483 C CA . SER B 1 13 ? -29.656 -27.469 -9.023 1 70.06 13 SER B CA 1
ATOM 2484 C C . SER B 1 13 ? -28.422 -26.797 -9.625 1 70.06 13 SER B C 1
ATOM 2486 O O . SER B 1 13 ? -28.312 -26.656 -10.844 1 70.06 13 SER B O 1
ATOM 2488 N N . ILE B 1 14 ? -27.578 -26.531 -8.727 1 67.81 14 ILE B N 1
ATOM 2489 C CA . ILE B 1 14 ? -26.391 -25.844 -9.234 1 67.81 14 ILE B CA 1
ATOM 2490 C C . ILE B 1 14 ? -25.172 -26.781 -9.133 1 67.81 14 ILE B C 1
ATOM 2492 O O . ILE B 1 14 ? -24.031 -26.312 -9.086 1 67.81 14 ILE B O 1
ATOM 2496 N N . ASP B 1 15 ? -25.5 -28.047 -8.969 1 63.34 15 ASP B N 1
ATOM 2497 C CA . ASP B 1 15 ? -24.516 -29.109 -8.891 1 63.34 15 ASP B CA 1
ATOM 2498 C C . ASP B 1 15 ? -23.594 -28.938 -7.684 1 63.34 15 ASP B C 1
ATOM 2500 O O . ASP B 1 15 ? -22.391 -29.203 -7.766 1 63.34 15 ASP B O 1
ATOM 2504 N N . GLY B 1 16 ? -24.219 -28.281 -6.641 1 68.31 16 GLY B N 1
ATOM 2505 C CA . GLY B 1 16 ? -23.5 -28.125 -5.387 1 68.31 16 GLY B CA 1
ATOM 2506 C C . GLY B 1 16 ? -23.578 -29.359 -4.496 1 68.31 16 GLY B C 1
ATOM 2507 O O . GLY B 1 16 ? -24.453 -30.203 -4.68 1 68.31 16 GLY B O 1
ATOM 2508 N N . ILE B 1 17 ? -22.484 -29.531 -3.777 1 65.31 17 ILE B N 1
ATOM 2509 C CA . ILE B 1 17 ? -22.5 -30.609 -2.785 1 65.31 17 ILE B CA 1
ATOM 2510 C C . ILE B 1 17 ? -22.906 -30.047 -1.425 1 65.31 17 ILE B C 1
ATOM 2512 O O . ILE B 1 17 ? -22.328 -29.062 -0.954 1 65.31 17 ILE B O 1
ATOM 2516 N N . SER B 1 18 ? -23.984 -30.562 -0.927 1 64.19 18 SER B N 1
ATOM 2517 C CA . SER B 1 18 ? -24.469 -30.125 0.381 1 64.19 18 SER B CA 1
ATOM 2518 C C . SER B 1 18 ? -23.531 -30.594 1.494 1 64.19 18 SER B C 1
ATOM 2520 O O . SER B 1 18 ? -23.109 -31.75 1.521 1 64.19 18 SER B O 1
ATOM 2522 N N . SER B 1 19 ? -22.844 -29.562 1.994 1 60.12 19 SER B N 1
ATOM 2523 C CA . SER B 1 19 ? -22.031 -29.922 3.146 1 60.12 19 SER B CA 1
ATOM 2524 C C . SER B 1 19 ? -22.562 -29.281 4.426 1 60.12 19 SER B C 1
ATOM 2526 O O . SER B 1 19 ? -22.25 -28.125 4.715 1 60.12 19 SER B O 1
ATOM 2528 N N . GLY B 1 20 ? -23.281 -30.047 5.207 1 62.06 20 GLY B N 1
ATOM 2529 C CA . GLY B 1 20 ? -23.781 -29.594 6.496 1 62.06 20 GLY B CA 1
ATOM 2530 C C . GLY B 1 20 ? -24.984 -28.688 6.387 1 62.06 20 GLY B C 1
ATOM 2531 O O . GLY B 1 20 ? -25.453 -28.391 5.285 1 62.06 20 GLY B O 1
ATOM 2532 N N . SER B 1 21 ? -25.719 -28.5 7.555 1 63.59 21 SER B N 1
ATOM 2533 C CA . SER B 1 21 ? -26.922 -27.656 7.621 1 63.59 21 SER B CA 1
ATOM 2534 C C . SER B 1 21 ? -26.562 -26.219 7.996 1 63.59 21 SER B C 1
ATOM 2536 O O . SER B 1 21 ? -25.547 -25.984 8.656 1 63.59 21 SER B O 1
ATOM 2538 N N . CYS B 1 22 ? -27 -25.297 7.203 1 64.56 22 CYS B N 1
ATOM 2539 C CA . CYS B 1 22 ? -26.875 -23.906 7.586 1 64.56 22 CYS B CA 1
ATOM 2540 C C . CYS B 1 22 ? -28.234 -23.234 7.684 1 64.56 22 CYS B C 1
ATOM 2542 O O . CYS B 1 22 ? -29.266 -23.844 7.352 1 64.56 22 CYS B O 1
ATOM 2544 N N . ALA B 1 23 ? -28.359 -21.953 8.227 1 60.34 23 ALA B N 1
ATOM 2545 C CA . ALA B 1 23 ? -29.594 -21.188 8.422 1 60.34 23 ALA B CA 1
ATOM 2546 C C . ALA B 1 23 ? -30.578 -21.938 9.305 1 60.34 23 ALA B C 1
ATOM 2548 O O . ALA B 1 23 ? -31.75 -22.078 8.953 1 60.34 23 ALA B O 1
ATOM 2549 N N . LYS B 1 24 ? -30.156 -22.422 10.32 1 65.25 24 LYS B N 1
ATOM 2550 C CA . LYS B 1 24 ? -30.953 -23.094 11.352 1 65.25 24 LYS B CA 1
ATOM 2551 C C . LYS B 1 24 ? -31.625 -24.344 10.797 1 65.25 24 LYS B C 1
ATOM 2553 O O . LYS B 1 24 ? -32.812 -24.594 11.086 1 65.25 24 LYS B O 1
ATOM 2558 N N . GLY B 1 25 ? -30.906 -24.906 9.867 1 63.72 25 GLY B N 1
ATOM 2559 C CA . GLY B 1 25 ? -31.375 -26.188 9.383 1 63.72 25 GLY B CA 1
ATOM 2560 C C . GLY B 1 25 ? -32.188 -26.094 8.102 1 63.72 25 GLY B C 1
ATOM 2561 O O . GLY B 1 25 ? -32.531 -27.109 7.504 1 63.72 25 GLY B O 1
ATOM 2562 N N . ILE B 1 26 ? -32.469 -24.828 7.758 1 66.38 26 ILE B N 1
ATOM 2563 C CA . ILE B 1 26 ? -33.281 -24.656 6.566 1 66.38 26 ILE B CA 1
ATOM 2564 C C . ILE B 1 26 ? -32.406 -24.703 5.32 1 66.38 26 ILE B C 1
ATOM 2566 O O . ILE B 1 26 ? -32.875 -25.094 4.242 1 66.38 26 ILE B O 1
ATOM 2570 N N . GLY B 1 27 ? -31.188 -24.344 5.594 1 64.44 27 GLY B N 1
ATOM 2571 C CA . GLY B 1 27 ? -30.281 -24.344 4.453 1 64.44 27 GLY B CA 1
ATOM 2572 C C . GLY B 1 27 ? -29.125 -25.312 4.621 1 64.44 27 GLY B C 1
ATOM 2573 O O . GLY B 1 27 ? -29.016 -26 5.641 1 64.44 27 GLY B O 1
ATOM 2574 N N . VAL B 1 28 ? -28.547 -25.734 3.445 1 64.94 28 VAL B N 1
ATOM 2575 C CA . VAL B 1 28 ? -27.312 -26.531 3.457 1 64.94 28 VAL B CA 1
ATOM 2576 C C . VAL B 1 28 ? -26.141 -25.672 2.98 1 64.94 28 VAL B C 1
ATOM 2578 O O . VAL B 1 28 ? -26.328 -24.75 2.188 1 64.94 28 VAL B O 1
ATOM 2581 N N . CYS B 1 29 ? -24.969 -25.984 3.592 1 64.38 29 CYS B N 1
ATOM 2582 C CA . CYS B 1 29 ? -23.734 -25.406 3.072 1 64.38 29 CYS B CA 1
ATOM 2583 C C . CYS B 1 29 ? -23.391 -26 1.711 1 64.38 29 CYS B C 1
ATOM 2585 O O . CYS B 1 29 ? -23.125 -27.188 1.599 1 64.38 29 CYS B O 1
ATOM 2587 N N . CYS B 1 30 ? -23.641 -25.312 0.618 1 71.81 30 CYS B N 1
ATOM 2588 C CA . CYS B 1 30 ? -23.484 -25.766 -0.753 1 71.81 30 CYS B CA 1
ATOM 2589 C C . CYS B 1 30 ? -22.094 -25.422 -1.285 1 71.81 30 CYS B C 1
ATOM 2591 O O . CYS B 1 30 ? -21.688 -24.25 -1.246 1 71.81 30 CYS B O 1
ATOM 2593 N N . VAL B 1 31 ? -21.344 -26.547 -1.601 1 75.5 31 VAL B N 1
ATOM 2594 C CA . VAL B 1 3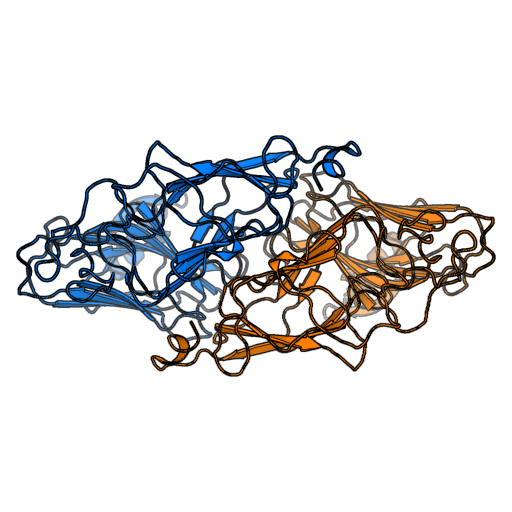1 ? -20.031 -26.391 -2.199 1 75.5 31 VAL B CA 1
ATOM 2595 C C . VAL B 1 31 ? -20.109 -26.609 -3.707 1 75.5 31 VAL B C 1
ATOM 2597 O O . VAL B 1 31 ? -20.625 -27.641 -4.16 1 75.5 31 VAL B O 1
ATOM 2600 N N . VAL B 1 32 ? -19.703 -25.672 -4.578 1 85.5 32 VAL B N 1
ATOM 2601 C CA . VAL B 1 32 ? -19.734 -25.766 -6.031 1 85.5 32 VAL B CA 1
ATOM 2602 C C . VAL B 1 32 ? -18.375 -26.203 -6.551 1 85.5 32 VAL B C 1
ATOM 2604 O O . VAL B 1 32 ? -17.344 -25.625 -6.164 1 85.5 32 VAL B O 1
ATOM 2607 N N . HIS B 1 33 ? -18.359 -27.234 -7.395 1 88.75 33 HIS B N 1
ATOM 2608 C CA . HIS B 1 33 ? -17.141 -27.75 -8.008 1 88.75 33 HIS B CA 1
ATOM 2609 C C . HIS B 1 33 ? -17.156 -27.578 -9.523 1 88.75 33 HIS B C 1
ATOM 2611 O O . HIS B 1 33 ? -18.203 -27.766 -10.156 1 88.75 33 HIS B O 1
ATOM 2617 N N . ARG B 1 34 ? -16.031 -27.062 -10.023 1 92.62 34 ARG B N 1
ATOM 2618 C CA . ARG B 1 34 ? -15.867 -26.938 -11.469 1 92.62 34 ARG B CA 1
ATOM 2619 C C . ARG B 1 34 ? -14.539 -27.547 -11.914 1 92.62 34 ARG B C 1
ATOM 2621 O O . ARG B 1 34 ? -13.602 -27.641 -11.125 1 92.62 34 ARG B O 1
ATOM 2628 N N . THR B 1 35 ? -14.484 -27.922 -13.148 1 92.38 35 THR B N 1
ATOM 2629 C CA . THR B 1 35 ? -13.273 -28.438 -13.773 1 92.38 35 THR B CA 1
ATOM 2630 C C . THR B 1 35 ? -13.078 -27.828 -15.156 1 92.38 35 THR B C 1
ATOM 2632 O O . THR B 1 35 ? -13.656 -26.781 -15.469 1 92.38 35 THR B O 1
ATOM 2635 N N . CYS B 1 36 ? -12.273 -28.484 -15.984 1 93.25 36 CYS B N 1
ATOM 2636 C CA . CYS B 1 36 ? -11.789 -27.875 -17.219 1 93.25 36 CYS B CA 1
ATOM 2637 C C . CYS B 1 36 ? -12.945 -27.516 -18.141 1 93.25 36 CYS B C 1
ATOM 2639 O O . CYS B 1 36 ? -13.828 -28.344 -18.391 1 93.25 36 CYS B O 1
ATOM 2641 N N . GLY B 1 37 ? -12.875 -26.219 -18.578 1 95.06 37 GLY B N 1
ATOM 2642 C CA . GLY B 1 37 ? -13.805 -25.766 -19.594 1 95.06 37 GLY B CA 1
ATOM 2643 C C . GLY B 1 37 ? -15.086 -25.203 -19.016 1 95.06 37 GLY B C 1
ATOM 2644 O O . GLY B 1 37 ? -15.953 -24.719 -19.75 1 95.06 37 GLY B O 1
ATOM 2645 N N . GLN B 1 38 ? -15.172 -25.125 -17.688 1 94.5 38 GLN B N 1
ATOM 2646 C CA . GLN B 1 38 ? -16.438 -24.734 -17.078 1 94.5 38 GLN B CA 1
ATOM 2647 C C . GLN B 1 38 ? -16.375 -23.297 -16.578 1 94.5 38 GLN B C 1
ATOM 2649 O O . GLN B 1 38 ? -15.32 -22.641 -16.656 1 94.5 38 GLN B O 1
ATOM 2654 N N . SER B 1 39 ? -17.516 -22.766 -16.25 1 96.19 39 SER B N 1
ATOM 2655 C CA . SER B 1 39 ? -17.672 -21.438 -15.672 1 96.19 39 SER B CA 1
ATOM 2656 C C . SER B 1 39 ? -18.438 -21.5 -14.359 1 96.19 39 SER B C 1
ATOM 2658 O O . SER B 1 39 ? -19.156 -22.469 -14.102 1 96.19 39 SER B O 1
ATOM 2660 N N . SER B 1 40 ? -18.234 -20.547 -13.531 1 93.94 40 SER B N 1
ATOM 2661 C CA . SER B 1 40 ? -18.984 -20.484 -12.273 1 93.94 40 SER B CA 1
ATOM 2662 C C . SER B 1 40 ? -19.359 -19.047 -11.922 1 93.94 40 SER B C 1
ATOM 2664 O O . SER B 1 40 ? -18.516 -18.141 -11.984 1 93.94 40 SER B O 1
ATOM 2666 N N . SER B 1 41 ? -20.594 -18.797 -11.555 1 91.94 41 SER B N 1
ATOM 2667 C CA . SER B 1 41 ? -21.062 -17.531 -11.008 1 91.94 41 SER B CA 1
ATOM 2668 C C . SER B 1 41 ? -21.453 -17.672 -9.531 1 91.94 41 SER B C 1
ATOM 2670 O O . SER B 1 41 ? -22.25 -16.891 -9.016 1 91.94 41 SER B O 1
ATOM 2672 N N . TYR B 1 42 ? -20.953 -18.719 -8.953 1 85.69 42 TYR B N 1
ATOM 2673 C CA . TYR B 1 42 ? -21.281 -19 -7.562 1 85.69 42 TYR B CA 1
ATOM 2674 C C . TYR B 1 42 ? -20.078 -18.75 -6.652 1 85.69 42 TYR B C 1
ATOM 2676 O O . TYR B 1 42 ? -18.938 -19.031 -7.035 1 85.69 42 TYR B O 1
ATOM 2684 N N . ASN B 1 43 ? -20.375 -18.266 -5.449 1 84.75 43 ASN B N 1
ATOM 2685 C CA . ASN B 1 43 ? -19.312 -18.047 -4.48 1 84.75 43 ASN B CA 1
ATOM 2686 C C . ASN B 1 43 ? -18.781 -19.359 -3.918 1 84.75 43 ASN B C 1
ATOM 2688 O O . ASN B 1 43 ? -19.5 -20.359 -3.906 1 84.75 43 ASN B O 1
ATOM 2692 N N . ASN B 1 44 ? -17.531 -19.359 -3.531 1 87.19 44 ASN B N 1
ATOM 2693 C CA . ASN B 1 44 ? -16.844 -20.5 -2.938 1 87.19 44 ASN B CA 1
ATOM 2694 C C . ASN B 1 44 ? -16.812 -21.688 -3.895 1 87.19 44 ASN B C 1
ATOM 2696 O O . ASN B 1 44 ? -17.219 -22.797 -3.533 1 87.19 44 ASN B O 1
ATOM 2700 N N . THR B 1 45 ? -16.484 -21.469 -5.086 1 92.38 45 THR B N 1
ATOM 2701 C CA . THR B 1 45 ? -16.359 -22.484 -6.121 1 92.38 45 THR B CA 1
ATOM 2702 C C . THR B 1 45 ? -14.977 -23.141 -6.062 1 92.38 45 THR B C 1
ATOM 2704 O O . THR B 1 45 ? -13.961 -22.438 -5.961 1 92.38 45 THR B O 1
ATOM 2707 N N . TYR B 1 46 ? -14.977 -24.469 -6.105 1 93.38 46 TYR B N 1
ATOM 2708 C CA . TYR B 1 46 ? -13.711 -25.203 -6.195 1 93.38 46 TYR B CA 1
ATOM 2709 C C . TYR B 1 46 ? -13.383 -25.531 -7.645 1 93.38 46 TYR B C 1
ATOM 2711 O O . TYR B 1 46 ? -14.242 -26 -8.391 1 93.38 46 TYR B O 1
ATOM 2719 N N . PHE B 1 47 ? -12.195 -25.234 -8.133 1 96.62 47 PHE B N 1
ATOM 2720 C CA . PHE B 1 47 ? -11.695 -25.531 -9.461 1 96.62 47 PHE B CA 1
ATOM 2721 C C . PHE B 1 47 ? -10.555 -26.547 -9.398 1 96.62 47 PHE B C 1
ATOM 2723 O O . PHE B 1 47 ? -9.484 -26.25 -8.852 1 96.62 47 PHE B O 1
ATOM 2730 N N . THR B 1 48 ? -10.758 -27.703 -9.961 1 94.94 48 THR B N 1
ATOM 2731 C CA . THR B 1 48 ? -9.773 -28.781 -9.867 1 94.94 48 THR B CA 1
ATOM 2732 C C . THR B 1 48 ? -9.422 -29.312 -11.25 1 94.94 48 THR B C 1
ATOM 2734 O O . THR B 1 48 ? -10.133 -29.047 -12.219 1 94.94 48 THR B O 1
ATOM 2737 N N . ASN B 1 49 ? -8.266 -30 -11.25 1 93.38 49 ASN B N 1
ATOM 2738 C CA . ASN B 1 49 ? -8.039 -30.797 -12.461 1 93.38 49 ASN B CA 1
ATOM 2739 C C . ASN B 1 49 ? -9.094 -31.875 -12.633 1 93.38 49 ASN B C 1
ATOM 2741 O O . ASN B 1 49 ? -9.75 -32.281 -11.672 1 93.38 49 ASN B O 1
ATOM 2745 N N . THR B 1 50 ? -9.234 -32.406 -13.812 1 87.19 50 THR B N 1
ATOM 2746 C CA . THR B 1 50 ? -10.344 -33.281 -14.188 1 87.19 50 THR B CA 1
ATOM 2747 C C . THR B 1 50 ? -10.367 -34.531 -13.328 1 87.19 50 THR B C 1
ATOM 2749 O O . THR B 1 50 ? -11.43 -34.969 -12.875 1 87.19 50 THR B O 1
ATOM 2752 N N . ASN B 1 51 ? -9.289 -35.156 -12.969 1 84.44 51 ASN B N 1
ATOM 2753 C CA . ASN B 1 51 ? -9.234 -36.406 -12.234 1 84.44 51 ASN B CA 1
ATOM 2754 C C . ASN B 1 51 ? -8.859 -36.188 -10.773 1 84.44 51 ASN B C 1
ATOM 2756 O O . ASN B 1 51 ? -8.352 -37.094 -10.109 1 84.44 51 ASN B O 1
ATOM 2760 N N . TYR B 1 52 ? -9.055 -35.125 -10.312 1 86.62 52 TYR B N 1
ATOM 2761 C CA . TYR B 1 52 ? -8.703 -34.812 -8.93 1 86.62 52 TYR B CA 1
ATOM 2762 C C . TYR B 1 52 ? -9.398 -35.781 -7.977 1 86.62 52 TYR B C 1
ATOM 2764 O O . TYR B 1 52 ? -10.578 -36.094 -8.148 1 86.62 52 TYR B O 1
ATOM 2772 N N . PRO B 1 53 ? -8.781 -36.25 -7.035 1 89 53 PRO B N 1
ATOM 2773 C CA . PRO B 1 53 ? -7.477 -35.875 -6.492 1 89 53 PRO B CA 1
ATOM 2774 C C . PRO B 1 53 ? -6.309 -36.531 -7.211 1 89 53 PRO B C 1
ATOM 2776 O O . PRO B 1 53 ? -5.148 -36.312 -6.871 1 89 53 PRO B O 1
ATOM 2779 N N . ASN B 1 54 ? -6.66 -37.344 -8.242 1 87.75 54 ASN B N 1
ATOM 2780 C CA . ASN B 1 54 ? -5.574 -37.938 -9.008 1 87.75 54 ASN B CA 1
ATOM 2781 C C . ASN B 1 54 ? -4.848 -36.906 -9.859 1 87.75 54 ASN B C 1
ATOM 2783 O O . ASN B 1 54 ? -5.453 -35.906 -10.312 1 87.75 54 ASN B O 1
ATOM 2787 N N . SER B 1 55 ? -3.639 -37.156 -10.094 1 87.75 55 SER B N 1
ATOM 2788 C CA . SER B 1 55 ? -2.818 -36.219 -10.852 1 87.75 55 SER B CA 1
ATOM 2789 C C . SER B 1 55 ? -3.16 -36.281 -12.344 1 87.75 55 SER B C 1
ATOM 2791 O O . SER B 1 55 ? -3.697 -37.281 -12.828 1 87.75 55 SER B O 1
ATOM 2793 N N . ASP B 1 56 ? -2.938 -35.188 -12.961 1 84.31 56 ASP B N 1
ATOM 2794 C CA . ASP B 1 56 ? -3.059 -35.062 -14.414 1 84.31 56 ASP B CA 1
ATOM 2795 C C . ASP B 1 56 ? -1.693 -35.188 -15.086 1 84.31 56 ASP B C 1
ATOM 2797 O O . ASP B 1 56 ? -0.722 -34.562 -14.648 1 84.31 56 ASP B O 1
ATOM 2801 N N . THR B 1 57 ? -1.567 -36.031 -16.078 1 77.88 57 THR B N 1
ATOM 2802 C CA . THR B 1 57 ? -0.281 -36.25 -16.734 1 77.88 57 THR B CA 1
ATOM 2803 C C . THR B 1 57 ? -0.322 -35.75 -18.172 1 77.88 57 THR B C 1
ATOM 2805 O O . THR B 1 57 ? 0.7 -35.781 -18.859 1 77.88 57 THR B O 1
ATOM 2808 N N . GLY B 1 58 ? -1.396 -35.344 -18.672 1 77.56 58 GLY B N 1
ATOM 2809 C CA . GLY B 1 58 ? -1.504 -35 -20.078 1 77.56 58 GLY B CA 1
ATOM 2810 C C . GLY B 1 58 ? -1.276 -33.531 -20.359 1 77.56 58 GLY B C 1
ATOM 2811 O O . GLY B 1 58 ? -1.088 -32.719 -19.438 1 77.56 58 GLY B O 1
ATOM 2812 N N . GLY B 1 59 ? -0.933 -33.25 -21.609 1 75.69 59 GLY B N 1
ATOM 2813 C CA . GLY B 1 59 ? -0.917 -31.891 -22.109 1 75.69 59 GLY B CA 1
ATOM 2814 C C . GLY B 1 59 ? -2.305 -31.328 -22.328 1 75.69 59 GLY B C 1
ATOM 2815 O O . GLY B 1 59 ? -3.117 -31.922 -23.047 1 75.69 59 GLY B O 1
ATOM 2816 N N . THR B 1 60 ? -2.641 -30.312 -21.547 1 82.81 60 THR B N 1
ATOM 2817 C CA . THR B 1 60 ? -3.99 -29.781 -21.672 1 82.81 60 THR B CA 1
ATOM 2818 C C . THR B 1 60 ? -4.004 -28.281 -21.344 1 82.81 60 THR B C 1
ATOM 2820 O O . THR B 1 60 ? -3.008 -27.75 -20.859 1 82.81 60 THR B O 1
ATOM 2823 N N . ARG B 1 61 ? -4.953 -27.641 -21.875 1 91.69 61 ARG B N 1
ATOM 2824 C CA . ARG B 1 61 ? -5.324 -26.312 -21.391 1 91.69 61 ARG B CA 1
ATOM 2825 C C . ARG B 1 61 ? -6.645 -26.359 -20.625 1 91.69 61 ARG B C 1
ATOM 2827 O O . ARG B 1 61 ? -7.707 -26.531 -21.234 1 91.69 61 ARG B O 1
ATOM 2834 N N . CYS B 1 62 ? -6.539 -26.328 -19.391 1 94.69 62 CYS B N 1
ATOM 2835 C CA . CYS B 1 62 ? -7.684 -26.391 -18.5 1 94.69 62 CYS B CA 1
ATOM 2836 C C . CYS B 1 62 ? -8.109 -25 -18.047 1 94.69 62 CYS B C 1
ATOM 2838 O O . CYS B 1 62 ? -7.344 -24.297 -17.375 1 94.69 62 CYS B O 1
ATOM 2840 N N . THR B 1 63 ? -9.305 -24.578 -18.422 1 97.06 63 THR B N 1
ATOM 2841 C CA . THR B 1 63 ? -9.734 -23.219 -18.141 1 97.06 63 THR B CA 1
ATOM 2842 C C . THR B 1 63 ? -10.992 -23.219 -17.266 1 97.06 63 THR B C 1
ATOM 2844 O O . THR B 1 63 ? -11.789 -24.156 -17.328 1 97.06 63 THR B O 1
ATOM 2847 N N . MET B 1 64 ? -11.133 -22.312 -16.484 1 97.38 64 MET B N 1
ATOM 2848 C CA . MET B 1 64 ? -12.352 -22 -15.727 1 97.38 64 MET B CA 1
ATOM 2849 C C . MET B 1 64 ? -12.633 -20.5 -15.734 1 97.38 64 MET B C 1
ATOM 2851 O O . MET B 1 64 ? -11.727 -19.703 -15.508 1 97.38 64 MET B O 1
ATOM 2855 N N . THR B 1 65 ? -13.859 -20.125 -16.031 1 98.31 65 THR B N 1
ATOM 2856 C CA . THR B 1 65 ? -14.266 -18.734 -16.078 1 98.31 65 THR B CA 1
ATOM 2857 C C . THR B 1 65 ? -15.008 -18.344 -14.797 1 98.31 65 THR B C 1
ATOM 2859 O O . THR B 1 65 ? -15.969 -19.016 -14.406 1 98.31 65 THR B O 1
ATOM 2862 N N . ILE B 1 66 ? -14.578 -17.344 -14.117 1 97.56 66 ILE B N 1
ATOM 2863 C CA . ILE B 1 66 ? -15.242 -16.797 -12.945 1 97.56 66 ILE B CA 1
ATOM 2864 C C . ILE B 1 66 ? -16.172 -15.664 -13.352 1 97.56 66 ILE B C 1
ATOM 2866 O O . ILE B 1 66 ? -15.727 -14.617 -13.836 1 97.56 66 ILE B O 1
ATOM 2870 N N . ILE B 1 67 ? -17.391 -15.883 -13.164 1 96.62 67 ILE B N 1
ATOM 2871 C CA . ILE B 1 67 ? -18.422 -14.883 -13.43 1 96.62 67 ILE B CA 1
ATOM 2872 C C . ILE B 1 67 ? -18.922 -14.289 -12.117 1 96.62 67 ILE B C 1
ATOM 2874 O O . ILE B 1 67 ? -19.219 -15.023 -11.164 1 96.62 67 ILE B O 1
ATOM 2878 N N . ARG B 1 68 ? -19.031 -12.977 -12.055 1 93.56 68 ARG B N 1
ATOM 2879 C CA . ARG B 1 68 ? -19.531 -12.336 -10.836 1 93.56 68 ARG B CA 1
ATOM 2880 C C . ARG B 1 68 ? -20.875 -12.922 -10.43 1 93.56 68 ARG B C 1
ATOM 2882 O O . ARG B 1 68 ? -21.781 -13.062 -11.258 1 93.56 68 ARG B O 1
ATOM 2889 N N . CYS B 1 69 ? -21.047 -13.141 -9.172 1 87.06 69 CYS B N 1
ATOM 2890 C CA . CYS B 1 69 ? -22.312 -13.68 -8.68 1 87.06 69 CYS B CA 1
ATOM 2891 C C . CYS B 1 69 ? -23.406 -12.617 -8.711 1 87.06 69 CYS B C 1
ATOM 2893 O O . CYS B 1 69 ? -24.578 -12.93 -8.914 1 87.06 69 CYS B O 1
ATOM 2895 N N . ASN B 1 70 ? -23.016 -11.43 -8.469 1 87.38 70 ASN B N 1
ATOM 2896 C CA . ASN B 1 70 ? -23.906 -10.273 -8.531 1 87.38 70 ASN B CA 1
ATOM 2897 C C . ASN B 1 70 ? -23.125 -8.977 -8.695 1 87.38 70 ASN B C 1
ATOM 2899 O O . ASN B 1 70 ? -21.906 -8.961 -8.602 1 87.38 70 ASN B O 1
ATOM 2903 N N . PRO B 1 71 ? -23.797 -7.918 -8.93 1 89.19 71 PRO B N 1
ATOM 2904 C CA . PRO B 1 71 ? -23.125 -6.66 -9.266 1 89.19 71 PRO B CA 1
ATOM 2905 C C . PRO B 1 71 ? -22.375 -6.059 -8.078 1 89.19 71 PRO B C 1
ATOM 2907 O O . PRO B 1 71 ? -21.562 -5.141 -8.25 1 89.19 71 PRO B O 1
ATOM 2910 N N . ASP B 1 72 ? -22.562 -6.543 -6.824 1 89.38 72 ASP B N 1
ATOM 2911 C CA . ASP B 1 72 ? -21.938 -5.965 -5.637 1 89.38 72 ASP B CA 1
ATOM 2912 C C . ASP B 1 72 ? -20.594 -6.633 -5.34 1 89.38 72 ASP B C 1
ATOM 2914 O O . ASP B 1 72 ? -19.922 -6.273 -4.375 1 89.38 72 ASP B O 1
ATOM 2918 N N . ILE B 1 73 ? -20.25 -7.613 -6.199 1 92.19 73 ILE B N 1
ATOM 2919 C CA . ILE B 1 73 ? -18.953 -8.289 -6.062 1 92.19 73 ILE B CA 1
ATOM 2920 C C . ILE B 1 73 ? -17.859 -7.445 -6.723 1 92.19 73 ILE B C 1
ATOM 2922 O O . ILE B 1 73 ? -18.031 -6.977 -7.852 1 92.19 73 ILE B O 1
ATOM 2926 N N . CYS B 1 74 ? -16.75 -7.293 -6.059 1 94.06 74 CYS B N 1
ATOM 2927 C CA . CYS B 1 74 ? -15.703 -6.438 -6.605 1 94.06 74 CYS B CA 1
ATOM 2928 C C . CYS B 1 74 ? -14.391 -7.191 -6.727 1 94.06 74 CYS B C 1
ATOM 2930 O O . CYS B 1 74 ? -13.477 -6.746 -7.422 1 94.06 74 CYS B O 1
ATOM 2932 N N . GLN B 1 75 ? -14.266 -8.391 -6.074 1 96.56 75 GLN B N 1
ATOM 2933 C CA . GLN B 1 75 ? -12.961 -9.031 -5.988 1 96.56 75 GLN B CA 1
ATOM 2934 C C . GLN B 1 75 ? -13.094 -10.547 -5.875 1 96.56 75 GLN B C 1
ATOM 2936 O O . GLN B 1 75 ? -14.086 -11.047 -5.344 1 96.56 75 GLN B O 1
ATOM 2941 N N . ALA B 1 76 ? -12.18 -11.281 -6.418 1 97.19 76 ALA B N 1
ATOM 2942 C CA . ALA B 1 76 ? -12.055 -12.719 -6.223 1 97.19 76 ALA B CA 1
ATOM 2943 C C . ALA B 1 76 ? -10.797 -13.055 -5.434 1 97.19 76 ALA B C 1
ATOM 2945 O O . ALA B 1 76 ? -9.711 -12.57 -5.746 1 97.19 76 ALA B O 1
ATOM 2946 N N . ARG B 1 77 ? -10.961 -13.773 -4.379 1 97.69 77 ARG B N 1
ATOM 2947 C CA . ARG B 1 77 ? -9.82 -14.422 -3.736 1 97.69 77 ARG B CA 1
ATOM 2948 C C . ARG B 1 77 ? -9.641 -15.844 -4.238 1 97.69 77 ARG B C 1
ATOM 2950 O O . ARG B 1 77 ? -10.602 -16.625 -4.289 1 97.69 77 ARG B O 1
ATOM 2957 N N . ILE B 1 78 ? -8.523 -16.172 -4.648 1 98.56 78 ILE B N 1
ATOM 2958 C CA . ILE B 1 78 ? -8.211 -17.516 -5.121 1 98.56 78 ILE B CA 1
ATOM 2959 C C . ILE B 1 78 ? -7.184 -18.172 -4.195 1 98.56 78 ILE B C 1
ATOM 2961 O O . ILE B 1 78 ? -6.031 -17.734 -4.129 1 98.56 78 ILE B O 1
ATOM 2965 N N . ASP B 1 79 ? -7.621 -19.156 -3.479 1 98.5 79 ASP B N 1
ATOM 2966 C CA . ASP B 1 79 ? -6.742 -19.938 -2.613 1 98.5 79 ASP B CA 1
ATOM 2967 C C . ASP B 1 79 ? -6.18 -21.141 -3.354 1 98.5 79 ASP B C 1
ATOM 2969 O O . ASP B 1 79 ? -6.934 -21.953 -3.91 1 98.5 79 ASP B O 1
ATOM 2973 N N . PHE B 1 80 ? -4.895 -21.234 -3.377 1 98.75 80 PHE B N 1
ATOM 2974 C CA . PHE B 1 80 ? -4.234 -22.406 -3.941 1 98.75 80 PHE B CA 1
ATOM 2975 C C . PHE B 1 80 ? -4.18 -23.531 -2.92 1 98.75 80 PHE B C 1
ATOM 2977 O O . PHE B 1 80 ? -3.131 -23.781 -2.324 1 98.75 80 PHE B O 1
ATOM 2984 N N . LEU B 1 81 ? -5.254 -24.25 -2.785 1 97.69 81 LEU B N 1
ATOM 2985 C CA . LEU B 1 81 ? -5.266 -25.344 -1.826 1 97.69 81 LEU B CA 1
ATOM 2986 C C . LEU B 1 81 ? -4.227 -26.406 -2.191 1 97.69 81 LEU B C 1
ATOM 2988 O O . LEU B 1 81 ? -3.521 -26.906 -1.317 1 97.69 81 LEU B O 1
ATOM 2992 N N . SER B 1 82 ? -4.195 -26.703 -3.459 1 97 82 SER B N 1
ATOM 2993 C CA . SER B 1 82 ? -3.141 -27.5 -4.078 1 97 82 SER B CA 1
ATOM 2994 C C . SER B 1 82 ? -2.736 -26.938 -5.43 1 97 82 SER B C 1
ATOM 2996 O O . SER B 1 82 ? -3.594 -26.547 -6.23 1 97 82 SER B O 1
ATOM 2998 N N . LEU B 1 83 ? -1.48 -26.828 -5.613 1 97.25 83 LEU B N 1
ATOM 2999 C CA . LEU B 1 83 ? -0.978 -26.406 -6.918 1 97.25 83 LEU B CA 1
ATOM 3000 C C . LEU B 1 83 ? 0.436 -26.922 -7.148 1 97.25 83 LEU B C 1
ATOM 3002 O O . LEU B 1 83 ? 1.396 -26.406 -6.582 1 97.25 83 LEU B O 1
ATOM 3006 N N . SER B 1 84 ? 0.523 -27.906 -7.879 1 95 84 SER B N 1
ATOM 3007 C CA . SER B 1 84 ? 1.784 -28.531 -8.281 1 95 84 SER B CA 1
ATOM 3008 C C . SER B 1 84 ? 1.89 -28.641 -9.797 1 95 84 SER B C 1
ATOM 3010 O O . SER B 1 84 ? 1.179 -29.438 -10.414 1 95 84 SER B O 1
ATOM 3012 N N . LEU B 1 85 ? 2.688 -27.828 -10.383 1 95.12 85 LEU B N 1
ATOM 3013 C CA . LEU B 1 85 ? 2.967 -27.797 -11.812 1 95.12 85 LEU B CA 1
ATOM 3014 C C . LEU B 1 85 ? 4.453 -28.016 -12.078 1 95.12 85 LEU B C 1
ATOM 3016 O O . LEU B 1 85 ? 5.254 -28.078 -11.148 1 95.12 85 LEU B O 1
ATOM 3020 N N . ALA B 1 86 ? 4.766 -28.125 -13.352 1 93.19 86 ALA B N 1
ATOM 3021 C CA . ALA B 1 86 ? 6.176 -28.234 -13.719 1 93.19 86 ALA B CA 1
ATOM 3022 C C . ALA B 1 86 ? 6.945 -26.984 -13.289 1 93.19 86 ALA B C 1
ATOM 3024 O O . ALA B 1 86 ? 6.422 -25.875 -13.359 1 93.19 86 ALA B O 1
ATOM 3025 N N . GLN B 1 87 ? 8.188 -27.234 -12.898 1 93.31 87 GLN B N 1
ATOM 3026 C CA . GLN B 1 87 ? 9.078 -26.141 -12.523 1 93.31 87 GLN B CA 1
ATOM 3027 C C . GLN B 1 87 ? 9.391 -25.25 -13.719 1 93.31 87 GLN B C 1
ATOM 3029 O O . GLN B 1 87 ? 9.25 -25.672 -14.867 1 93.31 87 GLN B O 1
ATOM 3034 N N . PRO B 1 88 ? 9.719 -23.953 -13.438 1 93.62 88 PRO B N 1
ATOM 3035 C CA . PRO B 1 88 ? 10.133 -23.094 -14.555 1 93.62 88 PRO B CA 1
ATOM 3036 C C . PRO B 1 88 ? 11.406 -23.594 -15.234 1 93.62 88 PRO B C 1
ATOM 3038 O O . PRO B 1 88 ? 12.102 -24.469 -14.695 1 93.62 88 PRO B O 1
ATOM 3041 N N . ASP B 1 89 ? 11.641 -23.078 -16.422 1 89.81 89 ASP B N 1
ATOM 3042 C CA . ASP B 1 89 ? 12.906 -23.406 -17.078 1 89.81 89 ASP B CA 1
ATOM 3043 C C . ASP B 1 89 ? 14.078 -22.734 -16.375 1 89.81 89 ASP B C 1
ATOM 3045 O O . ASP B 1 89 ? 13.906 -22.109 -15.32 1 89.81 89 ASP B O 1
ATOM 3049 N N . ALA B 1 90 ? 15.242 -22.812 -16.875 1 84.62 90 ALA B N 1
ATOM 3050 C CA . ALA B 1 90 ? 16.469 -22.375 -16.219 1 84.62 90 ALA B CA 1
ATOM 3051 C C . ALA B 1 90 ? 16.484 -20.859 -16.031 1 84.62 90 ALA B C 1
ATOM 3053 O O . ALA B 1 90 ? 17.188 -20.344 -15.156 1 84.62 90 ALA B O 1
ATOM 3054 N N . ASN B 1 91 ? 15.688 -20.125 -16.766 1 85.06 91 ASN B N 1
ATOM 3055 C CA . ASN B 1 91 ? 15.641 -18.672 -16.672 1 85.06 91 ASN B CA 1
ATOM 3056 C C . ASN B 1 91 ? 14.453 -18.203 -15.836 1 85.06 91 ASN B C 1
ATOM 3058 O O . ASN B 1 91 ? 14.242 -17 -15.664 1 85.06 91 ASN B O 1
ATOM 3062 N N . GLY B 1 92 ? 13.672 -19.156 -15.352 1 92.38 92 GLY B N 1
ATOM 3063 C CA . GLY B 1 92 ? 12.578 -18.797 -14.469 1 92.38 92 GLY B CA 1
ATOM 3064 C C . GLY B 1 92 ? 11.25 -18.672 -15.188 1 92.38 92 GLY B C 1
ATOM 3065 O O . GLY B 1 92 ? 10.25 -18.266 -14.594 1 92.38 92 GLY B O 1
ATOM 3066 N N . PHE B 1 93 ? 11.188 -19.047 -16.562 1 93.12 93 PHE B N 1
ATOM 3067 C CA . PHE B 1 93 ? 9.969 -18.938 -17.344 1 93.12 93 PHE B CA 1
ATOM 3068 C C . PHE B 1 93 ? 9.094 -20.172 -17.141 1 93.12 93 PHE B C 1
ATOM 3070 O O . PHE B 1 93 ? 9.586 -21.297 -17.109 1 93.12 93 PHE B O 1
ATOM 3077 N N . CYS B 1 94 ? 7.82 -19.922 -17.016 1 94.62 94 CYS B N 1
ATOM 3078 C CA . CYS B 1 94 ? 6.852 -21.016 -16.969 1 94.62 94 CYS B CA 1
ATOM 3079 C C . CYS B 1 94 ? 6.547 -21.531 -18.359 1 94.62 94 CYS B C 1
ATOM 3081 O O . CYS B 1 94 ? 5.441 -21.359 -18.875 1 94.62 94 CYS B O 1
ATOM 3083 N N . THR B 1 95 ? 7.457 -22.297 -18.922 1 91.94 95 THR B N 1
ATOM 3084 C CA . THR B 1 95 ? 7.371 -22.703 -20.328 1 91.94 95 THR B CA 1
ATOM 3085 C C . THR B 1 95 ? 6.633 -24.031 -20.469 1 91.94 95 THR B C 1
ATOM 3087 O O . THR B 1 95 ? 6 -24.281 -21.5 1 91.94 95 THR B O 1
ATOM 3090 N N . THR B 1 96 ? 6.746 -24.906 -19.5 1 92.75 96 THR B N 1
ATOM 3091 C CA . THR B 1 96 ? 6.137 -26.219 -19.562 1 92.75 96 THR B CA 1
ATOM 3092 C C . THR B 1 96 ? 4.711 -26.188 -19.016 1 92.75 96 THR B C 1
ATOM 3094 O O . THR B 1 96 ? 3.777 -26.641 -19.688 1 92.75 96 THR B O 1
ATOM 3097 N N . ASP B 1 97 ? 4.59 -25.734 -17.812 1 95.69 97 ASP B N 1
ATOM 3098 C CA . ASP B 1 97 ? 3.291 -25.531 -17.188 1 95.69 97 ASP B CA 1
ATOM 3099 C C . ASP B 1 97 ? 3.125 -24.094 -16.719 1 95.69 97 ASP B C 1
ATOM 3101 O O . ASP B 1 97 ? 4.102 -23.438 -16.344 1 95.69 97 ASP B O 1
ATOM 3105 N N . ALA B 1 98 ? 1.889 -23.609 -16.781 1 97.44 98 ALA B N 1
ATOM 3106 C CA . ALA B 1 98 ? 1.666 -22.234 -16.328 1 97.44 98 ALA B CA 1
ATOM 3107 C C . ALA B 1 98 ? 0.219 -22.031 -15.891 1 97.44 98 ALA B C 1
ATOM 3109 O O . ALA B 1 98 ? -0.708 -22.516 -16.547 1 97.44 98 ALA B O 1
ATOM 3110 N N . LEU B 1 99 ? 0.056 -21.438 -14.797 1 98.25 99 LEU B N 1
ATOM 3111 C CA . LEU B 1 99 ? -1.214 -20.828 -14.422 1 98.25 99 LEU B CA 1
ATOM 3112 C C . LEU B 1 99 ? -1.266 -19.359 -14.859 1 98.25 99 LEU B C 1
ATOM 3114 O O . LEU B 1 99 ? -0.391 -18.578 -14.5 1 98.25 99 LEU B O 1
ATOM 3118 N N . GLN B 1 100 ? -2.254 -19.016 -15.664 1 98 100 GLN B N 1
ATOM 3119 C CA . GLN B 1 100 ? -2.506 -17.641 -16.094 1 98 100 GLN B CA 1
ATOM 3120 C C . GLN B 1 100 ? -3.885 -17.172 -15.633 1 98 100 GLN B C 1
ATOM 3122 O O . GLN B 1 100 ? -4.879 -17.875 -15.82 1 98 100 GLN B O 1
ATOM 3127 N N . ILE B 1 101 ? -3.928 -16.094 -15.047 1 98.19 101 ILE B N 1
ATOM 3128 C CA . ILE B 1 101 ? -5.18 -15.453 -14.656 1 98.19 101 ILE B CA 1
ATOM 3129 C C . ILE B 1 101 ? -5.332 -14.125 -15.383 1 98.19 101 ILE B C 1
ATOM 3131 O O . ILE B 1 101 ? -4.469 -13.25 -15.281 1 98.19 101 ILE B O 1
ATOM 3135 N N . THR B 1 102 ? -6.398 -13.961 -16.141 1 96.94 102 THR B N 1
ATOM 3136 C CA . THR B 1 102 ? -6.609 -12.789 -16.969 1 96.94 102 THR B CA 1
ATOM 3137 C C . THR B 1 102 ? -8.023 -12.242 -16.797 1 96.94 102 THR B C 1
ATOM 3139 O O . THR B 1 102 ? -8.859 -12.867 -16.141 1 96.94 102 THR B O 1
ATOM 3142 N N . GLY B 1 103 ? -8.211 -11.055 -17.312 1 96.62 103 GLY B N 1
ATOM 3143 C CA . GLY B 1 103 ? -9.539 -10.453 -17.312 1 96.62 103 GLY B CA 1
ATOM 3144 C C . GLY B 1 103 ? -9.789 -9.57 -16.109 1 96.62 103 GLY B C 1
ATOM 3145 O O . GLY B 1 103 ? -10.75 -8.789 -16.094 1 96.62 103 GLY B O 1
ATOM 3146 N N . GLY B 1 104 ? -8.992 -9.727 -15.062 1 97 104 GLY B N 1
ATOM 3147 C CA . GLY B 1 104 ? -9.133 -8.898 -13.875 1 97 104 GLY B CA 1
ATOM 3148 C C . GLY B 1 104 ? -8.68 -7.465 -14.094 1 97 104 GLY B C 1
ATOM 3149 O O . GLY B 1 104 ? -8.266 -7.098 -15.195 1 97 104 GLY B O 1
ATOM 3150 N N . ALA B 1 105 ? -8.82 -6.66 -13.016 1 95.81 105 ALA B N 1
ATOM 3151 C CA . ALA B 1 105 ? -8.516 -5.234 -13.062 1 95.81 105 ALA B CA 1
ATOM 3152 C C . ALA B 1 105 ? -7.02 -5 -13.234 1 95.81 105 ALA B C 1
ATOM 3154 O O . ALA B 1 105 ? -6.602 -3.98 -13.789 1 95.81 105 ALA B O 1
ATOM 3155 N N . GLY B 1 106 ? -6.246 -5.906 -12.711 1 93.5 106 GLY B N 1
ATOM 3156 C CA . GLY B 1 106 ? -4.797 -5.793 -12.789 1 93.5 106 GLY B CA 1
ATOM 3157 C C . GLY B 1 106 ? -4.137 -7.012 -13.398 1 93.5 106 GLY B C 1
ATOM 3158 O O . GLY B 1 106 ? -4.816 -7.934 -13.852 1 93.5 106 GLY B O 1
ATOM 3159 N N . THR B 1 107 ? -2.826 -6.949 -13.438 1 92.69 107 THR B N 1
ATOM 3160 C CA . THR B 1 107 ? -2.061 -8.039 -14.023 1 92.69 107 THR B CA 1
ATOM 3161 C C . THR B 1 107 ? -1.647 -9.047 -12.953 1 92.69 107 THR B C 1
ATOM 3163 O O . THR B 1 107 ? -1.281 -8.656 -11.836 1 92.69 107 THR B O 1
ATOM 3166 N N . VAL B 1 108 ? -1.776 -10.281 -13.242 1 96.5 108 VAL B N 1
ATOM 3167 C CA . VAL B 1 108 ? -1.273 -11.383 -12.422 1 96.5 108 VAL B CA 1
ATOM 3168 C C . VAL B 1 108 ? -0.13 -12.086 -13.148 1 96.5 108 VAL B C 1
ATOM 3170 O O . VAL B 1 108 ? -0.273 -12.484 -14.312 1 96.5 108 VAL B O 1
ATOM 3173 N N . PRO B 1 109 ? 1.005 -12.18 -12.531 1 97.06 109 PRO B N 1
ATOM 3174 C CA . PRO B 1 109 ? 2.104 -12.859 -13.227 1 97.06 109 PRO B CA 1
ATOM 3175 C C . PRO B 1 109 ? 1.812 -14.336 -13.484 1 97.06 109 PRO B C 1
ATOM 3177 O O . PRO B 1 109 ? 0.965 -14.93 -12.812 1 97.06 109 PRO B O 1
ATOM 3180 N N . ALA B 1 110 ? 2.52 -14.852 -14.492 1 97.81 110 ALA B N 1
ATOM 3181 C CA . ALA B 1 110 ? 2.453 -16.297 -14.719 1 97.81 110 ALA B CA 1
ATOM 3182 C C . ALA B 1 110 ? 3.041 -17.062 -13.531 1 97.81 110 ALA B C 1
ATOM 3184 O O . ALA B 1 110 ? 4.082 -16.672 -13 1 97.81 110 ALA B O 1
ATOM 3185 N N . ILE B 1 111 ? 2.357 -18.094 -13.109 1 98.5 111 ILE B N 1
ATOM 3186 C CA . ILE B 1 111 ? 2.789 -18.875 -11.953 1 98.5 111 ILE B CA 1
ATOM 3187 C C . ILE B 1 111 ? 2.984 -20.328 -12.344 1 98.5 111 ILE B C 1
ATOM 3189 O O . ILE B 1 111 ? 2.174 -20.891 -13.086 1 98.5 111 ILE B O 1
ATOM 3193 N N . CYS B 1 112 ? 4.023 -20.938 -11.984 1 96.94 112 CYS B N 1
ATOM 3194 C CA . CYS B 1 112 ? 4.254 -22.375 -12.164 1 96.94 112 CYS B CA 1
ATOM 3195 C C . CYS B 1 112 ? 4.992 -22.953 -10.961 1 96.94 112 CYS B C 1
ATOM 3197 O O . CYS B 1 112 ? 5.227 -22.266 -9.969 1 96.94 112 CYS B O 1
ATOM 3199 N N . GLY B 1 113 ? 5.164 -24.203 -10.969 1 95.75 113 GLY B N 1
ATOM 3200 C CA . GLY B 1 113 ? 5.863 -24.859 -9.883 1 95.75 113 GLY B CA 1
ATOM 3201 C C . GLY B 1 113 ? 4.965 -25.203 -8.703 1 95.75 113 GLY B C 1
ATOM 3202 O O . GLY B 1 113 ? 3.807 -25.578 -8.891 1 95.75 113 GLY B O 1
ATOM 3203 N N . GLU B 1 114 ? 5.578 -25.172 -7.504 1 96.44 114 GLU B N 1
ATOM 3204 C CA . GLU B 1 114 ? 4.879 -25.547 -6.281 1 96.44 114 GLU B CA 1
ATOM 3205 C C . GLU B 1 114 ? 4.355 -24.328 -5.543 1 96.44 114 GLU B C 1
ATOM 3207 O O . GLU B 1 114 ? 5.141 -23.469 -5.113 1 96.44 114 GLU B O 1
ATOM 3212 N N . ASN B 1 115 ? 3.041 -24.25 -5.34 1 98.25 115 ASN B N 1
ATOM 3213 C CA . ASN B 1 115 ? 2.473 -23.047 -4.746 1 98.25 115 ASN B CA 1
ATOM 3214 C C . ASN B 1 115 ? 1.32 -23.391 -3.803 1 98.25 115 ASN B C 1
ATOM 3216 O O . ASN B 1 115 ? 0.507 -22.516 -3.48 1 98.25 115 ASN B O 1
ATOM 3220 N N . SER B 1 116 ? 1.229 -24.703 -3.439 1 97.75 116 SER B N 1
ATOM 3221 C CA . SER B 1 116 ? 0.168 -25.094 -2.52 1 97.75 116 SER B CA 1
ATOM 3222 C C . SER B 1 116 ? 0.183 -24.234 -1.258 1 97.75 116 SER B C 1
ATOM 3224 O O . SER B 1 116 ? 1.241 -24.016 -0.667 1 97.75 116 SER B O 1
ATOM 3226 N N . GLY B 1 117 ? -0.986 -23.719 -0.89 1 97.75 117 GLY B N 1
ATOM 3227 C CA . GLY B 1 117 ? -1.114 -22.938 0.327 1 97.75 117 GLY B CA 1
ATOM 3228 C C . GLY B 1 117 ? -1.053 -21.438 0.08 1 97.75 117 GLY B C 1
ATOM 3229 O O . GLY B 1 117 ? -1.323 -20.641 0.982 1 97.75 117 GLY B O 1
ATOM 3230 N N . GLN B 1 118 ? -0.74 -21.016 -1.098 1 98.44 118 GLN B N 1
ATOM 3231 C CA . GLN B 1 118 ? -0.695 -19.594 -1.425 1 98.44 118 GLN B CA 1
ATOM 3232 C C . GLN B 1 118 ? -2.078 -19.078 -1.797 1 98.44 118 GLN B C 1
ATOM 3234 O O . GLN B 1 118 ? -3.039 -19.844 -1.874 1 98.44 118 GLN B O 1
ATOM 3239 N N . HIS B 1 119 ? -2.217 -17.766 -1.99 1 98.62 119 HIS B N 1
ATOM 3240 C CA . HIS B 1 119 ? -3.457 -17.141 -2.434 1 98.62 119 HIS B CA 1
ATOM 3241 C C . HIS B 1 119 ? -3.18 -15.898 -3.27 1 98.62 119 HIS B C 1
ATOM 3243 O O . HIS B 1 119 ? -2.061 -15.383 -3.266 1 98.62 119 HIS B O 1
ATOM 3249 N N . ILE B 1 120 ? -4.141 -15.453 -3.994 1 98.69 120 ILE B N 1
ATOM 3250 C CA . ILE B 1 120 ? -4.086 -14.148 -4.652 1 98.69 120 ILE B CA 1
ATOM 3251 C C . ILE B 1 120 ? -5.461 -13.484 -4.586 1 98.69 120 ILE B C 1
ATOM 3253 O O . ILE B 1 120 ? -6.473 -14.156 -4.375 1 98.69 120 ILE B O 1
ATOM 3257 N N . TYR B 1 121 ? -5.438 -12.195 -4.648 1 98.56 121 TYR B N 1
ATOM 3258 C CA . TYR B 1 121 ? -6.625 -11.367 -4.801 1 98.56 121 TYR B CA 1
ATOM 3259 C C . TYR B 1 121 ? -6.656 -10.711 -6.176 1 98.56 121 TYR B C 1
ATOM 3261 O O . TYR B 1 121 ? -5.652 -10.164 -6.633 1 98.56 121 TYR B O 1
ATOM 3269 N N . VAL B 1 122 ? -7.805 -10.789 -6.852 1 98.31 122 VAL B N 1
ATOM 3270 C CA . VAL B 1 122 ? -7.961 -10.219 -8.188 1 98.31 122 VAL B CA 1
ATOM 3271 C C . VAL B 1 122 ? -9.258 -9.406 -8.25 1 98.31 122 VAL B C 1
ATOM 3273 O O . VAL B 1 122 ? -10.352 -9.961 -8.133 1 98.31 122 VAL B O 1
ATOM 3276 N N . ASP B 1 123 ? -9.156 -8.086 -8.453 1 97.56 123 ASP B N 1
ATOM 3277 C CA . ASP B 1 123 ? -10.336 -7.25 -8.648 1 97.56 123 ASP B CA 1
ATOM 3278 C C . ASP B 1 123 ? -10.969 -7.512 -10.008 1 97.56 123 ASP B C 1
ATOM 3280 O O . ASP B 1 123 ? -10.266 -7.707 -11.008 1 97.56 123 ASP B O 1
ATOM 3284 N N . PHE B 1 124 ? -12.297 -7.512 -10 1 97.19 124 PHE B N 1
ATOM 3285 C CA . PHE B 1 124 ? -12.992 -7.531 -11.281 1 97.19 124 PHE B CA 1
ATOM 3286 C C . PHE B 1 124 ? -12.789 -6.215 -12.023 1 97.19 124 PHE B C 1
ATOM 3288 O O . PHE B 1 124 ? -12.648 -5.16 -11.398 1 97.19 124 PHE B O 1
ATOM 3295 N N . ASN B 1 125 ? -12.719 -6.27 -13.305 1 96.69 125 ASN B N 1
ATOM 3296 C CA . ASN B 1 125 ? -12.68 -5.098 -14.172 1 96.69 125 ASN B CA 1
ATOM 3297 C C . ASN B 1 125 ? -14.062 -4.781 -14.742 1 96.69 125 ASN B C 1
ATOM 3299 O O . ASN B 1 125 ? -14.383 -5.191 -15.859 1 96.69 125 ASN B O 1
ATOM 3303 N N . GLY B 1 126 ? -14.781 -3.961 -13.977 1 92.56 126 GLY B N 1
ATOM 3304 C CA . GLY B 1 126 ? -16.172 -3.799 -14.367 1 92.56 126 GLY B CA 1
ATOM 3305 C C . GLY B 1 126 ? -16.938 -5.109 -14.414 1 92.56 126 GLY B C 1
ATOM 3306 O O . GLY B 1 126 ? -16.938 -5.871 -13.445 1 92.56 126 GLY B O 1
ATOM 3307 N N . ASN B 1 127 ? -17.5 -5.395 -15.625 1 92.44 127 ASN B N 1
ATOM 3308 C CA . ASN B 1 127 ? -18.312 -6.598 -15.773 1 92.44 127 ASN B CA 1
ATOM 3309 C C . ASN B 1 127 ? -17.547 -7.707 -16.484 1 92.44 127 ASN B C 1
ATOM 3311 O O . ASN B 1 127 ? -18.125 -8.734 -16.844 1 92.44 127 ASN B O 1
ATOM 3315 N N . ASP B 1 128 ? -16.266 -7.52 -16.703 1 96 128 ASP B N 1
ATOM 3316 C CA . ASP B 1 128 ? -15.453 -8.555 -17.344 1 96 128 ASP B CA 1
ATOM 3317 C C . ASP B 1 128 ? -15.328 -9.789 -16.453 1 96 128 ASP B C 1
ATOM 3319 O O . ASP B 1 128 ? -15.289 -9.672 -15.227 1 96 128 ASP B O 1
ATOM 3323 N N . ASN B 1 129 ? -15.297 -10.914 -17.062 1 97.94 129 ASN B N 1
ATOM 3324 C CA . ASN B 1 129 ? -15.031 -12.156 -16.328 1 97.94 129 ASN B CA 1
ATOM 3325 C C . ASN B 1 129 ? -13.547 -12.336 -16.062 1 97.94 129 ASN B C 1
ATOM 3327 O O . ASN B 1 129 ? -12.703 -11.797 -16.797 1 97.94 129 ASN B O 1
ATOM 3331 N N . ILE B 1 130 ? -13.25 -13.008 -15.023 1 98.25 130 ILE B N 1
ATOM 3332 C CA . ILE B 1 130 ? -11.891 -13.445 -14.75 1 98.25 130 ILE B CA 1
ATOM 3333 C C . ILE B 1 130 ? -11.695 -14.875 -15.266 1 98.25 130 ILE B C 1
ATOM 3335 O O . ILE B 1 130 ? -12.555 -15.734 -15.055 1 98.25 130 ILE B O 1
ATOM 3339 N N . GLN B 1 131 ? -10.594 -15.086 -15.977 1 98.25 131 GLN B N 1
ATOM 3340 C CA . GLN B 1 131 ? -10.297 -16.406 -16.531 1 98.25 131 GLN B CA 1
ATOM 3341 C C . GLN B 1 131 ? -9.062 -17.016 -15.867 1 98.25 131 GLN B C 1
ATOM 3343 O O . GLN B 1 131 ? -8.008 -16.359 -15.797 1 98.25 131 GLN B O 1
ATOM 3348 N N . MET B 1 132 ? -9.203 -18.172 -15.375 1 98.31 132 MET B N 1
ATOM 3349 C CA . MET B 1 132 ? -8.07 -19 -14.938 1 98.31 132 MET B CA 1
ATOM 3350 C C . MET B 1 132 ? -7.715 -20.031 -15.984 1 98.31 132 MET B C 1
ATOM 3352 O O . MET B 1 132 ? -8.578 -20.781 -16.453 1 98.31 132 MET B O 1
ATOM 3356 N N . ALA B 1 133 ? -6.527 -20.078 -16.406 1 98 133 ALA B N 1
ATOM 3357 C CA . ALA B 1 133 ? -6.074 -21.047 -17.406 1 98 133 ALA B CA 1
ATOM 3358 C C . ALA B 1 133 ? -4.812 -21.766 -16.938 1 98 133 ALA B C 1
ATOM 3360 O O . ALA B 1 133 ? -3.812 -21.125 -16.594 1 98 133 ALA B O 1
ATOM 3361 N N . ILE B 1 134 ? -4.875 -23.047 -16.859 1 96.75 134 ILE B N 1
ATOM 3362 C CA . ILE B 1 134 ? -3.697 -23.859 -16.609 1 96.75 134 ILE B CA 1
ATOM 3363 C C . ILE B 1 134 ? -3.283 -24.578 -17.891 1 96.75 134 ILE B C 1
ATOM 3365 O O . ILE B 1 134 ? -4.059 -25.359 -18.453 1 96.75 134 ILE B O 1
ATOM 3369 N N . SER B 1 135 ? -2.137 -24.266 -18.344 1 95.94 135 SER B N 1
ATOM 3370 C CA . SER B 1 135 ? -1.557 -24.953 -19.5 1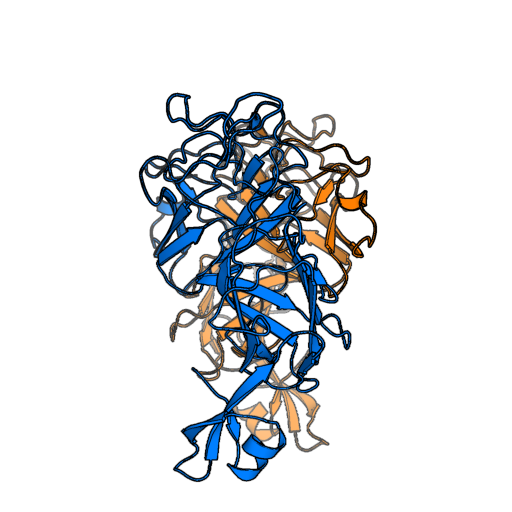 95.94 135 SER B CA 1
ATOM 3371 C C . SER B 1 135 ? -0.487 -25.938 -19.062 1 95.94 135 SER B C 1
ATOM 3373 O O . SER B 1 135 ? 0.388 -25.609 -18.266 1 95.94 135 SER B O 1
ATOM 3375 N N . THR B 1 136 ? -0.608 -27.156 -19.531 1 93.69 136 THR B N 1
ATOM 3376 C CA . THR B 1 136 ? 0.375 -28.188 -19.25 1 93.69 136 THR B CA 1
ATOM 3377 C C . THR B 1 136 ? 0.907 -28.797 -20.547 1 93.69 136 THR B C 1
ATOM 3379 O O . THR B 1 136 ? 0.168 -28.938 -21.516 1 93.69 136 THR B O 1
ATOM 3382 N N . ALA B 1 137 ? 2.148 -29.125 -20.516 1 89.88 137 ALA B N 1
ATOM 3383 C CA . ALA B 1 137 ? 2.742 -29.781 -21.688 1 89.88 137 ALA B CA 1
ATOM 3384 C C . ALA B 1 137 ? 2.705 -31.297 -21.547 1 89.88 137 ALA B C 1
ATOM 3386 O O . ALA B 1 137 ? 2.973 -31.828 -20.469 1 89.88 137 ALA B O 1
ATOM 3387 N N . ALA B 1 138 ? 2.443 -32.031 -22.609 1 79.31 138 ALA B N 1
ATOM 3388 C CA . ALA B 1 138 ? 2.3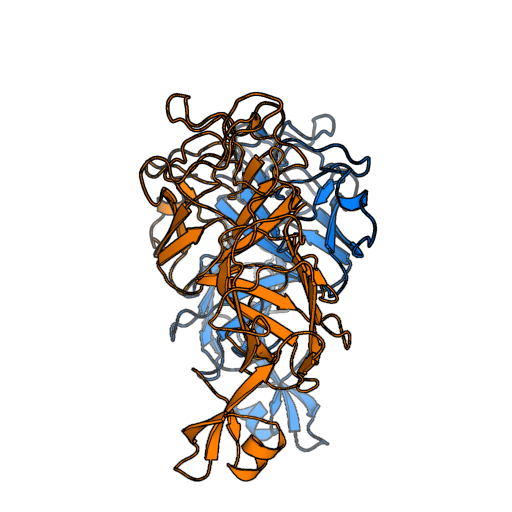42 -33.5 -22.625 1 79.31 138 ALA B CA 1
ATOM 3389 C C . ALA B 1 138 ? 3.709 -34.125 -22.422 1 79.31 138 ALA B C 1
ATOM 3391 O O . ALA B 1 138 ? 3.801 -35.281 -21.984 1 79.31 138 ALA B O 1
ATOM 3392 N N . THR B 1 139 ? 4.656 -33.438 -22.734 1 74.12 139 THR B N 1
ATOM 3393 C CA . THR B 1 139 ? 5.996 -34 -22.734 1 74.12 139 THR B CA 1
ATOM 3394 C C . THR B 1 139 ? 6.523 -34.156 -21.312 1 74.12 139 THR B C 1
ATOM 3396 O O . THR B 1 139 ? 7.48 -34.875 -21.078 1 74.12 139 THR B O 1
ATOM 3399 N N . ALA B 1 140 ? 5.879 -33.469 -20.422 1 71.75 140 ALA B N 1
ATOM 3400 C CA . ALA B 1 140 ? 6.379 -33.531 -19.047 1 71.75 140 ALA B CA 1
ATOM 3401 C C . ALA B 1 140 ? 5.852 -34.781 -18.328 1 71.75 140 ALA B C 1
ATOM 3403 O O . ALA B 1 140 ? 4.66 -35.094 -18.406 1 71.75 140 ALA B O 1
ATOM 3404 N N . LEU B 1 141 ? 6.746 -35.562 -17.891 1 74.19 141 LEU B N 1
ATOM 3405 C CA . LEU B 1 141 ? 6.395 -36.812 -17.219 1 74.19 141 LEU B CA 1
ATOM 3406 C C . LEU B 1 141 ? 6.164 -36.594 -15.734 1 74.19 141 LEU B C 1
ATOM 3408 O O . LEU B 1 141 ? 6.887 -37.156 -14.898 1 74.19 141 LEU B O 1
ATOM 3412 N N . MET B 1 142 ? 5.375 -35.75 -15.406 1 81.94 142 MET B N 1
ATOM 3413 C CA . MET B 1 142 ? 5.078 -35.531 -13.992 1 81.94 142 MET B CA 1
ATOM 3414 C C . MET B 1 142 ? 3.574 -35.406 -13.766 1 81.94 142 MET B C 1
ATOM 3416 O O . MET B 1 142 ? 2.826 -35.031 -14.664 1 81.94 142 MET B O 1
ATOM 3420 N N . GLY B 1 143 ? 3.188 -35.844 -12.648 1 87.62 143 GLY B N 1
ATOM 3421 C CA . GLY B 1 143 ? 1.812 -35.656 -12.227 1 87.62 143 GLY B CA 1
ATOM 3422 C C . GLY B 1 143 ? 1.539 -34.25 -11.742 1 87.62 143 GLY B C 1
ATOM 3423 O O . GLY B 1 143 ? 2.299 -33.688 -10.938 1 87.62 143 GLY B O 1
ATOM 3424 N N . ARG B 1 144 ? 0.633 -33.656 -12.406 1 91.94 144 ARG B N 1
ATOM 3425 C CA . ARG B 1 144 ? 0.193 -32.312 -12 1 91.94 144 ARG B CA 1
ATOM 3426 C C . ARG B 1 144 ? -1.065 -32.375 -11.141 1 91.94 144 ARG B C 1
ATOM 3428 O O . ARG B 1 144 ? -1.896 -33.281 -11.328 1 91.94 144 ARG B O 1
ATOM 3435 N N . ASN B 1 145 ? -1.153 -31.469 -10.258 1 93.56 145 ASN B N 1
ATOM 3436 C CA . ASN B 1 145 ? -2.326 -31.375 -9.391 1 93.56 145 ASN B CA 1
ATOM 3437 C C . ASN B 1 145 ? -2.662 -29.938 -9.039 1 93.56 145 ASN B C 1
ATOM 3439 O O . ASN B 1 145 ? -1.77 -29.141 -8.727 1 93.56 145 ASN B O 1
ATOM 3443 N N . TRP B 1 146 ? -3.998 -29.656 -9.18 1 96.38 146 TRP B N 1
ATOM 3444 C CA . TRP B 1 146 ? -4.414 -28.344 -8.68 1 96.38 146 TRP B CA 1
ATOM 3445 C C . TRP B 1 146 ? -5.816 -28.406 -8.086 1 96.38 146 TRP B C 1
ATOM 3447 O O . TRP B 1 146 ? -6.645 -29.219 -8.523 1 96.38 146 TRP B O 1
ATOM 3457 N N . ASN B 1 147 ? -6.016 -27.734 -7.117 1 96.75 147 ASN B N 1
ATOM 3458 C CA . ASN B 1 147 ? -7.258 -27.484 -6.391 1 96.75 147 ASN B CA 1
ATOM 3459 C C . ASN B 1 147 ? -7.32 -26.062 -5.867 1 96.75 147 ASN B C 1
ATOM 3461 O O . ASN B 1 147 ? -6.586 -25.703 -4.945 1 96.75 147 ASN B O 1
ATOM 3465 N N . PHE B 1 148 ? -8.172 -25.25 -6.504 1 97.94 148 PHE B N 1
ATOM 3466 C CA . PHE B 1 148 ? -8.344 -23.844 -6.113 1 97.94 148 PHE B CA 1
ATOM 3467 C C . PHE B 1 148 ? -9.695 -23.641 -5.434 1 97.94 148 PHE B C 1
ATOM 3469 O O . PHE B 1 148 ? -10.68 -24.281 -5.801 1 97.94 148 PHE B O 1
ATOM 3476 N N . LYS B 1 149 ? -9.734 -22.844 -4.52 1 96.19 149 LYS B N 1
ATOM 3477 C CA . LYS B 1 149 ? -10.984 -22.312 -3.992 1 96.19 149 LYS B CA 1
ATOM 3478 C C . LYS B 1 149 ? -11.156 -20.844 -4.371 1 96.19 149 LYS B C 1
ATOM 3480 O O . LYS B 1 149 ? -10.336 -20 -4.016 1 96.19 149 LYS B O 1
ATOM 3485 N N . VAL B 1 150 ? -12.227 -20.5 -5.082 1 96.56 150 VAL B N 1
ATOM 3486 C CA . VAL B 1 150 ? -12.523 -19.141 -5.523 1 96.56 150 VAL B CA 1
ATOM 3487 C C . VAL B 1 150 ? -13.625 -18.547 -4.648 1 96.56 150 VAL B C 1
ATOM 3489 O O . VAL B 1 150 ? -14.75 -19.047 -4.625 1 96.56 150 VAL B O 1
ATOM 3492 N N . THR B 1 151 ? -13.266 -17.531 -3.951 1 93 151 THR B N 1
ATOM 3493 C CA . THR B 1 151 ? -14.211 -16.781 -3.139 1 93 151 THR B CA 1
ATOM 3494 C C . THR B 1 151 ? -14.461 -15.398 -3.742 1 93 151 THR B C 1
ATOM 3496 O O . THR B 1 151 ? -13.516 -14.688 -4.082 1 93 151 THR B O 1
ATOM 3499 N N . GLN B 1 152 ? -15.703 -15.047 -3.936 1 92.81 152 GLN B N 1
ATOM 3500 C CA . GLN B 1 152 ? -16.047 -13.727 -4.445 1 92.81 152 GLN B CA 1
ATOM 3501 C C . GLN B 1 152 ? -16.375 -12.766 -3.309 1 92.81 152 GLN B C 1
ATOM 3503 O O . GLN B 1 152 ? -17.156 -13.086 -2.416 1 92.81 152 GLN B O 1
ATOM 3508 N N . ILE B 1 153 ? -15.758 -11.609 -3.328 1 92.62 153 ILE B N 1
ATOM 3509 C CA . ILE B 1 153 ? -15.781 -10.664 -2.219 1 92.62 153 ILE B CA 1
ATOM 3510 C C . ILE B 1 153 ? -16.547 -9.406 -2.631 1 92.62 153 ILE B C 1
ATOM 3512 O O . ILE B 1 153 ? -16.25 -8.812 -3.67 1 92.62 153 ILE B O 1
ATOM 3516 N N . GLY B 1 154 ? -17.516 -9.031 -1.803 1 90.56 154 GLY B N 1
ATOM 3517 C CA . GLY B 1 154 ? -18.297 -7.832 -2.062 1 90.56 154 GLY B CA 1
ATOM 3518 C C . GLY B 1 154 ? -17.484 -6.559 -1.941 1 90.56 154 GLY B C 1
ATOM 3519 O O . GLY B 1 154 ? -16.469 -6.523 -1.238 1 90.56 154 GLY B O 1
ATOM 3520 N N . CYS B 1 155 ? -17.984 -5.473 -2.559 1 88.31 155 CYS B N 1
ATOM 3521 C CA . CYS B 1 155 ? -17.312 -4.176 -2.545 1 88.31 155 CYS B CA 1
ATOM 3522 C C . CYS B 1 155 ? -17.25 -3.607 -1.133 1 88.31 155 CYS B C 1
ATOM 3524 O O . CYS B 1 155 ? -16.328 -2.861 -0.797 1 88.31 155 CYS B O 1
ATOM 3526 N N . ASP B 1 156 ? -18.156 -3.979 -0.346 1 85.19 156 ASP B N 1
ATOM 3527 C CA . ASP B 1 156 ? -18.266 -3.42 0.998 1 85.19 156 ASP B CA 1
ATOM 3528 C C . ASP B 1 156 ? -17.797 -4.418 2.049 1 85.19 156 ASP B C 1
ATOM 3530 O O . ASP B 1 156 ? -18 -4.211 3.248 1 85.19 156 ASP B O 1
ATOM 3534 N N . CYS B 1 157 ? -17.156 -5.477 1.57 1 86.31 157 CYS B N 1
ATOM 3535 C CA . CYS B 1 157 ? -16.703 -6.5 2.504 1 86.31 157 CYS B CA 1
ATOM 3536 C C . CYS B 1 157 ? -15.438 -6.051 3.219 1 86.31 157 CYS B C 1
ATOM 3538 O O . CYS B 1 157 ? -14.461 -5.652 2.576 1 86.31 157 CYS B O 1
ATOM 3540 N N . PRO B 1 158 ? -15.359 -6.121 4.539 1 79.81 158 PRO B N 1
ATOM 3541 C CA . PRO B 1 158 ? -14.188 -5.676 5.293 1 79.81 158 PRO B CA 1
ATOM 3542 C C . PRO B 1 158 ? -12.953 -6.531 5.027 1 79.81 158 PRO B C 1
ATOM 3544 O O . PRO B 1 158 ? -11.828 -6.117 5.332 1 79.81 158 PRO B O 1
ATOM 3547 N N . THR B 1 159 ? -13.156 -7.691 4.449 1 83.62 159 THR B N 1
ATOM 3548 C CA . THR B 1 159 ? -12.023 -8.578 4.219 1 83.62 159 THR B CA 1
ATOM 3549 C C . THR B 1 159 ? -11.469 -8.391 2.809 1 83.62 159 THR B C 1
ATOM 3551 O O . THR B 1 159 ? -10.562 -9.117 2.391 1 83.62 159 THR B O 1
ATOM 3554 N N . ARG B 1 160 ? -12.094 -7.492 2.07 1 92.81 160 ARG B N 1
ATOM 3555 C CA . ARG B 1 160 ? -11.57 -7.176 0.747 1 92.81 160 ARG B CA 1
ATOM 3556 C C . ARG B 1 160 ? -10.148 -6.625 0.839 1 92.81 160 ARG B C 1
ATOM 3558 O O . ARG B 1 160 ? -9.852 -5.797 1.7 1 92.81 160 ARG B O 1
ATOM 3565 N N . ALA B 1 161 ? -9.242 -7.16 0.052 1 97 161 ALA B N 1
ATOM 3566 C CA . ALA B 1 161 ? -7.895 -6.598 -0.023 1 97 161 ALA B CA 1
ATOM 3567 C C . ALA B 1 161 ? -7.906 -5.238 -0.719 1 97 161 ALA B C 1
ATOM 3569 O O . ALA B 1 161 ? -8.68 -5.02 -1.654 1 97 161 ALA B O 1
ATOM 3570 N N . PRO B 1 162 ? -7.039 -4.316 -0.252 1 96.38 162 PRO B N 1
ATOM 3571 C CA . PRO B 1 162 ? -6.914 -3.08 -1.03 1 96.38 162 PRO B CA 1
ATOM 3572 C C . PRO B 1 162 ? -6.547 -3.338 -2.49 1 96.38 162 PRO B C 1
ATOM 3574 O O . PRO B 1 162 ? -5.75 -4.234 -2.783 1 96.38 162 PRO B O 1
ATOM 3577 N N . SER B 1 163 ? -7.172 -2.564 -3.391 1 96.12 163 SER B N 1
ATOM 3578 C CA . SER B 1 163 ? -6.875 -2.723 -4.809 1 96.12 163 SER B CA 1
ATOM 3579 C C . SER B 1 163 ? -5.375 -2.623 -5.074 1 96.12 163 SER B C 1
ATOM 3581 O O . SER B 1 163 ? -4.707 -1.729 -4.551 1 96.12 163 SER B O 1
ATOM 3583 N N . GLY B 1 164 ? -4.895 -3.541 -5.836 1 96.81 164 GLY B N 1
ATOM 3584 C CA . GLY B 1 164 ? -3.479 -3.551 -6.172 1 96.81 164 GLY B CA 1
ATOM 3585 C C . GLY B 1 164 ? -2.682 -4.559 -5.363 1 96.81 164 GLY B C 1
ATOM 3586 O O . GLY B 1 164 ? -1.556 -4.902 -5.73 1 96.81 164 GLY B O 1
ATOM 3587 N N . CYS B 1 165 ? -3.217 -5 -4.215 1 98.12 165 CYS B N 1
ATOM 3588 C CA . CYS B 1 165 ? -2.551 -6.027 -3.424 1 98.12 165 CYS B CA 1
ATOM 3589 C C . CYS B 1 165 ? -2.811 -7.414 -4 1 98.12 165 CYS B C 1
ATOM 3591 O O . CYS B 1 165 ? -3.939 -7.902 -3.969 1 98.12 165 CYS B O 1
ATOM 3593 N N . LEU B 1 166 ? -1.786 -8.031 -4.508 1 98.62 166 LEU B N 1
ATOM 3594 C CA . LEU B 1 166 ? -1.968 -9.375 -5.043 1 98.62 166 LEU B CA 1
ATOM 3595 C C . LEU B 1 166 ? -2.104 -10.398 -3.914 1 98.62 166 LEU B C 1
ATOM 3597 O O . LEU B 1 166 ? -2.889 -11.336 -4.016 1 98.62 166 LEU B O 1
ATOM 3601 N N . MET B 1 167 ? -1.278 -10.273 -2.922 1 98.69 167 MET B N 1
ATOM 3602 C CA . MET B 1 167 ? -1.403 -11.023 -1.676 1 98.69 167 MET B CA 1
ATOM 3603 C C . MET B 1 167 ? -1.748 -10.102 -0.514 1 98.69 167 MET B C 1
ATOM 3605 O O . MET B 1 167 ? -1.32 -8.945 -0.487 1 98.69 167 MET B O 1
ATOM 3609 N N . TYR B 1 168 ? -2.551 -10.617 0.374 1 98.62 168 TYR B N 1
ATOM 3610 C CA . TYR B 1 168 ? -3.01 -9.789 1.485 1 98.62 168 TYR B CA 1
ATOM 3611 C C . TYR B 1 168 ? -3.158 -10.617 2.756 1 98.62 168 TYR B C 1
ATOM 3613 O O . TYR B 1 168 ? -3.783 -11.68 2.74 1 98.62 168 TYR B O 1
ATOM 3621 N N . TYR B 1 169 ? -2.504 -10.125 3.826 1 98.44 169 TYR B N 1
ATOM 3622 C CA . TYR B 1 169 ? -2.521 -10.781 5.129 1 98.44 169 TYR B CA 1
ATOM 3623 C C . TYR B 1 169 ? -3.08 -9.852 6.199 1 98.44 169 TYR B C 1
ATOM 3625 O O . TYR B 1 169 ? -2.863 -8.641 6.152 1 98.44 169 TYR B O 1
ATOM 3633 N N . THR B 1 170 ? -3.771 -10.391 7.195 1 97.06 170 THR B N 1
ATOM 3634 C CA . THR B 1 170 ? -4.426 -9.539 8.18 1 97.06 170 THR B CA 1
ATOM 3635 C C . THR B 1 170 ? -3.986 -9.914 9.594 1 97.06 170 THR B C 1
ATOM 3637 O O . THR B 1 170 ? -4.344 -9.234 10.562 1 97.06 170 THR B O 1
ATOM 3640 N N . ALA B 1 171 ? -3.164 -11.031 9.703 1 97.62 171 ALA B N 1
ATOM 3641 C CA . ALA B 1 171 ? -2.699 -11.461 11.023 1 97.62 171 ALA B CA 1
ATOM 3642 C C . ALA B 1 171 ? -1.589 -10.547 11.531 1 97.62 171 ALA B C 1
ATOM 3644 O O . ALA B 1 171 ? -0.945 -9.844 10.742 1 97.62 171 ALA B O 1
ATOM 3645 N N . LEU B 1 172 ? -1.303 -10.547 12.82 1 98.19 172 LEU B N 1
ATOM 3646 C CA . LEU B 1 172 ? -0.257 -9.742 13.438 1 98.19 172 LEU B CA 1
ATOM 3647 C C . LEU B 1 172 ? 1.126 -10.242 13.031 1 98.19 172 LEU B C 1
ATOM 3649 O O . LEU B 1 172 ? 2.088 -9.469 13.016 1 98.19 172 LEU B O 1
ATOM 3653 N N . SER B 1 173 ? 1.195 -11.523 12.812 1 98.75 173 SER B N 1
ATOM 3654 C CA . SER B 1 173 ? 2.434 -12.133 12.344 1 98.75 173 SER B CA 1
ATOM 3655 C C . SER B 1 173 ? 2.148 -13.297 11.398 1 98.75 173 SER B C 1
ATOM 3657 O O . SER B 1 173 ? 1.029 -13.812 11.359 1 98.75 173 SER B O 1
ATOM 3659 N N . GLY B 1 174 ? 3.08 -13.648 10.617 1 98.56 174 GLY B N 1
ATOM 3660 C CA . GLY B 1 174 ? 2.949 -14.75 9.672 1 98.56 174 GLY B CA 1
ATOM 3661 C C . GLY B 1 174 ? 4.172 -14.93 8.797 1 98.56 174 GLY B C 1
ATOM 3662 O O . GLY B 1 174 ? 5.219 -14.328 9.047 1 98.56 174 GLY B O 1
ATOM 3663 N N . THR B 1 175 ? 4.094 -15.836 7.867 1 98.69 175 THR B N 1
ATOM 3664 C CA . THR B 1 175 ? 5.152 -16.125 6.91 1 98.69 175 THR B CA 1
ATOM 3665 C C . THR B 1 175 ? 4.656 -15.93 5.48 1 98.69 175 THR B C 1
ATOM 3667 O O . THR B 1 175 ? 3.547 -16.344 5.141 1 98.69 175 THR B O 1
ATOM 3670 N N . VAL B 1 176 ? 5.406 -15.234 4.703 1 98.69 176 VAL B N 1
ATOM 3671 C CA . VAL B 1 176 ? 5.098 -14.969 3.303 1 98.69 176 VAL B CA 1
ATOM 3672 C C . VAL B 1 176 ? 6.141 -15.641 2.41 1 98.69 176 VAL B C 1
ATOM 3674 O O . VAL B 1 176 ? 7.34 -15.562 2.682 1 98.69 176 VAL B O 1
ATOM 3677 N N . ASN B 1 177 ? 5.703 -16.297 1.391 1 98.56 177 ASN B N 1
ATOM 3678 C CA . ASN B 1 177 ? 6.59 -16.938 0.42 1 98.56 177 ASN B CA 1
ATOM 3679 C C . ASN B 1 177 ? 6.422 -16.344 -0.971 1 98.56 177 ASN B C 1
ATOM 3681 O O . ASN B 1 177 ? 5.305 -16.016 -1.381 1 98.56 177 ASN B O 1
ATOM 3685 N N . SER B 1 178 ? 7.527 -16.188 -1.644 1 98.62 178 SER B N 1
ATOM 3686 C CA . SER B 1 178 ? 7.402 -15.906 -3.07 1 98.62 178 SER B CA 1
ATOM 3687 C C . SER B 1 178 ? 6.746 -17.078 -3.807 1 98.62 178 SER B C 1
ATOM 3689 O O . SER B 1 178 ? 6.691 -18.188 -3.287 1 98.62 178 SER B O 1
ATOM 3691 N N . PHE B 1 179 ? 6.168 -16.844 -4.938 1 98.56 179 PHE B N 1
ATOM 3692 C CA . PHE B 1 179 ? 5.645 -17.938 -5.742 1 98.56 179 PHE B CA 1
ATOM 3693 C C . PHE B 1 179 ? 6.746 -18.938 -6.074 1 98.56 179 PHE B C 1
ATOM 3695 O O . PHE B 1 179 ? 7.863 -18.547 -6.426 1 98.56 179 PHE B O 1
ATOM 3702 N N . ASN B 1 180 ? 6.449 -20.203 -5.879 1 97.69 180 ASN B N 1
ATOM 3703 C CA . ASN B 1 180 ? 7.289 -21.344 -6.191 1 97.69 180 ASN B CA 1
ATOM 3704 C C . ASN B 1 180 ? 8.516 -21.406 -5.281 1 97.69 180 ASN B C 1
ATOM 3706 O O . ASN B 1 180 ? 9.531 -22 -5.648 1 97.69 180 ASN B O 1
ATOM 3710 N N . TYR B 1 181 ? 8.445 -20.719 -4.215 1 97.25 181 TYR B N 1
ATOM 3711 C CA . TYR B 1 181 ? 9.5 -20.891 -3.227 1 97.25 181 TYR B CA 1
ATOM 3712 C C . TYR B 1 181 ? 9.648 -22.344 -2.816 1 97.25 181 TYR B C 1
ATOM 3714 O O . TYR B 1 181 ? 8.648 -23.047 -2.658 1 97.25 181 TYR B O 1
ATOM 3722 N N . GLY B 1 182 ? 10.891 -22.75 -2.648 1 91.44 182 GLY B N 1
ATOM 3723 C CA . GLY B 1 182 ? 11.203 -24.062 -2.131 1 91.44 182 GLY B CA 1
ATOM 3724 C C . GLY B 1 182 ? 12.68 -24.281 -1.87 1 91.44 182 GLY B C 1
ATOM 3725 O O . GLY B 1 182 ? 13.523 -23.672 -2.543 1 91.44 182 GLY B O 1
ATOM 3726 N N . THR B 1 183 ? 12.992 -25.125 -0.955 1 80.56 183 THR B N 1
ATOM 3727 C CA . THR B 1 183 ? 14.383 -25.281 -0.526 1 80.56 183 THR B CA 1
ATOM 3728 C C . THR B 1 183 ? 15.086 -26.344 -1.349 1 80.56 183 THR B C 1
ATOM 3730 O O . THR B 1 183 ? 16.312 -26.516 -1.25 1 80.56 183 THR B O 1
ATOM 3733 N N . THR B 1 184 ? 14.305 -27.078 -2.174 1 77.25 184 THR B N 1
ATOM 3734 C CA . THR B 1 184 ? 14.945 -28.078 -3.02 1 77.25 184 THR B CA 1
ATOM 3735 C C . THR B 1 184 ? 15.383 -27.469 -4.344 1 77.25 184 THR B C 1
ATOM 3737 O O . THR B 1 184 ? 14.68 -26.641 -4.914 1 77.25 184 THR B O 1
ATOM 3740 N N . LEU B 1 185 ? 16.547 -27.797 -4.754 1 73.81 185 LEU B N 1
ATOM 3741 C CA . LEU B 1 185 ? 17.078 -27.266 -6.004 1 73.81 185 LEU B CA 1
ATOM 3742 C C . LEU B 1 185 ? 16.281 -27.766 -7.195 1 73.81 185 LEU B C 1
ATOM 3744 O O . LEU B 1 185 ? 15.828 -28.922 -7.207 1 73.81 185 LEU B O 1
ATOM 3748 N N . ASN B 1 186 ? 16.078 -26.875 -8.125 1 81.69 186 ASN B N 1
ATOM 3749 C CA . ASN B 1 186 ? 15.445 -27.266 -9.383 1 81.69 186 ASN B CA 1
ATOM 3750 C C . ASN B 1 186 ? 16.391 -28.062 -10.258 1 81.69 186 ASN B C 1
ATOM 3752 O O . ASN B 1 186 ? 17.578 -28.188 -9.961 1 81.69 186 ASN B O 1
ATOM 3756 N N . ALA B 1 187 ? 15.781 -28.688 -11.273 1 73.94 187 ALA B N 1
ATOM 3757 C CA . ALA B 1 187 ? 16.562 -29.531 -12.172 1 73.94 187 ALA B CA 1
ATOM 3758 C C . ALA B 1 187 ? 17.734 -28.75 -12.773 1 73.94 187 ALA B C 1
ATOM 3760 O O . ALA B 1 187 ? 17.641 -27.531 -12.961 1 73.94 187 ALA B O 1
ATOM 3761 N N . ILE B 1 188 ? 18.766 -29.484 -13.07 1 75.75 188 ILE B N 1
ATOM 3762 C CA . ILE B 1 188 ? 19.984 -28.906 -13.609 1 75.75 188 ILE B CA 1
ATOM 3763 C C . ILE B 1 188 ? 19.719 -28.328 -15 1 75.75 188 ILE B C 1
ATOM 3765 O O . ILE B 1 188 ? 19.031 -28.938 -15.812 1 75.75 188 ILE B O 1
ATOM 3769 N N . ASN B 1 189 ? 20.156 -27.062 -15.195 1 73.38 189 ASN B N 1
ATOM 3770 C CA . ASN B 1 189 ? 20.156 -26.469 -16.531 1 73.38 189 ASN B CA 1
ATOM 3771 C C . ASN B 1 189 ? 21.109 -27.203 -17.469 1 73.38 189 ASN B C 1
ATOM 3773 O O . ASN B 1 189 ? 22.328 -27.188 -17.266 1 73.38 189 ASN B O 1
ATOM 3777 N N . PRO B 1 190 ? 20.562 -27.875 -18.422 1 74 190 PRO B N 1
ATOM 3778 C CA . PRO B 1 190 ? 21.453 -28.672 -19.266 1 74 190 PRO B CA 1
ATOM 3779 C C . PRO B 1 190 ? 22.469 -27.812 -20.016 1 74 190 PRO B C 1
ATOM 3781 O O . PRO B 1 190 ? 23.516 -28.312 -20.438 1 74 190 PRO B O 1
ATOM 3784 N N . GLN B 1 191 ? 22.109 -26.531 -20.203 1 72.75 191 GLN B N 1
ATOM 3785 C CA . GLN B 1 191 ? 23 -25.641 -20.953 1 72.75 191 GLN B CA 1
ATOM 3786 C C . GLN B 1 191 ? 24.188 -25.234 -20.094 1 72.75 191 GLN B C 1
ATOM 3788 O O . GLN B 1 191 ? 25.312 -25.141 -20.609 1 72.75 191 GLN B O 1
ATOM 3793 N N . THR B 1 192 ? 24 -25 -18.859 1 73.62 192 THR B N 1
ATOM 3794 C CA . THR B 1 192 ? 25.062 -24.469 -18.016 1 73.62 192 THR B CA 1
ATOM 3795 C C . THR B 1 192 ? 25.578 -25.531 -17.062 1 73.62 192 THR B C 1
ATOM 3797 O O . THR B 1 192 ? 26.672 -25.391 -16.5 1 73.62 192 THR B O 1
ATOM 3800 N N . GLY B 1 193 ? 24.859 -26.625 -16.906 1 77.75 193 GLY B N 1
ATOM 3801 C CA . GLY B 1 193 ? 25.219 -27.656 -15.93 1 77.75 193 GLY B CA 1
ATOM 3802 C C . GLY B 1 193 ? 24.953 -27.219 -14.5 1 77.75 193 GLY B C 1
ATOM 3803 O O . GLY B 1 193 ? 25.312 -27.938 -13.562 1 77.75 193 GLY B O 1
ATOM 3804 N N . GLU B 1 194 ? 24.344 -26.094 -14.359 1 75.81 194 GLU B N 1
ATOM 3805 C CA . GLU B 1 194 ? 24.062 -25.547 -13.039 1 75.81 194 GLU B CA 1
ATOM 3806 C C . GLU B 1 194 ? 22.594 -25.75 -12.656 1 75.81 194 GLU B C 1
ATOM 3808 O O . GLU B 1 194 ? 21.75 -25.938 -13.523 1 75.81 194 GLU B O 1
ATOM 3813 N N . PRO B 1 195 ? 22.422 -25.812 -11.242 1 80.38 195 PRO B N 1
ATOM 3814 C CA . PRO B 1 195 ? 21.016 -25.938 -10.828 1 80.38 195 PRO B CA 1
ATOM 3815 C C . PRO B 1 195 ? 20.125 -24.859 -11.438 1 80.38 195 PRO B C 1
ATOM 3817 O O . PRO B 1 195 ? 20.531 -23.703 -11.562 1 80.38 195 PRO B O 1
ATOM 3820 N N . GLY B 1 196 ? 18.969 -25.25 -11.805 1 85.75 196 GLY B N 1
ATOM 3821 C CA . GLY B 1 196 ? 17.984 -24.312 -12.312 1 85.75 196 GLY B CA 1
ATOM 3822 C C . GLY B 1 196 ? 17.375 -23.453 -11.219 1 85.75 196 GLY B C 1
ATOM 3823 O O . GLY B 1 196 ? 17.531 -23.734 -10.031 1 85.75 196 GLY B O 1
ATOM 3824 N N . THR B 1 197 ? 16.766 -22.438 -11.609 1 92 197 THR B N 1
ATOM 3825 C CA . THR B 1 197 ? 16.172 -21.516 -10.656 1 92 197 THR B CA 1
ATOM 3826 C C . THR B 1 197 ? 14.734 -21.891 -10.352 1 92 197 THR B C 1
ATOM 3828 O O . THR B 1 197 ? 14.062 -22.516 -11.18 1 92 197 THR B O 1
ATOM 3831 N N . LYS B 1 198 ? 14.281 -21.641 -9.109 1 93.94 198 LYS B N 1
ATOM 3832 C CA . LYS B 1 198 ? 12.867 -21.719 -8.742 1 93.94 198 LYS B CA 1
ATOM 3833 C C . LYS B 1 198 ? 12.195 -20.359 -8.844 1 93.94 198 LYS B C 1
ATOM 3835 O O . LYS B 1 198 ? 10.969 -20.266 -8.93 1 93.94 198 LYS B O 1
ATOM 3840 N N . GLU B 1 199 ? 12.969 -19.312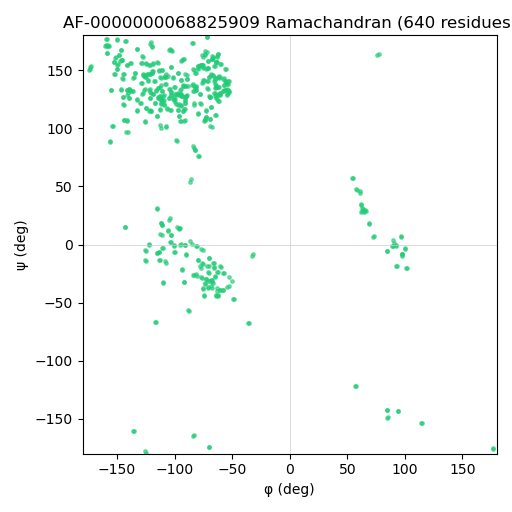 -8.781 1 94.88 199 GLU B N 1
ATOM 3841 C CA . GLU B 1 199 ? 12.453 -17.953 -8.859 1 94.88 199 GLU B CA 1
ATOM 3842 C C . GLU B 1 199 ? 11.805 -17.672 -10.219 1 94.88 199 GLU B C 1
ATOM 3844 O O . GLU B 1 199 ? 12.383 -17.984 -11.258 1 94.88 199 GLU B O 1
ATOM 3849 N N . LEU B 1 200 ? 10.594 -17.172 -10.18 1 96.56 200 LEU B N 1
ATOM 3850 C CA . LEU B 1 200 ? 9.875 -16.875 -11.414 1 96.56 200 LEU B CA 1
ATOM 3851 C C . LEU B 1 200 ? 10.266 -15.5 -11.945 1 96.56 200 LEU B C 1
ATOM 3853 O O . LEU B 1 200 ? 10.633 -14.609 -11.172 1 96.56 200 LEU B O 1
ATOM 3857 N N . VAL B 1 201 ? 10.195 -15.328 -13.25 1 95.38 201 VAL B N 1
ATOM 3858 C CA . VAL B 1 201 ? 10.586 -14.07 -13.883 1 95.38 201 VAL B CA 1
ATOM 3859 C C . VAL B 1 201 ? 9.367 -13.164 -14.031 1 95.38 201 VAL B C 1
ATOM 3861 O O . VAL B 1 201 ? 8.227 -13.633 -13.945 1 95.38 201 VAL B O 1
ATOM 3864 N N . PHE B 1 202 ? 9.594 -11.852 -14.195 1 95.75 202 PHE B N 1
ATOM 3865 C CA . PHE B 1 202 ? 8.617 -10.805 -14.492 1 95.75 202 PHE B CA 1
ATOM 3866 C C . PHE B 1 202 ? 7.594 -10.695 -13.367 1 95.75 202 PHE B C 1
ATOM 3868 O O . PHE B 1 202 ? 6.402 -10.508 -13.617 1 95.75 202 PHE B O 1
ATOM 3875 N N . GLU B 1 203 ? 8.125 -10.922 -12.18 1 97.25 203 GLU B N 1
ATOM 3876 C CA . GLU B 1 203 ? 7.273 -10.648 -11.031 1 97.25 203 GLU B CA 1
ATOM 3877 C C . GLU B 1 203 ? 7.297 -9.172 -10.664 1 97.25 203 GLU B C 1
ATOM 3879 O O . GLU B 1 203 ? 8.344 -8.523 -10.75 1 97.25 203 GLU B O 1
ATOM 3884 N N . ASN B 1 204 ? 6.242 -8.586 -10.383 1 97.81 204 ASN B N 1
ATOM 3885 C CA . ASN B 1 204 ? 6.043 -7.254 -9.828 1 97.81 204 ASN B CA 1
ATOM 3886 C C . ASN B 1 204 ? 4.699 -7.145 -9.102 1 97.81 204 ASN B C 1
ATOM 3888 O O . ASN B 1 204 ? 3.688 -6.809 -9.719 1 97.81 204 ASN B O 1
ATOM 3892 N N . TYR B 1 205 ? 4.715 -7.477 -7.863 1 98.31 205 TYR B N 1
ATOM 3893 C CA . TYR B 1 205 ? 3.465 -7.512 -7.109 1 98.31 205 TYR B CA 1
ATOM 3894 C C . TYR B 1 205 ? 3.695 -7.121 -5.652 1 98.31 205 TYR B C 1
ATOM 3896 O O . TYR B 1 205 ? 4.824 -7.18 -5.16 1 98.31 205 TYR B O 1
ATOM 3904 N N . GLY B 1 206 ? 2.602 -6.707 -5.047 1 98.5 206 GLY B N 1
ATOM 3905 C CA . GLY B 1 206 ? 2.67 -6.324 -3.646 1 98.5 206 GLY B CA 1
ATOM 3906 C C . GLY B 1 206 ? 2.1 -7.379 -2.715 1 98.5 206 GLY B C 1
ATOM 3907 O O . GLY B 1 206 ? 1.034 -7.938 -2.979 1 98.5 206 GLY B O 1
ATOM 3908 N N . VAL B 1 207 ? 2.842 -7.695 -1.704 1 98.88 207 VAL B N 1
ATOM 3909 C CA . VAL B 1 207 ? 2.369 -8.422 -0.53 1 98.88 207 VAL B CA 1
ATOM 3910 C C . VAL B 1 207 ? 1.981 -7.434 0.568 1 98.88 207 VAL B C 1
ATOM 3912 O O . VAL B 1 207 ? 2.85 -6.848 1.217 1 98.88 207 VAL B O 1
ATOM 3915 N N . CYS B 1 208 ? 0.709 -7.297 0.749 1 98.88 208 CYS B N 1
ATOM 3916 C CA . CYS B 1 208 ? 0.209 -6.285 1.674 1 98.88 208 CYS B CA 1
ATOM 3917 C C . CYS B 1 208 ? -0.163 -6.91 3.014 1 98.88 208 CYS B C 1
ATOM 3919 O O . CYS B 1 208 ? -0.751 -7.992 3.057 1 98.88 208 CYS B O 1
ATOM 3921 N N . ILE B 1 209 ? 0.231 -6.266 4.066 1 98.75 209 ILE B N 1
ATOM 3922 C CA . ILE B 1 209 ? -0.185 -6.641 5.414 1 98.75 209 ILE B CA 1
ATOM 3923 C C . ILE B 1 209 ? -1.098 -5.562 5.992 1 98.75 209 ILE B C 1
ATOM 3925 O O . ILE B 1 209 ? -0.714 -4.395 6.07 1 98.75 209 ILE B O 1
ATOM 3929 N N . SER B 1 210 ? -2.287 -5.961 6.344 1 97.56 210 SER B N 1
ATOM 3930 C CA . SER B 1 210 ? -3.217 -5.02 6.957 1 97.56 210 SER B CA 1
ATOM 3931 C C . SER B 1 210 ? -2.674 -4.488 8.281 1 97.56 210 SER B C 1
ATOM 3933 O O . SER B 1 210 ? -2.361 -5.262 9.188 1 97.56 210 SER B O 1
ATOM 3935 N N . MET B 1 211 ? -2.572 -3.234 8.359 1 97.31 211 MET B N 1
ATOM 3936 C CA . MET B 1 211 ? -2.125 -2.639 9.617 1 97.31 211 MET B CA 1
ATOM 3937 C C . MET B 1 211 ? -3.174 -2.822 10.703 1 97.31 211 MET B C 1
ATOM 3939 O O . MET B 1 211 ? -4.293 -2.314 10.594 1 97.31 211 MET B O 1
ATOM 3943 N N . ALA B 1 212 ? -2.826 -3.504 11.719 1 96.06 212 ALA B N 1
ATOM 3944 C CA . ALA B 1 212 ? -3.715 -3.666 12.867 1 96.06 212 ALA B CA 1
ATOM 3945 C C . ALA B 1 212 ? -3.77 -2.389 13.703 1 96.06 212 ALA B C 1
ATOM 3947 O O . ALA B 1 212 ? -2.756 -1.71 13.875 1 96.06 212 ALA B O 1
ATOM 3948 N N . PRO B 1 213 ? -5.02 -2.066 14.234 1 94.56 213 PRO B N 1
ATOM 3949 C CA . PRO B 1 213 ? -5.086 -0.882 15.094 1 94.56 213 PRO B CA 1
ATOM 3950 C C . PRO B 1 213 ? -4.094 -0.937 16.25 1 94.56 213 PRO B C 1
ATOM 3952 O O . PRO B 1 213 ? -4.027 -1.94 16.969 1 94.56 213 PRO B O 1
ATOM 3955 N N . GLY B 1 214 ? -3.35 0.12 16.406 1 94.5 214 GLY B N 1
ATOM 3956 C CA . GLY B 1 214 ? -2.402 0.197 17.5 1 94.5 214 GLY B CA 1
ATOM 3957 C C . GLY B 1 214 ? -1.035 -0.363 17.156 1 94.5 214 GLY B C 1
ATOM 3958 O O . GLY B 1 214 ? -0.148 -0.425 18 1 94.5 214 GLY B O 1
ATOM 3959 N N . TYR B 1 215 ? -0.873 -0.841 15.992 1 96.31 215 TYR B N 1
ATOM 3960 C CA . TYR B 1 215 ? 0.417 -1.319 15.508 1 96.31 215 TYR B CA 1
ATOM 3961 C C . TYR B 1 215 ? 0.98 -0.384 14.438 1 96.31 215 TYR B C 1
ATOM 3963 O O . TYR B 1 215 ? 0.33 -0.125 13.422 1 96.31 215 TYR B O 1
ATOM 3971 N N . CYS B 1 216 ? 2.215 0.159 14.617 1 96.38 216 CYS B N 1
ATOM 3972 C CA . CYS B 1 216 ? 2.658 1.288 13.812 1 96.38 216 CYS B CA 1
ATOM 3973 C C . CYS B 1 216 ? 3.938 0.947 13.055 1 96.38 216 CYS B C 1
ATOM 3975 O O . CYS B 1 216 ? 4.496 1.794 12.352 1 96.38 216 CYS B O 1
ATOM 3977 N N . SER B 1 217 ? 4.477 -0.243 13.195 1 98.06 217 SER B N 1
ATOM 3978 C CA . SER B 1 217 ? 5.629 -0.709 12.438 1 98.06 217 SER B CA 1
ATOM 3979 C C . SER B 1 217 ? 5.547 -2.207 12.164 1 98.06 217 SER B C 1
ATOM 3981 O O . SER B 1 217 ? 4.691 -2.898 12.727 1 98.06 217 SER B O 1
ATOM 3983 N N . ILE B 1 218 ? 6.387 -2.713 11.281 1 98.69 218 ILE B N 1
ATOM 3984 C CA . ILE B 1 218 ? 6.41 -4.129 10.922 1 98.69 218 ILE B CA 1
ATOM 3985 C C . ILE B 1 218 ? 7.855 -4.598 10.773 1 98.69 218 ILE B C 1
ATOM 3987 O O . ILE B 1 218 ? 8.695 -3.871 10.234 1 98.69 218 ILE B O 1
ATOM 3991 N N . GLU B 1 219 ? 8.156 -5.711 11.336 1 98.88 219 GLU B N 1
ATOM 3992 C CA . GLU B 1 219 ? 9.453 -6.367 11.219 1 98.88 219 GLU B CA 1
ATOM 3993 C C . GLU B 1 219 ? 9.414 -7.484 10.188 1 98.88 219 GLU B C 1
ATOM 3995 O O . GLU B 1 219 ? 8.484 -8.289 10.164 1 98.88 219 GLU B O 1
ATOM 4000 N N . TRP B 1 220 ? 10.328 -7.504 9.281 1 98.94 220 TRP B N 1
ATOM 4001 C CA . TRP B 1 220 ? 10.555 -8.586 8.328 1 98.94 220 TRP B CA 1
ATOM 4002 C C . TRP B 1 220 ? 11.828 -9.344 8.672 1 98.94 220 TRP B C 1
ATOM 4004 O O . TRP B 1 220 ? 12.852 -8.742 9.016 1 98.94 220 TRP B O 1
ATOM 4014 N N . SER B 1 221 ? 11.82 -10.602 8.586 1 98.81 221 SER B N 1
ATOM 4015 C CA . SER B 1 221 ? 12.984 -11.438 8.844 1 98.81 221 SER B CA 1
ATOM 4016 C C . SER B 1 221 ? 12.922 -12.727 8.047 1 98.81 221 SER B C 1
ATOM 4018 O O . SER B 1 221 ? 11.859 -13.117 7.555 1 98.81 221 SER B O 1
ATOM 4020 N N . GLN B 1 222 ? 14.062 -13.367 7.883 1 97.31 222 GLN B N 1
ATOM 4021 C CA . GLN B 1 222 ? 14.094 -14.672 7.219 1 97.31 222 GLN B CA 1
ATOM 4022 C C . GLN B 1 222 ? 13.336 -15.719 8.023 1 97.31 222 GLN B C 1
ATOM 4024 O O . GLN B 1 222 ? 13.406 -15.742 9.25 1 97.31 222 GLN B O 1
ATOM 4029 N N . ALA B 1 223 ? 12.555 -16.547 7.312 1 97.06 223 ALA B N 1
ATOM 4030 C CA . ALA B 1 223 ? 11.789 -17.594 7.992 1 97.06 223 ALA B CA 1
ATOM 4031 C C . ALA B 1 223 ? 12.703 -18.719 8.477 1 97.06 223 ALA B C 1
ATOM 4033 O O . ALA B 1 223 ? 12.375 -19.422 9.422 1 97.06 223 ALA B O 1
ATOM 4034 N N . GLY B 1 224 ? 13.781 -19.016 7.871 1 93.19 224 GLY B N 1
ATOM 4035 C CA . GLY B 1 224 ? 14.781 -20 8.211 1 93.19 224 GLY B CA 1
ATOM 4036 C C . GLY B 1 224 ? 16.125 -19.734 7.566 1 93.19 224 GLY B C 1
ATOM 4037 O O . GLY B 1 224 ? 16.281 -18.781 6.809 1 93.19 224 GLY B O 1
ATOM 4038 N N . PRO B 1 225 ? 17.031 -20.609 7.941 1 88.81 225 PRO B N 1
ATOM 4039 C CA . PRO B 1 225 ? 18.328 -20.453 7.27 1 88.81 225 PRO B CA 1
ATOM 4040 C C . PRO B 1 225 ? 18.234 -20.656 5.762 1 88.81 225 PRO B C 1
ATOM 4042 O O . PRO B 1 225 ? 17.469 -21.516 5.293 1 88.81 225 PRO B O 1
ATOM 4045 N N . ASN B 1 226 ? 18.781 -19.922 4.918 1 88.69 226 ASN B N 1
ATOM 4046 C CA . ASN B 1 226 ? 18.844 -20.031 3.467 1 88.69 226 ASN B CA 1
ATOM 4047 C C . ASN B 1 226 ? 17.469 -19.875 2.828 1 88.69 226 ASN B C 1
ATOM 4049 O O . ASN B 1 226 ? 17.141 -20.562 1.871 1 88.69 226 ASN B O 1
ATOM 4053 N N . SER B 1 227 ? 16.625 -19.125 3.461 1 95 227 SER B N 1
ATOM 4054 C CA . SER B 1 227 ? 15.273 -18.984 2.941 1 95 227 SER B CA 1
ATOM 4055 C C . SER B 1 227 ? 15.141 -17.719 2.088 1 95 227 SER B C 1
ATOM 4057 O O . SER B 1 227 ? 14.031 -17.25 1.845 1 95 227 SER B O 1
ATOM 4059 N N . PHE B 1 228 ? 16.281 -17.172 1.741 1 96.56 228 PHE B N 1
ATOM 4060 C CA . PHE B 1 228 ? 16.297 -16 0.878 1 96.56 228 PHE B CA 1
ATOM 4061 C C . PHE B 1 228 ? 17.453 -16.062 -0.114 1 96.56 228 PHE B C 1
ATOM 4063 O O . PHE B 1 228 ? 18.609 -15.867 0.26 1 96.56 22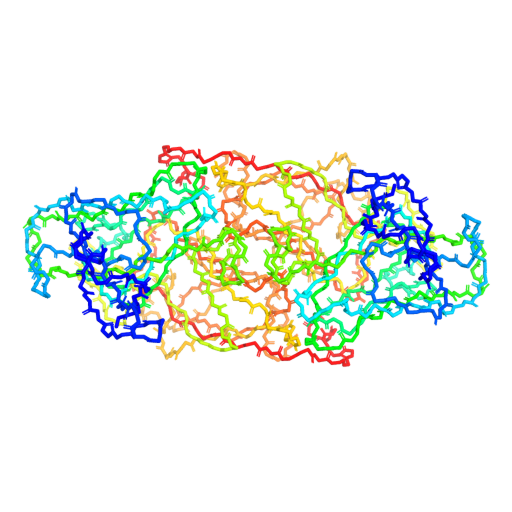8 PHE B O 1
ATOM 4070 N N . ILE B 1 229 ? 17.141 -16.312 -1.35 1 94.94 229 ILE B N 1
ATOM 4071 C CA . ILE B 1 229 ? 18.109 -16.266 -2.451 1 94.94 229 ILE B CA 1
ATOM 4072 C C . ILE B 1 229 ? 17.438 -15.68 -3.689 1 94.94 229 ILE B C 1
ATOM 4074 O O . ILE B 1 229 ? 16.719 -16.375 -4.414 1 94.94 229 ILE B O 1
ATOM 4078 N N . THR B 1 230 ? 17.609 -14.43 -3.906 1 95.56 230 THR B N 1
ATOM 4079 C CA . THR B 1 230 ? 16.969 -13.742 -5.02 1 95.56 230 THR B CA 1
ATOM 4080 C C . THR B 1 230 ? 18 -13.336 -6.074 1 95.56 230 THR B C 1
ATOM 4082 O O . THR B 1 230 ? 17.672 -13.234 -7.258 1 95.56 230 THR B O 1
ATOM 4085 N N . THR B 1 231 ? 19.141 -13.055 -5.648 1 93.62 231 THR B N 1
ATOM 4086 C CA . THR B 1 231 ? 20.266 -12.695 -6.516 1 93.62 231 THR B CA 1
ATOM 4087 C C . THR B 1 231 ? 21.531 -13.406 -6.07 1 93.62 231 THR B C 1
ATOM 4089 O O . THR B 1 231 ? 21.781 -13.562 -4.875 1 93.62 231 THR B O 1
ATOM 4092 N N . GLY B 1 232 ? 22.359 -13.82 -7.023 1 90.5 232 GLY B N 1
ATOM 4093 C CA . GLY B 1 232 ? 23.547 -14.586 -6.727 1 90.5 232 GLY B CA 1
ATOM 4094 C C . GLY B 1 232 ? 23.344 -16.078 -6.828 1 90.5 232 GLY B C 1
ATOM 4095 O O . GLY B 1 232 ? 22.734 -16.578 -7.781 1 90.5 232 GLY B O 1
ATOM 4096 N N . SER B 1 233 ? 24.031 -16.797 -5.902 1 87.25 233 SER B N 1
ATOM 4097 C CA . SER B 1 233 ? 23.984 -18.25 -5.949 1 87.25 233 SER B CA 1
ATOM 4098 C C . SER B 1 233 ? 23.984 -18.844 -4.547 1 87.25 233 SER B C 1
ATOM 4100 O O . SER B 1 233 ? 24.625 -18.312 -3.639 1 87.25 233 SER B O 1
ATOM 4102 N N . PRO B 1 234 ? 23.266 -19.984 -4.457 1 84.94 234 PRO B N 1
ATOM 4103 C CA . PRO B 1 234 ? 23.25 -20.641 -3.154 1 84.94 234 PRO B CA 1
ATOM 4104 C C . PRO B 1 234 ? 24.656 -21.062 -2.699 1 84.94 234 PRO B C 1
ATOM 4106 O O . PRO B 1 234 ? 24.859 -21.328 -1.512 1 84.94 234 PRO B O 1
ATOM 4109 N N . SER B 1 235 ? 25.547 -21.141 -3.586 1 83.69 235 SER B N 1
ATOM 4110 C CA . SER B 1 235 ? 26.891 -21.594 -3.252 1 83.69 235 SER B CA 1
ATOM 4111 C C . SER B 1 235 ? 27.719 -20.469 -2.623 1 83.69 235 SER B C 1
ATOM 4113 O O . SER B 1 235 ? 28.781 -20.719 -2.043 1 83.69 235 SER B O 1
ATOM 4115 N N . GLU B 1 236 ? 27.234 -19.281 -2.729 1 87.69 236 GLU B N 1
ATOM 4116 C CA . GLU B 1 236 ? 27.922 -18.141 -2.135 1 87.69 236 GLU B CA 1
ATOM 4117 C C . GLU B 1 236 ? 27.719 -18.109 -0.624 1 87.69 236 GLU B C 1
ATOM 4119 O O . GLU B 1 236 ? 26.75 -18.656 -0.109 1 87.69 236 GLU B O 1
ATOM 4124 N N . GLU B 1 237 ? 28.688 -17.469 0.061 1 91.75 237 GLU B N 1
ATOM 4125 C CA . GLU B 1 237 ? 28.438 -17.172 1.468 1 91.75 237 GLU B CA 1
ATOM 4126 C C . GLU B 1 237 ? 27.156 -16.344 1.639 1 91.75 237 GLU B C 1
ATOM 4128 O O . GLU B 1 237 ? 26.922 -15.398 0.882 1 91.75 237 GLU B O 1
ATOM 4133 N N . PRO B 1 238 ? 26.391 -16.797 2.553 1 93.5 238 PRO B N 1
ATOM 4134 C CA . PRO B 1 238 ? 25.156 -16.031 2.764 1 93.5 238 PRO B CA 1
ATOM 4135 C C . PRO B 1 238 ? 25.406 -14.555 3.041 1 93.5 238 PRO B C 1
ATOM 4137 O O . PRO B 1 238 ? 26.297 -14.211 3.816 1 93.5 238 PRO B O 1
ATOM 4140 N N . GLY B 1 239 ? 24.656 -13.641 2.367 1 95.19 239 GLY B N 1
ATOM 4141 C CA . GLY B 1 239 ? 24.828 -12.211 2.568 1 95.19 239 GLY B CA 1
ATOM 4142 C C . GLY B 1 239 ? 23.797 -11.375 1.82 1 95.19 239 GLY B C 1
ATOM 4143 O O . GLY B 1 239 ? 23.312 -11.789 0.77 1 95.19 239 GLY B O 1
ATOM 4144 N N . THR B 1 240 ? 23.5 -10.234 2.395 1 96 240 THR B N 1
ATOM 4145 C CA . THR B 1 240 ? 22.641 -9.227 1.758 1 96 240 THR B CA 1
ATOM 4146 C C . THR B 1 240 ? 23.484 -8.273 0.914 1 96 240 THR B C 1
ATOM 4148 O O . THR B 1 240 ? 24.516 -7.766 1.372 1 96 240 THR B O 1
ATOM 4151 N N . TYR B 1 241 ? 23.094 -8.102 -0.319 1 96.5 241 TYR B N 1
ATOM 4152 C CA . TYR B 1 241 ? 23.797 -7.148 -1.17 1 96.5 241 TYR B CA 1
ATOM 4153 C C . TYR B 1 241 ? 23.406 -5.719 -0.819 1 96.5 241 TYR B C 1
ATOM 4155 O O . TYR B 1 241 ? 22.328 -5.473 -0.288 1 96.5 241 TYR B O 1
ATOM 4163 N N . PRO B 1 242 ? 24.375 -4.773 -1.14 1 96.38 242 PRO B N 1
ATOM 4164 C CA . PRO B 1 242 ? 23.984 -3.371 -0.978 1 96.38 242 PRO B CA 1
ATOM 4165 C C . PRO B 1 242 ? 22.75 -3.002 -1.796 1 96.38 242 PRO B C 1
ATOM 4167 O O . PRO B 1 242 ? 22.594 -3.48 -2.922 1 96.38 242 PRO B O 1
ATOM 4170 N N . PRO B 1 243 ? 21.922 -2.158 -1.253 1 96.62 243 PRO B N 1
ATOM 4171 C CA . PRO B 1 243 ? 20.656 -1.823 -1.923 1 96.62 243 PRO B CA 1
ATOM 4172 C C . PRO B 1 243 ? 20.875 -1.336 -3.355 1 96.62 243 PRO B C 1
ATOM 4174 O O . PRO B 1 243 ? 20.047 -1.628 -4.234 1 96.62 243 PRO B O 1
ATOM 4177 N N . ASP B 1 244 ? 21.938 -0.589 -3.65 1 95.5 244 ASP B N 1
ATOM 4178 C CA . ASP B 1 244 ? 22.156 -0 -4.969 1 95.5 244 ASP B CA 1
ATOM 4179 C C . ASP B 1 244 ? 22.625 -1.052 -5.969 1 95.5 244 ASP B C 1
ATOM 4181 O O . ASP B 1 244 ? 22.719 -0.777 -7.168 1 95.5 244 ASP B O 1
ATOM 4185 N N . GLU B 1 245 ? 22.859 -2.293 -5.488 1 96 245 GLU B N 1
ATOM 4186 C CA . GLU B 1 245 ? 23.25 -3.391 -6.367 1 96 245 GLU B CA 1
ATOM 4187 C C . GLU B 1 245 ? 22.047 -4.289 -6.691 1 96 245 GLU B C 1
ATOM 4189 O O . GLU B 1 245 ? 22.172 -5.223 -7.492 1 96 245 GLU B O 1
ATOM 4194 N N . CYS B 1 246 ? 20.953 -4.035 -6.059 1 97 246 CYS B N 1
ATOM 4195 C CA . CYS B 1 246 ? 19.734 -4.812 -6.297 1 97 246 CYS B CA 1
ATOM 4196 C C . CYS B 1 246 ? 18.984 -4.289 -7.516 1 97 246 CYS B C 1
ATOM 4198 O O . CYS B 1 246 ? 17.984 -3.596 -7.375 1 97 246 CYS B O 1
ATOM 4200 N N . LEU B 1 247 ? 19.391 -4.727 -8.688 1 95.75 247 LEU B N 1
ATOM 4201 C CA . LEU B 1 247 ? 18.906 -4.117 -9.914 1 95.75 247 LEU B CA 1
ATOM 4202 C C . LEU B 1 247 ? 18.031 -5.094 -10.695 1 95.75 247 LEU B C 1
ATOM 4204 O O . LEU B 1 247 ? 17.297 -4.695 -11.609 1 95.75 247 LEU B O 1
ATOM 4208 N N . SER B 1 248 ? 18.031 -6.398 -10.359 1 94.5 248 SER B N 1
ATOM 4209 C CA . SER B 1 248 ? 17.328 -7.402 -11.156 1 94.5 248 SER B CA 1
ATOM 4210 C C . SER B 1 248 ? 16.203 -8.062 -10.359 1 94.5 248 SER B C 1
ATOM 4212 O O . SER B 1 248 ? 15.031 -7.797 -10.609 1 94.5 248 SER B O 1
ATOM 4214 N N . ASP B 1 249 ? 16.578 -8.82 -9.328 1 97 249 ASP B N 1
ATOM 4215 C CA . ASP B 1 249 ? 15.633 -9.531 -8.484 1 97 249 ASP B CA 1
ATOM 4216 C C . ASP B 1 249 ? 15.758 -9.086 -7.027 1 97 249 ASP B C 1
ATOM 4218 O O . ASP B 1 249 ? 16.797 -9.273 -6.402 1 97 249 ASP B O 1
ATOM 4222 N N . PHE B 1 250 ? 14.703 -8.453 -6.508 1 98.25 250 PHE B N 1
ATOM 4223 C CA . PHE B 1 250 ? 14.781 -7.859 -5.18 1 98.25 250 PHE B CA 1
ATOM 4224 C C . PHE B 1 250 ? 13.391 -7.66 -4.594 1 98.25 250 PHE B C 1
ATOM 4226 O O . PHE B 1 250 ? 12.391 -7.824 -5.289 1 98.25 250 PHE B O 1
ATOM 4233 N N . VAL B 1 251 ? 13.344 -7.43 -3.312 1 98.81 251 VAL B N 1
ATOM 4234 C CA . VAL B 1 251 ? 12.125 -6.949 -2.664 1 98.81 251 VAL B CA 1
ATOM 4235 C C . VAL B 1 251 ? 12.328 -5.508 -2.197 1 98.81 251 VAL B C 1
ATOM 4237 O O . VAL B 1 251 ? 13.453 -5.074 -1.961 1 98.81 251 VAL B O 1
ATOM 4240 N N . VAL B 1 252 ? 11.266 -4.754 -2.16 1 98.94 252 VAL B N 1
ATOM 4241 C CA . VAL B 1 252 ? 11.312 -3.357 -1.744 1 98.94 252 VAL B CA 1
ATOM 4242 C C . VAL B 1 252 ? 10.539 -3.18 -0.441 1 98.94 252 VAL B C 1
ATOM 4244 O O . VAL B 1 252 ? 9.383 -3.6 -0.335 1 98.94 252 VAL B O 1
ATOM 4247 N N . ILE B 1 253 ? 11.117 -2.623 0.567 1 98.88 253 ILE B N 1
ATOM 4248 C CA . ILE B 1 253 ? 10.531 -2.18 1.83 1 98.88 253 ILE B CA 1
ATOM 4249 C C . ILE B 1 253 ? 10.859 -0.706 2.061 1 98.88 253 ILE B C 1
ATOM 4251 O O . ILE B 1 253 ? 12.031 -0.341 2.207 1 98.88 253 ILE B O 1
ATOM 4255 N N . PRO B 1 254 ? 9.867 0.142 2.115 1 98.75 254 PRO B N 1
ATOM 4256 C CA . PRO B 1 254 ? 10.156 1.574 2.213 1 98.75 254 PRO B CA 1
ATOM 4257 C C . PRO B 1 254 ? 10.758 1.965 3.562 1 98.75 254 PRO B C 1
ATOM 4259 O O . PRO B 1 254 ? 10.219 1.605 4.609 1 98.75 254 PRO B O 1
ATOM 4262 N N . ASN B 1 255 ? 11.859 2.629 3.512 1 98.56 255 ASN B N 1
ATOM 4263 C CA . ASN B 1 255 ? 12.516 3.287 4.641 1 98.56 255 ASN B CA 1
ATOM 4264 C C . ASN B 1 255 ? 12.75 2.318 5.793 1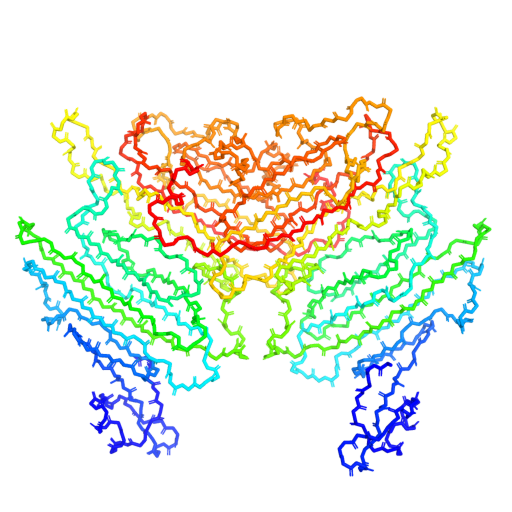 98.56 255 ASN B C 1
ATOM 4266 O O . ASN B 1 255 ? 12.3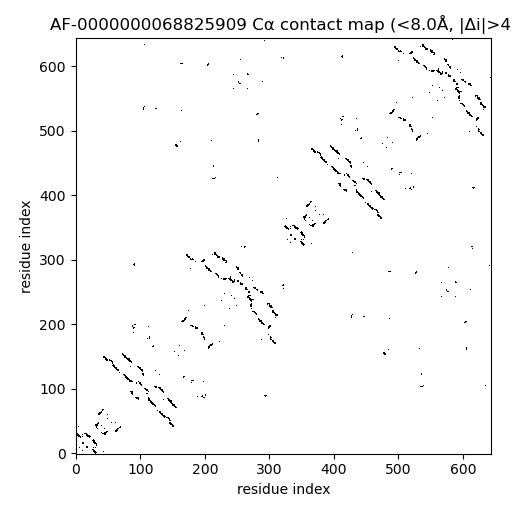36 2.582 6.926 1 98.56 255 ASN B O 1
ATOM 4270 N N . PRO B 1 256 ? 13.438 1.253 5.562 1 98.62 256 PRO B N 1
ATOM 4271 C CA . PRO B 1 256 ? 13.695 0.245 6.594 1 98.62 256 PRO B CA 1
ATOM 4272 C C . PRO B 1 256 ? 14.828 0.648 7.539 1 98.62 256 PRO B C 1
ATOM 4274 O O . PRO B 1 256 ? 15.742 1.372 7.141 1 98.62 256 PRO B O 1
ATOM 4277 N N . TYR B 1 257 ? 14.797 0.147 8.719 1 98.31 257 TYR B N 1
ATOM 4278 C CA . TYR B 1 257 ? 15.828 0.269 9.742 1 98.31 257 TYR B CA 1
ATOM 4279 C C . TYR B 1 257 ? 16.234 -1.1 10.281 1 98.31 257 TYR B C 1
ATOM 4281 O O . TYR B 1 257 ? 15.422 -2.029 10.297 1 98.31 257 TYR B O 1
ATOM 4289 N N . TYR B 1 258 ? 17.469 -1.191 10.625 1 98.19 258 TYR B N 1
ATOM 4290 C CA . TYR B 1 258 ? 17.875 -2.369 11.391 1 98.19 258 TYR B CA 1
ATOM 4291 C C . TYR B 1 258 ? 17.328 -2.311 12.812 1 98.19 258 TYR B C 1
ATOM 4293 O O . TYR B 1 258 ? 17.016 -1.232 13.312 1 98.19 258 TYR B O 1
ATOM 4301 N N . PRO B 1 259 ? 17.219 -3.465 13.453 1 97.12 259 PRO B N 1
ATOM 4302 C CA . PRO B 1 259 ? 16.641 -3.492 14.805 1 97.12 259 PRO B CA 1
ATOM 4303 C C . PRO B 1 259 ? 17.406 -2.6 15.781 1 97.12 259 PRO B C 1
ATOM 4305 O O . PRO B 1 259 ? 16.828 -2.119 16.766 1 97.12 259 PRO B O 1
ATOM 4308 N N . ASN B 1 260 ? 18.688 -2.338 15.492 1 96.88 260 ASN B N 1
ATOM 4309 C CA . ASN B 1 260 ? 19.484 -1.514 16.391 1 96.88 260 ASN B CA 1
ATOM 4310 C C . ASN B 1 260 ? 19.219 -0.027 16.172 1 96.88 260 ASN B C 1
ATOM 4312 O O . ASN B 1 260 ? 19.859 0.82 16.797 1 96.88 260 ASN B O 1
ATOM 4316 N N . GLY B 1 261 ? 18.375 0.314 15.234 1 95.25 261 GLY B N 1
ATOM 4317 C CA . GLY B 1 261 ? 17.969 1.694 15.039 1 95.25 261 GLY B CA 1
ATOM 4318 C C . GLY B 1 261 ? 18.703 2.385 13.906 1 95.25 261 GLY B C 1
ATOM 4319 O O . GLY B 1 261 ? 18.422 3.539 13.586 1 95.25 261 GLY B O 1
ATOM 4320 N N . THR B 1 262 ? 19.641 1.686 13.32 1 96.88 262 THR B N 1
ATOM 4321 C CA . THR B 1 262 ? 20.391 2.268 12.211 1 96.88 262 THR B CA 1
ATOM 4322 C C . THR B 1 262 ? 19.594 2.146 10.914 1 96.88 262 THR B C 1
ATOM 4324 O O . THR B 1 262 ? 19.031 1.089 10.609 1 96.88 262 THR B O 1
ATOM 4327 N N . ALA B 1 263 ? 19.516 3.248 10.172 1 97.19 263 ALA B N 1
ATOM 4328 C CA . ALA B 1 263 ? 18.844 3.219 8.875 1 97.19 263 ALA B CA 1
ATOM 4329 C C . ALA B 1 263 ? 19.578 2.309 7.895 1 97.19 263 ALA B C 1
ATOM 4331 O O . ALA B 1 263 ? 20.812 2.303 7.844 1 97.19 263 ALA B O 1
ATOM 4332 N N . VAL B 1 264 ? 18.859 1.61 7.062 1 97.56 264 VAL B N 1
ATOM 4333 C CA . VAL B 1 264 ? 19.469 0.752 6.047 1 97.56 264 VAL B CA 1
ATOM 4334 C C . VAL B 1 264 ? 20.109 1.61 4.953 1 97.56 264 VAL B C 1
ATOM 4336 O O . VAL B 1 264 ? 21.156 1.263 4.41 1 97.56 264 VAL B O 1
ATOM 4339 N N . GLY B 1 265 ? 19.469 2.695 4.621 1 96.69 265 GLY B N 1
ATOM 4340 C CA . GLY B 1 265 ? 20 3.602 3.615 1 96.69 265 GLY B CA 1
ATOM 4341 C C . GLY B 1 265 ? 19.5 3.305 2.217 1 96.69 265 GLY B C 1
ATOM 4342 O O . GLY B 1 265 ? 19.828 4.016 1.266 1 96.69 265 GLY B O 1
ATOM 4343 N N . GLY B 1 266 ? 18.719 2.346 2.043 1 97.62 266 GLY B N 1
ATOM 4344 C CA . GLY B 1 266 ? 18.047 1.927 0.822 1 97.62 266 GLY B CA 1
ATOM 4345 C C . GLY B 1 266 ? 16.812 1.087 1.076 1 97.62 266 GLY B C 1
ATOM 4346 O O . GLY B 1 266 ? 16.562 0.669 2.209 1 97.62 266 GLY B O 1
ATOM 4347 N N . ASP B 1 267 ? 16.094 0.863 0.013 1 98.75 267 ASP B N 1
ATOM 4348 C CA . ASP B 1 267 ? 14.797 0.24 0.22 1 98.75 267 ASP B CA 1
ATOM 4349 C C . ASP B 1 267 ? 14.742 -1.149 -0.412 1 98.75 267 ASP B C 1
ATOM 4351 O O . ASP B 1 267 ? 13.773 -1.886 -0.227 1 98.75 267 ASP B O 1
ATOM 4355 N N . ARG B 1 268 ? 15.797 -1.497 -1.168 1 98.81 268 ARG B N 1
ATOM 4356 C CA . ARG B 1 268 ? 15.805 -2.779 -1.866 1 98.81 268 ARG B CA 1
ATOM 4357 C C . ARG B 1 268 ? 16.656 -3.805 -1.116 1 98.81 268 ARG B C 1
ATOM 4359 O O . ARG B 1 268 ? 17.703 -3.469 -0.563 1 98.81 268 ARG B O 1
ATOM 4366 N N . PHE B 1 269 ? 16.219 -5.035 -1.146 1 98.75 269 PHE B N 1
ATOM 4367 C CA . PHE B 1 269 ? 16.969 -6.156 -0.584 1 98.75 269 PHE B CA 1
ATOM 4368 C C . PHE B 1 269 ? 17.109 -7.281 -1.604 1 98.75 269 PHE B C 1
ATOM 4370 O O . PHE B 1 269 ? 16.125 -7.676 -2.234 1 98.75 269 PHE B O 1
ATOM 4377 N N . CYS B 1 270 ? 18.266 -7.738 -1.789 1 97.94 270 CYS B N 1
ATOM 4378 C CA . CYS B 1 270 ? 18.578 -8.883 -2.635 1 97.94 270 CYS B CA 1
ATOM 4379 C C . CYS B 1 270 ? 19.812 -9.625 -2.115 1 97.94 270 CYS B C 1
ATOM 4381 O O . CYS B 1 270 ? 20.375 -9.25 -1.087 1 97.94 270 CYS B O 1
ATOM 4383 N N . GLY B 1 271 ? 20.188 -10.719 -2.744 1 97 271 GLY B N 1
ATOM 4384 C CA . GLY B 1 271 ? 21.312 -11.531 -2.332 1 97 271 GLY B CA 1
ATOM 4385 C C . GLY B 1 271 ? 20.922 -12.906 -1.842 1 97 271 GLY B C 1
ATOM 4386 O O . GLY B 1 271 ? 19.953 -13.492 -2.328 1 97 271 GLY B O 1
ATOM 4387 N N . THR B 1 272 ? 21.75 -13.477 -0.974 1 95.94 272 THR B N 1
ATOM 4388 C CA . THR B 1 272 ? 21.547 -14.852 -0.546 1 95.94 272 THR B CA 1
ATOM 4389 C C . THR B 1 272 ? 21.156 -14.914 0.925 1 95.94 272 THR B C 1
ATOM 4391 O O . THR B 1 272 ? 21.141 -15.984 1.53 1 95.94 272 THR B O 1
ATOM 4394 N N . ALA B 1 273 ? 20.906 -13.828 1.462 1 97.12 273 ALA B N 1
ATOM 4395 C CA . ALA B 1 273 ? 20.359 -13.703 2.809 1 97.12 273 ALA B CA 1
ATOM 4396 C C . ALA B 1 273 ? 19.547 -12.422 2.955 1 97.12 273 ALA B C 1
ATOM 4398 O O . ALA B 1 273 ? 19.719 -11.477 2.182 1 97.12 273 ALA B O 1
ATOM 4399 N N . PHE B 1 274 ? 18.703 -12.398 3.855 1 98.19 274 PHE B N 1
ATOM 4400 C CA . PHE B 1 274 ? 17.875 -11.242 4.176 1 98.19 274 PHE B CA 1
ATOM 4401 C C . PHE B 1 274 ? 18.078 -10.805 5.621 1 98.19 274 PHE B C 1
ATOM 4403 O O . PHE B 1 274 ? 17.969 -11.625 6.539 1 98.19 274 PHE B O 1
ATOM 4410 N N . PRO B 1 275 ? 18.406 -9.562 5.836 1 98.38 275 PRO B N 1
ATOM 4411 C CA . PRO B 1 275 ? 18.547 -9.086 7.211 1 98.38 275 PRO B CA 1
ATOM 4412 C C . PRO B 1 275 ? 17.203 -8.805 7.879 1 98.38 275 PRO B C 1
ATOM 4414 O O . PRO B 1 275 ? 16.219 -8.539 7.188 1 98.38 275 PRO B O 1
ATOM 4417 N N . THR B 1 276 ? 17.234 -8.906 9.203 1 98.56 276 THR B N 1
ATOM 4418 C CA . THR B 1 276 ? 16.047 -8.438 9.922 1 98.56 276 THR B CA 1
ATOM 4419 C C . THR B 1 276 ? 15.93 -6.922 9.836 1 98.56 276 THR B C 1
ATOM 4421 O O . THR B 1 276 ? 16.875 -6.199 10.141 1 98.56 276 THR B O 1
ATOM 4424 N N . VAL B 1 277 ? 14.773 -6.41 9.391 1 98.81 277 VAL B N 1
ATOM 4425 C CA . VAL B 1 277 ? 14.586 -4.969 9.273 1 98.81 277 VAL B CA 1
ATOM 4426 C C . VAL B 1 277 ? 13.195 -4.582 9.766 1 98.81 277 VAL B C 1
ATOM 4428 O O . VAL B 1 277 ? 12.297 -5.422 9.82 1 98.81 277 VAL B O 1
ATOM 4431 N N . ILE B 1 278 ? 13.062 -3.359 10.156 1 98.75 278 ILE B N 1
ATOM 4432 C CA . ILE B 1 278 ? 11.82 -2.783 10.648 1 98.75 278 ILE B CA 1
ATOM 4433 C C . ILE B 1 278 ? 11.492 -1.516 9.867 1 98.75 278 ILE B C 1
ATOM 4435 O O . ILE B 1 278 ? 12.375 -0.704 9.586 1 98.75 278 ILE B O 1
ATOM 4439 N N . THR B 1 279 ? 10.258 -1.393 9.43 1 98.69 279 THR B N 1
ATOM 4440 C CA . THR B 1 279 ? 9.836 -0.125 8.852 1 98.69 279 THR B CA 1
ATOM 4441 C C . THR B 1 279 ? 8.578 0.392 9.547 1 98.69 279 THR B C 1
ATOM 4443 O O . THR B 1 279 ? 7.727 -0.394 9.961 1 98.69 279 THR B O 1
ATOM 4446 N N . SER B 1 280 ? 8.477 1.706 9.672 1 97.56 280 SER B N 1
ATOM 4447 C CA . SER B 1 280 ? 7.277 2.373 10.164 1 97.56 280 SER B CA 1
ATOM 4448 C C . SER B 1 280 ? 6.496 3.02 9.031 1 97.56 280 SER B C 1
ATOM 4450 O O . SER B 1 280 ? 5.523 3.74 9.266 1 97.56 280 SER B O 1
ATOM 4452 N N . SER B 1 281 ? 6.996 2.834 7.789 1 98.12 281 SER B N 1
ATOM 4453 C CA . SER B 1 281 ? 6.273 3.357 6.637 1 98.12 281 SER B CA 1
ATOM 4454 C C . SER B 1 281 ? 5 2.561 6.375 1 98.12 281 SER B C 1
ATOM 4456 O O . SER B 1 281 ? 5.004 1.33 6.441 1 98.12 281 SER B O 1
ATOM 4458 N N . LYS B 1 282 ? 3.945 3.307 6.145 1 97.81 282 LYS B N 1
ATOM 4459 C CA . LYS B 1 282 ? 2.648 2.691 5.879 1 97.81 282 LYS B CA 1
ATOM 4460 C C . LYS B 1 282 ? 2.102 3.127 4.523 1 97.81 282 LYS B C 1
ATOM 4462 O O . LYS B 1 282 ? 2.412 4.219 4.043 1 97.81 282 LYS B O 1
ATOM 4467 N N . PRO B 1 283 ? 1.22 2.25 3.922 1 98.31 283 PRO B N 1
ATOM 4468 C CA . PRO B 1 283 ? 0.788 0.925 4.371 1 98.31 283 PRO B CA 1
ATOM 4469 C C . PRO B 1 283 ? 1.915 -0.105 4.336 1 98.31 283 PRO B C 1
ATOM 4471 O O . PRO B 1 283 ? 2.945 0.123 3.699 1 98.31 283 PRO B O 1
ATOM 4474 N N . PHE B 1 284 ? 1.747 -1.188 5.09 1 98.81 284 PHE B N 1
ATOM 4475 C CA . PHE B 1 284 ? 2.738 -2.258 5.105 1 98.81 284 PHE B CA 1
ATOM 4476 C C . PHE B 1 284 ? 2.699 -3.051 3.807 1 98.81 284 PHE B C 1
ATOM 4478 O O . PHE B 1 284 ? 1.741 -3.783 3.549 1 98.81 284 PHE B O 1
ATOM 4485 N N . VAL B 1 285 ? 3.775 -2.877 2.982 1 98.81 285 VAL B N 1
ATOM 4486 C CA . VAL B 1 285 ? 3.822 -3.562 1.695 1 98.81 285 VAL B CA 1
ATOM 4487 C C . VAL B 1 285 ? 5.234 -4.082 1.437 1 98.81 285 VAL B C 1
ATOM 4489 O O . VAL B 1 285 ? 6.211 -3.346 1.603 1 98.81 285 VAL B O 1
ATOM 4492 N N . LEU B 1 286 ? 5.371 -5.316 1.16 1 98.94 286 LEU B N 1
ATOM 4493 C CA . LEU B 1 286 ? 6.555 -5.906 0.544 1 98.94 286 LEU B CA 1
ATOM 4494 C C . LEU B 1 286 ? 6.379 -6.035 -0.965 1 98.94 286 LEU B C 1
ATOM 4496 O O . LEU B 1 286 ? 5.535 -6.805 -1.433 1 98.94 286 LEU B O 1
ATOM 4500 N N . THR B 1 287 ? 7.125 -5.242 -1.733 1 98.88 287 THR B N 1
ATOM 4501 C CA . THR B 1 287 ? 7.035 -5.324 -3.188 1 98.88 287 THR B CA 1
ATOM 4502 C C . THR B 1 287 ? 8.039 -6.328 -3.736 1 98.88 287 THR B C 1
ATOM 4504 O O . THR B 1 287 ? 9.227 -6.266 -3.414 1 98.88 287 THR B O 1
ATOM 4507 N N . VAL B 1 288 ? 7.613 -7.254 -4.539 1 98.81 288 VAL B N 1
ATOM 4508 C CA . VAL B 1 288 ? 8.453 -8.297 -5.117 1 98.81 288 VAL B CA 1
ATOM 4509 C C . VAL B 1 288 ? 8.727 -7.984 -6.586 1 98.81 288 VAL B C 1
ATOM 4511 O O . VAL B 1 288 ? 7.797 -7.777 -7.367 1 98.81 288 VAL B O 1
ATOM 4514 N N . VAL B 1 289 ? 9.984 -7.953 -6.945 1 98.38 289 VAL B N 1
ATOM 4515 C CA . VAL B 1 289 ? 10.359 -7.613 -8.312 1 98.38 289 VAL B CA 1
ATOM 4516 C C . VAL B 1 289 ? 11.383 -8.625 -8.836 1 98.38 289 VAL B C 1
ATOM 4518 O O . VAL B 1 289 ? 12.406 -8.875 -8.195 1 98.38 289 VAL B O 1
ATOM 4521 N N . THR B 1 290 ? 11.125 -9.242 -9.93 1 97.31 290 THR B N 1
ATOM 4522 C CA . THR B 1 290 ? 12.109 -10.039 -10.656 1 97.31 290 THR B CA 1
ATOM 4523 C C . THR B 1 290 ? 12.148 -9.625 -12.125 1 97.31 290 THR B C 1
ATOM 4525 O O . THR B 1 290 ? 11.117 -9.312 -12.719 1 97.31 290 THR B O 1
ATOM 4528 N N . ASN B 1 291 ? 13.266 -9.539 -12.68 1 94.38 291 ASN B N 1
ATOM 4529 C CA . ASN B 1 291 ? 13.367 -9.18 -14.086 1 94.38 291 ASN B CA 1
ATOM 4530 C C . ASN B 1 291 ? 13.164 -10.391 -14.992 1 94.38 291 ASN B C 1
ATOM 4532 O O . ASN B 1 291 ? 12.68 -11.43 -14.547 1 94.38 291 ASN B O 1
ATOM 4536 N N . GLY B 1 292 ? 13.555 -10.312 -16.312 1 91.62 292 GLY B N 1
ATOM 4537 C CA . GLY B 1 292 ? 13.172 -11.297 -17.297 1 91.62 292 GLY B CA 1
ATOM 4538 C C . GLY B 1 292 ? 14.234 -12.344 -17.547 1 91.62 292 GLY B C 1
ATOM 4539 O O . GLY B 1 292 ? 14.266 -12.977 -18.609 1 91.62 292 GLY B O 1
ATOM 4540 N N . ASN B 1 293 ? 15.195 -12.383 -16.609 1 85.19 293 ASN B N 1
ATOM 4541 C CA . ASN B 1 293 ? 16.234 -13.391 -16.828 1 85.19 293 ASN B CA 1
ATOM 4542 C C . ASN B 1 293 ? 16.953 -13.734 -15.523 1 85.19 293 ASN B C 1
ATOM 4544 O O . ASN B 1 293 ? 16.719 -13.102 -14.492 1 85.19 293 ASN B O 1
ATOM 4548 N N . GLU B 1 294 ? 17.812 -14.805 -15.602 1 85.06 294 GLU B N 1
ATOM 4549 C CA . GLU B 1 294 ? 18.672 -15.227 -14.5 1 85.06 294 GLU B CA 1
ATOM 4550 C C . GLU B 1 294 ? 20.141 -15.07 -14.859 1 85.06 294 GLU B C 1
ATOM 4552 O O . GLU B 1 294 ? 20.984 -15.875 -14.453 1 85.06 294 GLU B O 1
ATOM 4557 N N . THR B 1 295 ? 20.297 -14.008 -15.727 1 82.88 295 THR B N 1
ATOM 4558 C CA . THR B 1 295 ? 21.688 -13.758 -16.094 1 82.88 295 THR B CA 1
ATOM 4559 C C . THR B 1 295 ? 22.5 -13.359 -14.859 1 82.88 295 THR B C 1
ATOM 4561 O O . THR B 1 295 ? 22.141 -12.422 -14.148 1 82.88 295 THR B O 1
ATOM 4564 N N . GLY B 1 296 ? 23.516 -13.984 -14.57 1 80.62 296 GLY B N 1
ATOM 4565 C CA . GLY B 1 296 ? 24.359 -13.703 -13.422 1 80.62 296 GLY B CA 1
ATOM 4566 C C . GLY B 1 296 ? 23.875 -14.367 -12.148 1 80.62 296 GLY B C 1
ATOM 4567 O O . GLY B 1 296 ? 24.516 -14.266 -11.102 1 80.62 296 GLY B O 1
ATOM 4568 N N . ASP B 1 297 ? 22.734 -14.992 -12.195 1 87.81 297 ASP B N 1
ATOM 4569 C CA . ASP B 1 297 ? 22.141 -15.688 -11.055 1 87.81 297 ASP B CA 1
ATOM 4570 C C . ASP B 1 297 ? 22.094 -17.188 -11.289 1 87.81 297 ASP B C 1
ATOM 4572 O O . ASP B 1 297 ? 22.094 -17.656 -12.43 1 87.81 297 ASP B O 1
ATOM 4576 N N . GLN B 1 298 ? 22.172 -17.922 -10.203 1 84.56 298 GLN B N 1
ATOM 4577 C CA . GLN B 1 298 ? 22.078 -19.375 -10.281 1 84.56 298 GLN B CA 1
ATOM 4578 C C . GLN B 1 298 ? 21.281 -19.938 -9.117 1 84.56 298 GLN B C 1
ATOM 4580 O O . GLN B 1 298 ? 21.531 -19.594 -7.957 1 84.56 298 GLN B O 1
ATOM 4585 N N . GLY B 1 299 ? 20.312 -20.766 -9.516 1 89.12 299 GLY B N 1
ATOM 4586 C CA . GLY B 1 299 ? 19.641 -21.562 -8.5 1 89.12 299 GLY B CA 1
ATOM 4587 C C . GLY B 1 299 ? 18.859 -20.719 -7.504 1 89.12 299 GLY B C 1
ATOM 4588 O O . GLY B 1 299 ? 18.797 -21.062 -6.316 1 89.12 299 GLY B O 1
ATOM 4589 N N . ASN B 1 300 ? 18.391 -19.609 -7.887 1 92.25 300 ASN B N 1
ATOM 4590 C CA . ASN B 1 300 ? 17.609 -18.781 -6.98 1 92.25 300 ASN B CA 1
ATOM 4591 C C . ASN B 1 300 ? 16.312 -19.484 -6.578 1 92.25 300 ASN B C 1
ATOM 4593 O O . ASN B 1 300 ? 15.633 -20.078 -7.418 1 92.25 300 ASN B O 1
ATOM 4597 N N . ILE B 1 301 ? 16.016 -19.422 -5.301 1 93.88 301 ILE B N 1
ATOM 4598 C CA . ILE B 1 301 ? 14.883 -20.188 -4.789 1 93.88 301 ILE B CA 1
ATOM 4599 C C . ILE B 1 301 ? 13.75 -19.25 -4.387 1 93.88 301 ILE B C 1
ATOM 4601 O O . ILE B 1 301 ? 12.688 -19.688 -3.953 1 93.88 301 ILE B O 1
ATOM 4605 N N . GLY B 1 302 ? 13.906 -17.906 -4.469 1 95.56 302 GLY B N 1
ATOM 4606 C CA . GLY B 1 302 ? 12.945 -16.953 -3.951 1 95.56 302 GLY B CA 1
ATOM 4607 C C . GLY B 1 302 ? 13.125 -16.672 -2.473 1 95.56 302 GLY B C 1
ATOM 4608 O O . GLY B 1 302 ? 14.25 -16.516 -1.996 1 95.56 302 GLY B O 1
ATOM 4609 N N . PHE B 1 303 ? 11.984 -16.516 -1.807 1 98 303 PHE B N 1
ATOM 4610 C CA . PHE B 1 303 ? 12.148 -16.172 -0.402 1 98 303 PHE B CA 1
ATOM 4611 C C . PHE B 1 303 ? 11 -16.703 0.435 1 98 303 PHE B C 1
ATOM 4613 O O . PHE B 1 303 ? 9.906 -16.953 -0.086 1 98 303 PHE B O 1
ATOM 4620 N N . SER B 1 304 ? 11.297 -16.969 1.639 1 98.5 304 SER B N 1
ATOM 4621 C CA . SER B 1 304 ? 10.367 -17.109 2.748 1 98.5 304 SER B CA 1
ATOM 4622 C C . SER B 1 304 ? 10.68 -16.125 3.869 1 98.5 304 SER B C 1
ATOM 4624 O O . SER B 1 304 ? 11.766 -16.172 4.449 1 98.5 304 SER B O 1
ATOM 4626 N N . LEU B 1 305 ? 9.781 -15.195 4.145 1 98.81 305 LEU B N 1
ATOM 4627 C CA . LEU B 1 305 ? 10 -14.141 5.133 1 98.81 305 LEU B CA 1
ATOM 4628 C C . LEU B 1 305 ? 8.906 -14.164 6.195 1 98.81 305 LEU B C 1
ATOM 4630 O O . LEU B 1 305 ? 7.73 -14.367 5.879 1 98.81 305 LEU B O 1
ATOM 4634 N N . ASN B 1 306 ? 9.336 -13.93 7.391 1 98.88 306 ASN B N 1
ATOM 4635 C CA . ASN B 1 306 ? 8.391 -13.656 8.469 1 98.88 306 ASN B CA 1
ATOM 4636 C C . ASN B 1 306 ? 8.086 -12.164 8.578 1 98.88 306 ASN B C 1
ATOM 4638 O O . ASN B 1 306 ? 8.969 -11.328 8.391 1 98.88 306 ASN B O 1
ATOM 4642 N N . TYR B 1 307 ? 6.875 -11.836 8.875 1 98.88 307 TYR B N 1
ATOM 4643 C CA . TYR B 1 307 ? 6.539 -10.484 9.305 1 98.88 307 TYR B CA 1
ATOM 4644 C C . TYR B 1 307 ? 5.945 -10.492 10.711 1 98.88 307 TYR B C 1
ATOM 4646 O O . TYR B 1 307 ? 5.336 -11.484 11.125 1 98.88 307 TYR B O 1
ATOM 4654 N N . ARG B 1 308 ? 6.152 -9.477 11.414 1 98.81 308 ARG B N 1
ATOM 4655 C CA . ARG B 1 308 ? 5.578 -9.234 12.734 1 98.81 308 ARG B CA 1
ATOM 4656 C C . ARG B 1 308 ? 5.266 -7.758 12.93 1 98.81 308 ARG B C 1
ATOM 4658 O O . ARG B 1 308 ? 6.16 -6.91 12.836 1 98.81 308 ARG B O 1
ATOM 4665 N N . GLN B 1 309 ? 4.02 -7.43 13.172 1 98.44 309 GLN B N 1
ATOM 4666 C CA . GLN B 1 309 ? 3.65 -6.047 13.453 1 98.44 309 GLN B CA 1
ATOM 4667 C C . GLN B 1 309 ? 4.051 -5.648 14.875 1 98.44 309 GLN B C 1
ATOM 4669 O O . GLN B 1 309 ? 3.938 -6.449 15.805 1 98.44 309 GLN B O 1
ATOM 4674 N N . LEU B 1 310 ? 4.527 -4.48 15 1 98.19 310 LEU B N 1
ATOM 4675 C CA . LEU B 1 310 ? 4.992 -3.971 16.281 1 98.19 310 LEU B CA 1
ATOM 4676 C C . LEU B 1 310 ? 4.094 -2.84 16.781 1 98.19 310 LEU B C 1
ATOM 4678 O O . LEU B 1 310 ? 3.67 -1.992 15.992 1 98.19 310 LEU B O 1
ATOM 4682 N N . PRO B 1 311 ? 3.711 -2.803 18.047 1 95.94 311 PRO B N 1
ATOM 4683 C CA . PRO B 1 311 ? 2.822 -1.773 18.594 1 95.94 311 PRO B CA 1
ATOM 4684 C C . PRO B 1 311 ? 3.393 -0.365 18.438 1 95.94 311 PRO B C 1
ATOM 4686 O O . PRO B 1 311 ? 4.609 -0.194 18.344 1 95.94 311 PRO B O 1
ATOM 4689 N N . CYS B 1 312 ? 2.455 0.582 18.422 1 93.25 312 CYS B N 1
ATOM 4690 C CA . CYS B 1 312 ? 2.863 1.981 18.406 1 93.25 312 CYS B CA 1
ATOM 4691 C C . CYS B 1 312 ? 3.648 2.328 19.672 1 93.25 312 CYS B C 1
ATOM 4693 O O . CYS B 1 312 ? 3.326 1.849 20.766 1 93.25 312 CYS B O 1
ATOM 4695 N N . THR B 1 313 ? 4.758 2.893 19.562 1 78.62 313 THR B N 1
ATOM 4696 C CA . THR B 1 313 ? 5.508 3.297 20.75 1 78.62 313 THR B CA 1
ATOM 4697 C C . THR B 1 313 ? 5.145 4.723 21.156 1 78.62 313 THR B C 1
ATOM 4699 O O . THR B 1 313 ? 4.785 5.543 20.312 1 78.62 313 THR B O 1
ATOM 4702 N N . THR B 1 314 ? 4.395 4.996 22.219 1 57.84 314 THR B N 1
ATOM 4703 C CA . THR B 1 314 ? 4.047 6.328 22.703 1 57.84 314 THR B CA 1
ATOM 4704 C C . THR B 1 314 ? 5.203 7.301 22.484 1 57.84 314 THR B C 1
ATOM 4706 O O . THR B 1 314 ? 4.984 8.484 22.219 1 57.84 314 THR B O 1
ATOM 4709 N N . GLY B 1 315 ? 6.379 7.148 23.203 1 44.47 315 GLY B N 1
ATOM 4710 C CA . GLY B 1 315 ? 7.434 8.133 23.375 1 44.47 315 GLY B CA 1
ATOM 4711 C C . GLY B 1 315 ? 8.172 8.445 22.078 1 44.47 315 GLY B C 1
ATOM 4712 O O . GLY B 1 315 ? 8.016 7.73 21.078 1 44.47 315 GLY B O 1
ATOM 4713 N N . LEU B 1 316 ? 8.922 9.68 22.062 1 37.12 316 LEU B N 1
ATOM 4714 C CA . LEU B 1 316 ? 9.875 10.289 21.141 1 37.12 316 LEU B CA 1
ATOM 4715 C C . LEU B 1 316 ? 10.688 9.227 20.422 1 37.12 316 LEU B C 1
ATOM 4717 O O . LEU B 1 316 ? 11.586 9.547 19.641 1 37.12 316 LEU B O 1
ATOM 4721 N N . THR B 1 317 ? 10.555 8.008 20.828 1 35.12 317 THR B N 1
ATOM 4722 C CA . THR B 1 317 ? 11.562 7.051 20.391 1 35.12 317 THR B CA 1
ATOM 4723 C C . THR B 1 317 ? 11.328 6.629 18.953 1 35.12 317 THR B C 1
ATOM 4725 O O . THR B 1 317 ? 12.078 5.809 18.406 1 35.12 317 THR B O 1
ATOM 4728 N N . GLN B 1 318 ? 10.242 6.641 18.516 1 38.75 318 GLN B N 1
ATOM 4729 C CA . GLN B 1 318 ? 10.164 6.336 17.094 1 38.75 318 GLN B CA 1
ATOM 4730 C C . GLN B 1 318 ? 11.109 7.227 16.281 1 38.75 318 GLN B C 1
ATOM 4732 O O . GLN B 1 318 ? 11.242 7.055 15.07 1 38.75 318 GLN B O 1
ATOM 4737 N N . MET B 1 319 ? 11.391 8.477 16.828 1 35.78 319 MET B N 1
ATOM 4738 C CA . MET B 1 319 ? 12.273 9.461 16.203 1 35.78 319 MET B CA 1
ATOM 4739 C C . MET B 1 319 ? 13.664 8.883 15.992 1 35.78 319 MET B C 1
ATOM 4741 O O . MET B 1 319 ? 14.43 9.383 15.156 1 35.78 319 MET B O 1
ATOM 4745 N N . ASN B 1 320 ? 14.172 8.086 16.984 1 31.47 320 ASN B N 1
ATOM 4746 C CA . ASN B 1 320 ? 15.594 7.758 16.984 1 31.47 320 ASN B CA 1
ATOM 4747 C C . ASN B 1 320 ? 15.914 6.676 15.961 1 31.47 320 ASN B C 1
ATOM 4749 O O . ASN B 1 320 ? 17.031 6.148 15.938 1 31.47 320 ASN B O 1
ATOM 4753 N N . ILE B 1 321 ? 14.945 5.973 15.547 1 30.83 321 ILE B N 1
ATOM 4754 C CA . ILE B 1 321 ? 15.555 5.098 14.555 1 30.83 321 ILE B CA 1
ATOM 4755 C C . ILE B 1 321 ? 15.711 5.844 13.227 1 30.83 321 ILE B C 1
ATOM 4757 O O . ILE B 1 321 ? 16.234 5.297 12.258 1 30.83 321 ILE B O 1
ATOM 4761 N N . GLY B 1 322 ? 14.914 6.863 12.852 1 26.84 322 GLY B N 1
ATOM 4762 C CA . GLY B 1 322 ? 15.352 7.59 11.664 1 26.84 322 GLY B CA 1
ATOM 4763 C C . GLY B 1 322 ? 16.469 8.57 11.945 1 26.84 322 GLY B C 1
ATOM 4764 O O . GLY B 1 322 ? 16.625 9.031 13.078 1 26.84 322 GLY B O 1
#

Solvent-accessible surface area (backbone atoms only — not comparable to full-atom values): 31455 Å² total; per-residue (Å²): 131,79,43,43,68,29,43,60,69,58,20,50,74,64,59,22,44,72,52,61,70,22,78,92,64,65,15,17,15,18,36,30,70,42,35,62,74,35,70,44,48,57,59,35,27,32,42,32,48,84,56,58,94,47,58,46,52,62,49,43,76,37,30,37,37,43,38,74,69,48,90,60,49,39,32,36,38,39,35,24,69,33,30,37,44,45,59,33,41,59,46,10,43,51,76,50,12,28,38,41,52,42,51,35,14,54,87,54,61,74,42,39,16,48,39,53,72,41,61,38,46,42,39,42,28,80,88,47,48,31,36,42,35,38,37,35,40,54,83,46,92,50,71,26,41,42,33,33,40,36,35,65,33,38,55,44,40,75,81,52,66,57,60,51,28,34,28,74,45,71,63,64,55,51,76,50,64,42,70,20,36,50,90,67,81,36,67,62,22,83,89,76,72,38,51,9,17,37,30,51,38,56,36,56,40,11,41,29,39,50,54,50,66,44,31,42,32,38,34,39,30,54,63,48,88,78,27,25,23,48,30,43,38,77,87,48,79,73,38,60,46,61,34,81,71,38,75,52,27,30,36,38,38,62,71,26,17,34,86,88,30,47,62,64,60,44,37,38,45,20,18,30,28,58,70,58,31,33,24,54,46,26,46,45,48,44,34,40,37,24,31,86,56,40,82,87,37,39,38,24,25,26,32,31,33,27,42,37,57,34,65,55,70,88,63,79,59,74,58,63,32,96,131,80,43,42,70,29,43,59,68,60,19,50,74,62,61,22,44,73,54,61,70,24,78,92,64,66,16,16,14,19,34,29,69,43,34,62,75,35,71,44,48,56,59,34,26,33,44,32,46,84,55,58,92,48,58,46,50,61,50,42,74,38,29,37,37,44,39,74,69,48,92,58,49,39,32,36,39,40,35,24,68,32,32,37,44,45,59,34,41,58,48,10,44,52,77,50,11,29,40,42,53,43,51,34,15,54,88,53,60,74,43,38,15,48,40,54,70,41,61,40,45,44,38,42,29,81,88,45,47,33,37,42,35,37,39,36,41,52,83,46,93,50,70,26,42,41,32,32,40,36,36,66,32,40,56,42,40,74,80,53,64,56,61,51,28,32,27,74,44,72,62,64,55,52,76,49,63,42,72,20,37,50,91,66,79,37,67,62,22,83,88,76,70,38,50,9,16,39,29,51,37,56,37,58,40,11,42,31,42,51,54,50,64,44,30,42,30,40,35,39,30,55,62,50,87,79,28,25,23,48,33,42,38,78,86,48,78,72,38,61,46,60,32,82,70,39,74,54,26,29,36,36,39,63,71,28,17,34,87,88,30,48,60,64,60,45,38,36,44,21,18,30,28,58,70,58,33,33,26,55,46,25,47,44,48,44,32,40,36,23,31,87,55,40,84,87,38,38,40,22,26,26,33,32,33,27,42,36,56,35,64,56,70,87,62,79,59,74,58,62,32,97

Radius of gyration: 26.56 Å; Cα contacts (8 Å, |Δi|>4): 1902; chains: 2; bounding box: 68×76×49 Å